Protein AF-0000000084588805 (afdb_homodimer)

Sequence (652 aa):
MQAPLHAPCLKGRSTVGFGVTNASDEANTLDESRTPFVTKLYWPRRDRPKEEETIERARGVAKYLPDHLAFVVGSCDIDPLGTLCIKRELGTDTNSPSPPRARRMIIFERLIPITDLGGDTFLVALVQIMRCHFVLWNHGLGHQDISLANLMARFKDGCYYGVLNDWDLARTDADYPRKDLTGTMPFVALRLLTVHVGSINPGVKRLYYHELESFFWIMIWVFLAYQDKKLQLTRNADRWQTGDPMRSLEVRNVFLAFQGLYRPNEEWKSYWEMSIAATRWVFSRCWDLNQEETVEGNLKSLQSFLEIVGQALMDQMPTTPLINVVMQAPLHAPCLKGRSTVGFGVTNASDEANTLDESRTPFVTKLYWPRRDRPKEEETIERARGVAKYLPDHLAFVVGSCDIDPLGTLCIKRELGTDTNSPSPPRARRMIIFERLIPITDLGGDTFLVALVQIMRCHFVLWNHGLGHQDISLANLMARFKDGCYYGVLNDWDLARTDADYPRKDLTGTMPFVALRLLTVHVGSINPGVKRLYYHELESFFWIMIWVFLAYQDKKLQLTRNADRWQTGDPMRSLEVRNVFLAFQGLYRPNEEWKSYWEMSIAATRWVFSRCWDLNQEETVEGNLKSLQSFLEIVGQALMDQMPTTPLINVV

pLDDT: mean 74.29, std 23.24, range [18.44, 97.81]

Nearest PDB structures (foldseek):
  4yzc-assembly1_A  TM=6.570E-01  e=1.491E-05  Homo sapiens
  7oai-assembly1_A  TM=4.358E-01  e=1.832E-06  Homo sapiens
  4ww5-assembly1_A  TM=4.261E-01  e=2.575E-04  Saccharomyces cerevisiae S288C
  4ww9-assembly1_A  TM=4.215E-01  e=3.959E-04  Saccharomyces cerevisiae S288C
  4ww7-assembly1_A  TM=3.632E-01  e=3.959E-04  Saccharomyces cerevisiae S288C

Structure (mmCIF, N/CA/C/O backbone):
data_AF-0000000084588805-model_v1
#
loop_
_entity.id
_entity.type
_entity.pdbx_description
1 polymer 'Fungal-type protein kinase domain-containing protein'
#
loop_
_atom_site.group_PDB
_atom_site.id
_atom_site.type_symbol
_atom_site.label_atom_id
_atom_site.label_alt_id
_atom_site.label_comp_id
_atom_site.label_asym_id
_atom_site.label_entity_id
_atom_site.label_seq_id
_atom_site.pdbx_PDB_ins_code
_atom_site.Cartn_x
_atom_site.Cartn_y
_atom_site.Cartn_z
_atom_site.occupancy
_atom_site.B_iso_or_equiv
_atom_site.auth_seq_id
_atom_site.auth_comp_id
_atom_site.auth_asym_id
_atom_site.auth_atom_id
_atom_site.pdbx_PDB_model_num
ATOM 1 N N . MET A 1 1 ? 0.288 43.875 -14.695 1 18.44 1 MET A N 1
ATOM 2 C CA . MET A 1 1 ? -0.766 42.938 -14.289 1 18.44 1 MET A CA 1
ATOM 3 C C . MET A 1 1 ? -0.194 41.562 -14 1 18.44 1 MET A C 1
ATOM 5 O O . MET A 1 1 ? 0.119 40.812 -14.922 1 18.44 1 MET A O 1
ATOM 9 N N . GLN A 1 2 ? 0.575 41.469 -12.945 1 22.38 2 GLN A N 1
ATOM 10 C CA . GLN A 1 2 ? 1.364 40.25 -12.789 1 22.38 2 GLN A CA 1
ATOM 11 C C . GLN A 1 2 ? 0.466 39.031 -12.602 1 22.38 2 GLN A C 1
ATOM 13 O O . GLN A 1 2 ? -0.633 39.156 -12.055 1 22.38 2 GLN A O 1
ATOM 18 N N . ALA A 1 3 ? 0.741 37.969 -13.367 1 26 3 ALA A N 1
ATOM 19 C CA . ALA A 1 3 ? -0.022 36.719 -13.367 1 26 3 ALA A CA 1
ATOM 20 C C . ALA A 1 3 ? -0.181 36.156 -11.953 1 26 3 ALA A C 1
ATOM 22 O O . ALA A 1 3 ? 0.726 36.281 -11.125 1 26 3 ALA A O 1
ATOM 23 N N . PRO A 1 4 ? -1.409 36.062 -11.438 1 26.45 4 PRO A N 1
ATOM 24 C CA . PRO A 1 4 ? -1.741 35.406 -10.164 1 26.45 4 PRO A CA 1
ATOM 25 C C . PRO A 1 4 ? -0.878 34.188 -9.891 1 26.45 4 PRO A C 1
ATOM 27 O O . PRO A 1 4 ? -0.519 33.438 -10.82 1 26.45 4 PRO A O 1
ATOM 30 N N . LEU A 1 5 ? 0.072 34.375 -9.086 1 26.94 5 LEU A N 1
ATOM 31 C CA . LEU A 1 5 ? 0.886 33.219 -8.727 1 26.94 5 LEU A CA 1
ATOM 32 C C . LEU A 1 5 ? 0.006 32.031 -8.344 1 26.94 5 LEU A C 1
ATOM 34 O O . LEU A 1 5 ? -0.751 32.094 -7.375 1 26.94 5 LEU A O 1
ATOM 38 N N . HIS A 1 6 ? -0.547 31.375 -9.273 1 26.73 6 HIS A N 1
ATOM 39 C CA . HIS A 1 6 ? -1.262 30.125 -9.078 1 26.73 6 HIS A CA 1
ATOM 40 C C . HIS A 1 6 ? -0.334 29.047 -8.539 1 26.73 6 HIS A C 1
ATOM 42 O O . HIS A 1 6 ? 0.64 28.672 -9.195 1 26.73 6 HIS A O 1
ATOM 48 N N . ALA A 1 7 ? 0.009 29.156 -7.309 1 28.05 7 ALA A N 1
ATOM 49 C CA . ALA A 1 7 ? 0.713 27.953 -6.902 1 28.05 7 ALA A CA 1
ATOM 50 C C . ALA A 1 7 ? -0.065 26.703 -7.309 1 28.05 7 ALA A C 1
ATOM 52 O O . ALA A 1 7 ? -1.28 26.625 -7.113 1 28.05 7 ALA A O 1
ATOM 53 N N . PRO A 1 8 ? 0.392 25.969 -8.25 1 27.22 8 PRO A N 1
ATOM 54 C CA . PRO A 1 8 ? -0.279 24.75 -8.695 1 27.22 8 PRO A CA 1
ATOM 55 C C . PRO A 1 8 ? -0.721 23.859 -7.539 1 27.22 8 PRO A C 1
ATOM 57 O O . PRO A 1 8 ? 0.118 23.359 -6.781 1 27.22 8 PRO A O 1
ATOM 60 N N . CYS A 1 9 ? -1.541 24.328 -6.715 1 27.42 9 CYS A N 1
ATOM 61 C CA . CYS A 1 9 ? -2.092 23.484 -5.652 1 27.42 9 CYS A CA 1
ATOM 62 C C . CYS A 1 9 ? -2.678 22.203 -6.219 1 27.42 9 CYS A C 1
ATOM 64 O O . CYS A 1 9 ? -3.119 22.172 -7.367 1 27.42 9 CYS A O 1
ATOM 66 N N . LEU A 1 10 ? -2.475 21.094 -5.555 1 29.06 10 LEU A N 1
ATOM 67 C CA . LEU A 1 10 ? -3.219 19.859 -5.828 1 29.06 10 LEU A CA 1
ATOM 68 C C . LEU A 1 10 ? -4.684 20.172 -6.121 1 29.06 10 LEU A C 1
ATOM 70 O O . LEU A 1 10 ? -5.219 21.172 -5.652 1 29.06 10 LEU A O 1
ATOM 74 N N . LYS A 1 11 ? -5.461 19.672 -7.098 1 31.14 11 LYS A N 1
ATOM 75 C CA . LYS A 1 11 ? -6.734 19.969 -7.742 1 31.14 11 LYS A CA 1
ATOM 76 C C . LYS A 1 11 ? -7.77 20.438 -6.723 1 31.14 11 LYS A C 1
ATOM 78 O O . LYS A 1 11 ? -8.969 20.469 -7.016 1 31.14 11 LYS A O 1
ATOM 83 N N . GLY A 1 12 ? -7.551 20.734 -5.504 1 27.62 12 GLY A N 1
ATOM 84 C CA . GLY A 1 12 ? -8.719 21.062 -4.707 1 27.62 12 GLY A CA 1
ATOM 85 C C . GLY A 1 12 ? -9.242 22.469 -4.973 1 27.62 12 GLY A C 1
ATOM 86 O O . GLY A 1 12 ? -8.781 23.141 -5.898 1 27.62 12 GLY A O 1
ATOM 87 N N . ARG A 1 13 ? -10.195 23.109 -4.121 1 31.2 13 ARG A N 1
ATOM 88 C CA . ARG A 1 13 ? -10.938 24.359 -4.156 1 31.2 13 ARG A CA 1
ATOM 89 C C . ARG A 1 13 ? -9.984 25.547 -4.266 1 31.2 13 ARG A C 1
ATOM 91 O O . ARG A 1 13 ? -8.953 25.594 -3.596 1 31.2 13 ARG A O 1
ATOM 98 N N . SER A 1 14 ? -9.992 26.188 -5.445 1 30.62 14 SER A N 1
ATOM 99 C CA . SER A 1 14 ? -9.18 27.344 -5.824 1 30.62 14 SER A CA 1
ATOM 100 C C . SER A 1 14 ? -9.375 28.5 -4.844 1 30.62 14 SER A C 1
ATOM 102 O O . SER A 1 14 ? -10.484 29 -4.68 1 30.62 14 SER A O 1
ATOM 104 N N . THR A 1 15 ? -9.094 28.453 -3.623 1 33.72 15 THR A N 1
ATOM 105 C CA . THR A 1 15 ? -9.023 29.703 -2.869 1 33.72 15 THR A CA 1
ATOM 106 C C . THR A 1 15 ? -7.938 30.625 -3.428 1 33.72 15 THR A C 1
ATOM 108 O O . THR A 1 15 ? -6.812 30.188 -3.664 1 33.72 15 THR A O 1
ATOM 111 N N . VAL A 1 16 ? -8.336 31.562 -4.293 1 32.25 16 VAL A N 1
ATOM 112 C CA . VAL A 1 16 ? -7.383 32.531 -4.816 1 32.25 16 VAL A CA 1
ATOM 113 C C . VAL A 1 16 ? -6.965 33.5 -3.707 1 32.25 16 VAL A C 1
ATOM 115 O O . VAL A 1 16 ? -7.816 34.125 -3.061 1 32.25 16 VAL A O 1
ATOM 118 N N . GLY A 1 17 ? -6.008 33.25 -3.012 1 35.31 17 GLY A N 1
ATOM 119 C CA . GLY A 1 17 ? -5.453 34.25 -2.123 1 35.31 17 GLY A CA 1
ATOM 120 C C . GLY A 1 17 ? -4.723 35.375 -2.857 1 35.31 17 GLY A C 1
ATOM 121 O O . GLY A 1 17 ? -3.914 35.094 -3.748 1 35.31 17 GLY A O 1
ATOM 122 N N . PHE A 1 18 ? -5.316 36.469 -3.08 1 32.09 18 PHE A N 1
ATOM 123 C CA . PHE A 1 18 ? -4.672 37.625 -3.701 1 32.09 18 PHE A CA 1
ATOM 124 C C . PHE A 1 18 ? -3.758 38.344 -2.711 1 32.09 18 PHE A C 1
ATOM 126 O O . PHE A 1 18 ? -4.156 38.594 -1.576 1 32.09 18 PHE A O 1
ATOM 133 N N . GLY A 1 19 ? -2.51 38.031 -2.883 1 33.19 19 GLY A N 1
ATOM 134 C CA . GLY A 1 19 ? -1.652 39.031 -2.264 1 33.19 19 GLY A CA 1
ATOM 135 C C . GLY A 1 19 ? -1.899 40.438 -2.781 1 33.19 19 GLY A C 1
ATOM 136 O O . GLY A 1 19 ? -2.061 40.625 -3.988 1 33.19 19 GLY A O 1
ATOM 137 N N . VAL A 1 20 ? -2.562 41.188 -2.117 1 30.03 20 VAL A N 1
ATOM 138 C CA . VAL A 1 20 ? -2.645 42.594 -2.533 1 30.03 20 VAL A CA 1
ATOM 139 C C . VAL A 1 20 ? -1.24 43.156 -2.734 1 30.03 20 VAL A C 1
ATOM 141 O O . VAL A 1 20 ? -0.496 43.344 -1.771 1 30.03 20 VAL A O 1
ATOM 144 N N . THR A 1 21 ? -0.389 42.5 -3.57 1 29.3 21 THR A N 1
ATOM 145 C CA . THR A 1 21 ? 0.82 43.25 -3.904 1 29.3 21 THR A CA 1
ATOM 146 C C . THR A 1 21 ? 0.471 44.562 -4.609 1 29.3 21 THR A C 1
ATOM 148 O O . THR A 1 21 ? -0.344 44.562 -5.531 1 29.3 21 THR A O 1
ATOM 151 N N . ASN A 1 22 ? 0.682 45.719 -3.984 1 26.58 22 ASN A N 1
ATOM 152 C CA . ASN A 1 22 ? 0.996 46.844 -4.871 1 26.58 22 ASN A CA 1
ATOM 153 C C . ASN A 1 22 ? 2.012 46.438 -5.938 1 26.58 22 ASN A C 1
ATOM 155 O O . ASN A 1 22 ? 2.977 45.719 -5.645 1 26.58 22 ASN A O 1
ATOM 159 N N . ALA A 1 23 ? 1.639 46.312 -7.242 1 28.03 23 ALA A N 1
ATOM 160 C CA . ALA A 1 23 ? 2.342 46 -8.484 1 28.03 23 ALA A CA 1
ATOM 161 C C . ALA A 1 23 ? 3.789 46.469 -8.43 1 28.03 23 ALA A C 1
ATOM 163 O O . ALA A 1 23 ? 4.59 46.156 -9.312 1 28.03 23 ALA A O 1
ATOM 164 N N . SER A 1 24 ? 4.164 47.625 -7.879 1 25.44 24 SER A N 1
ATOM 165 C CA . SER A 1 24 ? 5.441 48.156 -8.328 1 25.44 24 SER A CA 1
ATOM 166 C C . SER A 1 24 ? 6.602 47.281 -7.852 1 25.44 24 SER A C 1
ATOM 168 O O . SER A 1 24 ? 7.641 47.219 -8.516 1 25.44 24 SER A O 1
ATOM 170 N N . ASP A 1 25 ? 6.871 47.062 -6.492 1 26.72 25 ASP A N 1
ATOM 171 C CA . ASP A 1 25 ? 8.234 46.781 -6.059 1 26.72 25 ASP A CA 1
ATOM 172 C C . ASP A 1 25 ? 8.57 45.312 -6.25 1 26.72 25 ASP A C 1
ATOM 174 O O . ASP A 1 25 ? 7.902 44.438 -5.688 1 26.72 25 ASP A O 1
ATOM 178 N N . GLU A 1 26 ? 9.25 44.781 -7.285 1 28.41 26 GLU A N 1
ATOM 179 C CA . GLU A 1 26 ? 9.836 43.562 -7.859 1 28.41 26 GLU A CA 1
ATOM 180 C C . GLU A 1 26 ? 10.383 42.656 -6.77 1 28.41 26 GLU A C 1
ATOM 182 O O . GLU A 1 26 ? 10.125 41.438 -6.777 1 28.41 26 GLU A O 1
ATOM 187 N N . ALA A 1 27 ? 11.789 42.688 -6.441 1 28.12 27 ALA A N 1
ATOM 188 C CA . ALA A 1 27 ? 12.945 41.812 -6.246 1 28.12 27 ALA A CA 1
ATOM 189 C C . ALA A 1 27 ? 12.906 41.156 -4.875 1 28.12 27 ALA A C 1
ATOM 191 O O . ALA A 1 27 ? 13.344 40 -4.719 1 28.12 27 ALA A O 1
ATOM 192 N N . ASN A 1 28 ? 13.32 41.875 -3.76 1 30.8 28 ASN A N 1
ATOM 193 C CA . ASN A 1 28 ? 13.984 41.438 -2.535 1 30.8 28 ASN A CA 1
ATOM 194 C C . ASN A 1 28 ? 13.047 40.625 -1.653 1 30.8 28 ASN A C 1
ATOM 196 O O . ASN A 1 28 ? 11.984 41.094 -1.253 1 30.8 28 ASN A O 1
ATOM 200 N N . THR A 1 29 ? 13.047 39.312 -1.588 1 32.62 29 THR A N 1
ATOM 201 C CA . THR A 1 29 ? 12.32 38.219 -0.925 1 32.62 29 THR A CA 1
ATOM 202 C C . THR A 1 29 ? 11.93 38.625 0.493 1 32.62 29 THR A C 1
ATOM 204 O O . THR A 1 29 ? 10.875 38.219 0.987 1 32.62 29 THR A O 1
ATOM 207 N N . LEU A 1 30 ? 12.844 38.625 1.521 1 34.12 30 LEU A N 1
ATOM 208 C CA . LEU A 1 30 ? 12.625 39 2.906 1 34.12 30 LEU A CA 1
ATOM 209 C C . LEU A 1 30 ? 11.977 40.406 2.973 1 34.12 30 LEU A C 1
ATOM 211 O O . LEU A 1 30 ? 12.094 41.094 3.984 1 34.12 30 LEU A O 1
ATOM 215 N N . ASP A 1 31 ? 11.664 41.188 1.906 1 36.34 31 ASP A N 1
ATOM 216 C CA . ASP A 1 31 ? 11.5 42.625 1.813 1 36.34 31 ASP A CA 1
ATOM 217 C C . ASP A 1 31 ? 10.305 43.094 2.643 1 36.34 31 ASP A C 1
ATOM 219 O O . ASP A 1 31 ? 9.289 42.406 2.717 1 36.34 31 ASP A O 1
ATOM 223 N N . GLU A 1 32 ? 10.422 44.062 3.523 1 40.28 32 GLU A N 1
ATOM 224 C CA . GLU A 1 32 ? 9.68 44.969 4.398 1 40.28 32 GLU A CA 1
ATOM 225 C C . GLU A 1 32 ? 8.297 45.281 3.82 1 40.28 32 GLU A C 1
ATOM 227 O O . GLU A 1 32 ? 7.422 45.781 4.531 1 40.28 32 GLU A O 1
ATOM 232 N N . SER A 1 33 ? 8.117 45.25 2.422 1 42.5 33 SER A N 1
ATOM 233 C CA . SER A 1 33 ? 6.996 45.969 1.844 1 42.5 33 SER A CA 1
ATOM 234 C C . SER A 1 33 ? 5.75 45.094 1.756 1 42.5 33 SER A C 1
ATOM 236 O O . SER A 1 33 ? 4.754 45.469 1.138 1 42.5 33 SER A O 1
ATOM 238 N N . ARG A 1 34 ? 5.914 43.844 2.107 1 53.84 34 ARG A N 1
ATOM 239 C CA . ARG A 1 34 ? 4.695 43.062 1.937 1 53.84 34 ARG A CA 1
ATOM 240 C C . ARG A 1 34 ? 3.609 43.531 2.908 1 53.84 34 ARG A C 1
ATOM 242 O O . ARG A 1 34 ? 3.9 43.875 4.055 1 53.84 34 ARG A O 1
ATOM 249 N N . THR A 1 35 ? 2.535 43.781 2.328 1 62.31 35 THR A N 1
ATOM 250 C CA . THR A 1 35 ? 1.375 44.125 3.133 1 62.31 35 THR A CA 1
ATOM 251 C C . THR A 1 35 ? 1.15 43.125 4.25 1 62.31 35 THR A C 1
ATOM 253 O O . THR A 1 35 ? 1.277 41.906 4.035 1 62.31 35 THR A O 1
ATOM 256 N N . PRO A 1 36 ? 1.166 43.531 5.41 1 81.56 36 PRO A N 1
ATOM 257 C CA . PRO A 1 36 ? 1.035 42.688 6.602 1 81.56 36 PRO A CA 1
ATOM 258 C C . PRO A 1 36 ? -0.252 41.844 6.605 1 81.56 36 PRO A C 1
ATOM 260 O O . PRO A 1 36 ? -0.443 41 7.48 1 81.56 36 PRO A O 1
ATOM 263 N N . PHE A 1 37 ? -1.07 42.062 5.426 1 86.19 37 PHE A N 1
ATOM 264 C CA . PHE A 1 37 ? -2.361 41.375 5.461 1 86.19 37 PHE A CA 1
ATOM 265 C C . PHE A 1 37 ? -2.605 40.625 4.168 1 86.19 37 PHE A C 1
ATOM 267 O O . PHE A 1 37 ? -2.004 40.938 3.137 1 86.19 37 PHE A O 1
ATOM 274 N N . VAL A 1 38 ? -3.363 39.5 4.207 1 87.56 38 VAL A N 1
ATOM 275 C CA . VAL A 1 38 ? -3.795 38.688 3.078 1 87.56 38 VAL A CA 1
ATOM 276 C C . VAL A 1 38 ? -5.32 38.656 3.01 1 87.56 38 VAL A C 1
ATOM 278 O O . VAL A 1 38 ? -5.992 38.562 4.039 1 87.56 38 VAL A O 1
ATOM 281 N N . THR A 1 39 ? -5.879 38.75 1.836 1 85.5 39 THR A N 1
ATOM 282 C CA . THR A 1 39 ? -7.32 38.719 1.637 1 85.5 39 THR A CA 1
ATOM 283 C C . THR A 1 39 ? -7.758 37.344 1.089 1 85.5 39 THR A C 1
ATOM 285 O O . THR A 1 39 ? -7.137 36.812 0.164 1 85.5 39 THR A O 1
ATOM 288 N N . LYS A 1 40 ? -8.75 36.781 1.742 1 85 40 LYS A N 1
ATOM 289 C CA . LYS A 1 40 ? -9.375 35.562 1.283 1 85 40 LYS A CA 1
ATOM 290 C C . LYS A 1 40 ? -10.789 35.812 0.765 1 85 40 LYS A C 1
ATOM 292 O O . LYS A 1 40 ? -11.625 36.375 1.476 1 85 40 LYS A O 1
ATOM 297 N N . LEU A 1 41 ? -10.945 35.5 -0.516 1 78.81 41 LEU A N 1
ATOM 298 C CA . LEU A 1 41 ? -12.273 35.562 -1.123 1 78.81 41 LEU A CA 1
ATOM 299 C C . LEU A 1 41 ? -12.852 34.156 -1.316 1 78.81 41 LEU A C 1
ATOM 301 O O . LEU A 1 41 ? -12.18 33.281 -1.85 1 78.81 41 LEU A O 1
ATOM 305 N N . TYR A 1 42 ? -14.039 33.969 -0.743 1 75.25 42 TYR A N 1
ATOM 306 C CA . TYR A 1 42 ? -14.586 32.625 -0.908 1 75.25 42 TYR A CA 1
ATOM 307 C C . TYR A 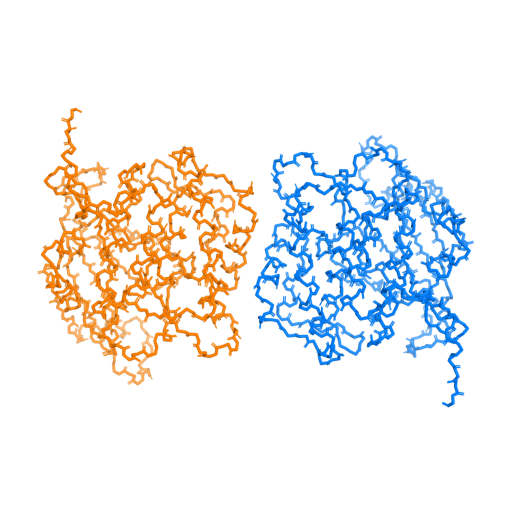1 42 ? -16.109 32.656 -0.8 1 75.25 42 TYR A C 1
ATOM 309 O O . TYR A 1 42 ? -16.703 33.656 -0.428 1 75.25 42 TYR A O 1
ATOM 317 N N . TRP A 1 43 ? -16.641 31.547 -1.259 1 72.5 43 TRP A N 1
ATOM 318 C CA . TRP A 1 43 ? -18.078 31.328 -1.112 1 72.5 43 TRP A CA 1
ATOM 319 C C . TRP A 1 43 ? -18.359 30.406 0.063 1 72.5 43 TRP A C 1
ATOM 321 O O . TRP A 1 43 ? -18.125 29.188 -0.017 1 72.5 43 TRP A O 1
ATOM 331 N N . PRO A 1 44 ? -18.766 31.016 1.119 1 70.94 44 PRO A N 1
ATOM 332 C CA . PRO A 1 44 ? -19.016 30.156 2.277 1 70.94 44 PRO A CA 1
ATOM 333 C C . PRO A 1 44 ? -20.203 29.234 2.066 1 70.94 44 PRO A C 1
ATOM 335 O O . PRO A 1 44 ? -21.172 29.578 1.373 1 70.94 44 PRO A O 1
ATOM 338 N N . ARG A 1 45 ? -20.062 28.062 2.664 1 70.12 45 ARG A N 1
ATOM 339 C CA . ARG A 1 45 ? -21.203 27.141 2.664 1 70.12 45 ARG A CA 1
ATOM 340 C C . ARG A 1 45 ? -22.25 27.562 3.693 1 70.12 45 ARG A C 1
ATOM 342 O O . ARG A 1 45 ? -21.906 28.016 4.789 1 70.12 45 ARG A O 1
ATOM 349 N N . ARG A 1 46 ? -23.438 27.281 3.385 1 67.75 46 ARG A N 1
ATOM 350 C CA . ARG A 1 46 ? -24.531 27.719 4.242 1 67.75 46 ARG A CA 1
ATOM 351 C C . ARG A 1 46 ? -24.609 26.859 5.508 1 67.75 46 ARG A C 1
ATOM 353 O O . ARG A 1 46 ? -25.078 27.328 6.547 1 67.75 46 ARG A O 1
ATOM 360 N N . ASP A 1 47 ? -24.188 25.672 5.375 1 70.31 47 ASP A N 1
ATOM 361 C CA . ASP A 1 47 ? -24.344 24.734 6.477 1 70.31 47 ASP A CA 1
ATOM 362 C C . ASP A 1 47 ? -23.188 24.812 7.457 1 70.31 47 ASP A C 1
ATOM 364 O O . ASP A 1 47 ? -23.109 24.047 8.422 1 70.31 47 ASP A O 1
ATOM 368 N N . ARG A 1 48 ? -22.359 25.906 7.254 1 75 48 ARG A N 1
ATOM 369 C CA . ARG A 1 48 ? -21.203 26.031 8.125 1 75 48 ARG A CA 1
ATOM 370 C C . ARG A 1 48 ? -21.109 27.438 8.711 1 75 48 ARG A C 1
ATOM 372 O O . ARG A 1 48 ? -21.578 28.406 8.094 1 75 48 ARG A O 1
ATOM 379 N N . PRO A 1 49 ? -20.609 27.469 9.922 1 81 49 PRO A N 1
ATOM 380 C CA . PRO A 1 49 ? -20.375 28.797 10.469 1 81 49 PRO A CA 1
ATOM 381 C C . PRO A 1 49 ? -19.344 29.594 9.664 1 81 49 PRO A C 1
ATOM 383 O O . PRO A 1 49 ? -18.516 29.016 8.969 1 81 49 PRO A O 1
ATOM 386 N N . LYS A 1 50 ? -19.5 30.906 9.734 1 86.44 50 LYS A N 1
ATOM 387 C CA . LYS A 1 50 ? -18.5 31.75 9.102 1 86.44 50 LYS A CA 1
ATOM 388 C C . LYS A 1 50 ? -17.125 31.531 9.719 1 86.44 50 LYS A C 1
ATOM 390 O O . LYS A 1 50 ? -17 31.359 10.93 1 86.44 50 LYS A O 1
ATOM 395 N N . GLU A 1 51 ? -16.109 31.609 8.922 1 90.31 51 GLU A N 1
ATOM 396 C CA . GLU A 1 51 ? -14.75 31.328 9.359 1 90.31 51 GLU A CA 1
ATOM 397 C C . GLU A 1 51 ? -14.32 32.281 10.477 1 90.31 51 GLU A C 1
ATOM 399 O O . GLU A 1 51 ? -13.711 31.844 11.461 1 90.31 51 GLU A O 1
ATOM 404 N N . GLU A 1 52 ? -14.672 33.594 10.352 1 90.75 52 GLU A N 1
ATOM 405 C CA . GLU A 1 52 ? -14.266 34.562 11.359 1 90.75 52 GLU A CA 1
ATOM 406 C C . GLU A 1 52 ? -14.906 34.25 12.711 1 90.75 52 GLU A C 1
ATOM 408 O O . GLU A 1 52 ? -14.297 34.469 13.758 1 90.75 52 GLU A O 1
ATOM 413 N N . GLU A 1 53 ? -16.109 33.781 12.664 1 91.06 53 GLU A N 1
ATOM 414 C CA . GLU A 1 53 ? -16.812 33.438 13.906 1 91.06 53 GLU A CA 1
ATOM 415 C C . GLU A 1 53 ? -16.188 32.188 14.57 1 91.06 53 GLU A C 1
ATOM 417 O O . GLU A 1 53 ? -16.047 32.156 15.789 1 91.06 53 GLU A O 1
ATOM 422 N N . THR A 1 54 ? -15.836 31.281 13.734 1 92.69 54 THR A N 1
ATOM 423 C CA . THR A 1 54 ? -15.203 30.078 14.242 1 92.69 54 THR A CA 1
ATOM 424 C C . THR A 1 54 ? -13.859 30.406 14.891 1 92.69 54 THR A C 1
ATOM 426 O O . THR A 1 54 ? -13.547 29.906 15.977 1 92.69 54 THR A O 1
ATOM 429 N N . ILE A 1 55 ? -13.07 31.25 14.25 1 95.25 55 ILE A N 1
ATOM 430 C CA . ILE A 1 55 ? -11.758 31.625 14.758 1 95.25 55 ILE A CA 1
ATOM 431 C C . ILE A 1 55 ? -11.914 32.406 16.062 1 95.25 55 ILE A C 1
ATOM 433 O O . ILE A 1 55 ? -11.156 32.188 17.016 1 95.25 55 ILE A O 1
ATOM 437 N N . GLU A 1 56 ? -12.883 33.25 16.062 1 94.12 56 GLU A N 1
ATOM 438 C CA . GLU A 1 56 ? -13.133 34.031 17.281 1 94.12 56 GLU A CA 1
ATOM 439 C C . GLU A 1 56 ? -13.492 33.094 18.453 1 94.12 56 GLU A C 1
ATOM 441 O O . GLU A 1 56 ? -12.984 33.281 19.562 1 94.12 56 GLU A O 1
ATOM 446 N N . ARG A 1 57 ? -14.367 32.188 18.172 1 93.25 57 ARG A N 1
ATOM 447 C CA . ARG A 1 57 ? -14.734 31.234 19.203 1 93.25 57 ARG A CA 1
ATOM 448 C C . ARG A 1 57 ? -13.516 30.422 19.656 1 93.25 57 ARG A C 1
ATOM 450 O O . ARG A 1 57 ? -13.328 30.203 20.844 1 93.25 57 ARG A O 1
ATOM 457 N N . ALA A 1 58 ? -12.727 30.016 18.75 1 95.12 58 ALA A N 1
ATOM 458 C CA . ALA A 1 58 ? -11.539 29.219 19.047 1 95.12 58 ALA A CA 1
ATOM 459 C C . ALA A 1 58 ? -10.547 30.016 19.906 1 95.12 58 ALA A C 1
ATOM 461 O O . ALA A 1 58 ? -9.984 29.469 20.859 1 95.12 58 ALA A O 1
ATOM 462 N N . ARG A 1 59 ? -10.352 31.25 19.547 1 94.69 59 ARG A N 1
ATOM 463 C CA . ARG A 1 59 ? -9.406 32.094 20.266 1 94.69 59 ARG A CA 1
ATOM 464 C C . ARG A 1 59 ? -9.844 32.312 21.703 1 94.69 59 ARG A C 1
ATOM 466 O O . ARG A 1 59 ? -9.023 32.625 22.578 1 94.69 59 ARG A O 1
ATOM 473 N N . GLY A 1 60 ? -11.117 32.125 21.969 1 92.88 60 GLY A N 1
ATOM 474 C CA . GLY A 1 60 ? -11.664 32.344 23.297 1 92.88 60 GLY A CA 1
ATOM 475 C C . GLY A 1 60 ? -11.594 31.109 24.172 1 92.88 60 GLY A C 1
ATOM 476 O O . GLY A 1 60 ? -11.875 31.188 25.375 1 92.88 60 GLY A O 1
ATOM 477 N N . VAL A 1 61 ? -11.195 29.984 23.688 1 91.69 61 VAL A N 1
ATOM 478 C CA . VAL A 1 61 ? -11.219 28.719 24.422 1 91.69 61 VAL A CA 1
ATOM 479 C C . VAL A 1 61 ? -10.133 28.719 25.5 1 91.69 61 VAL A C 1
ATOM 481 O O . VAL A 1 61 ? -10.344 28.234 26.609 1 91.69 61 VAL A O 1
ATOM 484 N N . ALA A 1 62 ? -8.93 29.234 25.141 1 90.12 62 ALA A N 1
ATOM 485 C CA . ALA A 1 62 ? -7.812 29.312 26.062 1 90.12 62 ALA A CA 1
ATOM 486 C C . ALA A 1 62 ? -6.965 30.562 25.797 1 90.12 62 ALA A C 1
ATOM 488 O O . ALA A 1 62 ? -6.93 31.062 24.672 1 90.12 62 ALA A O 1
ATOM 489 N N . LYS A 1 63 ? -6.219 30.953 26.766 1 89.5 63 LYS A N 1
ATOM 490 C CA . LYS A 1 63 ? -5.48 32.219 26.734 1 89.5 63 LYS A CA 1
ATOM 491 C C . LYS A 1 63 ? -4.34 32.156 25.719 1 89.5 63 LYS A C 1
ATOM 493 O O . LYS A 1 63 ? -3.98 33.156 25.109 1 89.5 63 LYS A O 1
ATOM 498 N N . TYR A 1 64 ? -3.771 31.031 25.516 1 87.38 64 TYR A N 1
ATOM 499 C CA . TYR A 1 64 ? -2.59 30.938 24.672 1 87.38 64 TYR A CA 1
ATOM 500 C C . TYR A 1 64 ? -2.98 30.656 23.219 1 87.38 64 TYR A C 1
ATOM 502 O O . TYR A 1 64 ? -2.146 30.734 22.312 1 87.38 64 TYR A O 1
ATOM 510 N N . LEU A 1 65 ? -4.234 30.359 22.875 1 92.75 65 LEU A N 1
ATOM 511 C CA . LEU A 1 65 ? -4.68 29.906 21.547 1 92.75 65 LEU A CA 1
ATOM 512 C C . LEU A 1 65 ? -4.551 31.016 20.516 1 92.75 65 LEU A C 1
ATOM 514 O O . LEU A 1 65 ? -4.262 30.75 19.359 1 92.75 65 LEU A O 1
ATOM 518 N N . PRO A 1 66 ? -4.711 32.312 20.922 1 93.62 66 PRO A N 1
ATOM 519 C CA . PRO A 1 66 ? -4.551 33.406 19.922 1 93.62 66 PRO A CA 1
ATOM 520 C C . PRO A 1 66 ? -3.17 33.375 19.266 1 93.62 66 PRO A C 1
ATOM 522 O O . PRO A 1 66 ? -3.023 33.812 18.125 1 93.62 66 PRO A O 1
ATOM 525 N N . ASP A 1 67 ? -2.17 32.844 19.922 1 93.12 67 ASP A N 1
ATOM 526 C CA . ASP A 1 67 ? -0.826 32.781 19.359 1 93.12 67 ASP A CA 1
ATOM 527 C C . ASP A 1 67 ? -0.737 31.688 18.297 1 93.12 67 ASP A C 1
ATOM 529 O O . ASP A 1 67 ? 0.21 31.656 17.5 1 93.12 67 ASP A O 1
ATOM 533 N N . HIS A 1 68 ? -1.711 30.797 18.266 1 95.94 68 HIS A N 1
ATOM 534 C CA . HIS A 1 68 ? -1.646 29.641 17.391 1 95.94 68 HIS A CA 1
ATOM 535 C C . HIS A 1 68 ? -2.807 29.641 16.391 1 95.94 68 HIS A C 1
ATOM 537 O O . HIS A 1 68 ? -3.08 28.625 15.758 1 95.94 68 HIS A O 1
ATOM 543 N N . LEU A 1 69 ? -3.516 30.734 16.281 1 97.12 69 LEU A N 1
ATOM 544 C CA . LEU A 1 69 ? -4.598 30.953 15.336 1 97.12 69 LEU A CA 1
ATOM 545 C C . LEU A 1 69 ? -4.406 32.25 14.586 1 97.12 69 LEU A C 1
ATOM 547 O O . LEU A 1 69 ? -3.836 33.219 15.125 1 97.12 69 LEU A O 1
ATOM 551 N N . ALA A 1 70 ? -4.883 32.25 13.406 1 95 70 ALA A N 1
ATOM 552 C CA . ALA A 1 70 ? -4.727 33.469 12.586 1 95 70 ALA A CA 1
ATOM 553 C C . ALA A 1 70 ? -5.5 34.625 13.172 1 95 70 ALA A C 1
ATOM 555 O O . ALA A 1 70 ? -6.582 34.469 13.734 1 95 70 ALA A O 1
ATOM 556 N N . PHE A 1 71 ? -4.949 35.781 13.016 1 92.62 71 PHE A N 1
ATOM 557 C CA . PHE A 1 71 ? -5.621 37.031 13.391 1 92.62 71 PHE A CA 1
ATOM 558 C C . PHE A 1 71 ? -6.484 37.531 12.25 1 92.62 71 PHE A C 1
ATOM 560 O O . PHE A 1 71 ? -6 37.719 11.125 1 92.62 71 PHE A O 1
ATOM 567 N N . VAL A 1 72 ? -7.773 37.719 12.523 1 92.69 72 VAL A N 1
ATOM 568 C CA . VAL A 1 72 ? -8.711 38.25 11.539 1 92.69 72 VAL A CA 1
ATOM 569 C C . VAL A 1 72 ? -8.828 39.781 11.703 1 92.69 72 VAL A C 1
ATOM 571 O O . VAL A 1 72 ? -9.211 40.25 12.773 1 92.69 72 VAL A O 1
ATOM 574 N N . VAL A 1 73 ? -8.531 40.438 10.609 1 89.06 73 VAL A N 1
ATOM 575 C CA . VAL A 1 73 ? -8.562 41.906 10.648 1 89.06 73 VAL A CA 1
ATOM 576 C C . VAL A 1 73 ? -9.977 42.406 10.383 1 89.06 73 VAL A C 1
ATOM 578 O O . VAL A 1 73 ? -10.43 43.375 11 1 89.06 73 VAL A O 1
ATOM 581 N N . GLY A 1 74 ? -10.625 41.812 9.43 1 89.75 74 GLY A N 1
ATOM 582 C CA . GLY A 1 74 ? -11.984 42.188 9.062 1 89.75 74 GLY A CA 1
ATOM 583 C C . GLY A 1 74 ? -12.602 41.25 8.031 1 89.75 74 GLY A C 1
ATOM 584 O O . GLY A 1 74 ? -11.898 40.406 7.449 1 89.75 74 GLY A O 1
ATOM 585 N N . SER A 1 75 ? -13.945 41.25 8.016 1 87.75 75 SER A N 1
ATOM 586 C CA . SER A 1 75 ? -14.672 40.469 7.023 1 87.75 75 SER A CA 1
ATOM 587 C C . SER A 1 75 ? -15.914 41.188 6.535 1 87.75 75 SER A C 1
ATOM 589 O O . SER A 1 75 ? -16.453 42.062 7.23 1 87.75 75 SER A O 1
ATOM 591 N N . CYS A 1 76 ? -16.219 40.969 5.293 1 84 76 CYS A N 1
ATOM 592 C CA . CYS A 1 76 ? -17.438 41.594 4.766 1 84 76 CYS A CA 1
ATOM 593 C C . CYS A 1 76 ? -18.031 40.719 3.65 1 84 76 CYS A C 1
ATOM 595 O O . CYS A 1 76 ? -17.328 39.938 3.029 1 84 76 CYS A O 1
ATOM 597 N N . ASP A 1 77 ? -19.359 40.781 3.521 1 79.88 77 ASP A N 1
ATOM 598 C CA . ASP A 1 77 ? -20.047 40.188 2.385 1 79.88 77 ASP A CA 1
ATOM 599 C C . ASP A 1 77 ? -19.938 41.062 1.145 1 79.88 77 ASP A C 1
ATOM 601 O O . ASP A 1 77 ? -20.031 42.281 1.241 1 79.88 77 ASP A O 1
ATOM 605 N N . ILE A 1 78 ? -19.484 40.469 0.156 1 70.75 78 ILE A N 1
ATOM 606 C CA . ILE A 1 78 ? -19.391 41.219 -1.083 1 70.75 78 ILE A CA 1
ATOM 607 C C . ILE A 1 78 ? -20.75 41.219 -1.789 1 70.75 78 ILE A C 1
ATOM 609 O O . ILE A 1 78 ? -21.312 40.156 -2.041 1 70.75 78 ILE A O 1
ATOM 613 N N . ASP A 1 79 ? -21.656 42.125 -1.616 1 60.25 79 ASP A N 1
ATOM 614 C CA . ASP A 1 79 ? -23 42.312 -2.174 1 60.25 79 ASP A CA 1
ATOM 615 C C . ASP A 1 79 ? -23.094 41.75 -3.584 1 60.25 79 ASP A C 1
ATOM 617 O O . ASP A 1 79 ? -22.188 41.938 -4.398 1 60.25 79 ASP A O 1
ATOM 621 N N . PRO A 1 80 ? -23.984 40.781 -3.678 1 53.75 80 PRO A N 1
ATOM 622 C CA . PRO A 1 80 ? -24.312 40.094 -4.93 1 53.75 80 PRO A CA 1
ATOM 623 C C . PRO A 1 80 ? -24.438 41.062 -6.109 1 53.75 80 PRO A C 1
ATOM 625 O O . PRO A 1 80 ? -24.281 40.656 -7.262 1 53.75 80 PRO A O 1
ATOM 628 N N . LEU A 1 81 ? -25.078 42.156 -5.922 1 47.66 81 LEU A N 1
ATOM 629 C CA . LEU A 1 81 ? -25.328 42.969 -7.102 1 47.66 81 LEU A CA 1
ATOM 630 C C . LEU A 1 81 ? -24.062 43.125 -7.938 1 47.66 81 LEU A C 1
ATOM 632 O O . LEU A 1 81 ? -24.125 43.156 -9.172 1 47.66 81 LEU A O 1
ATOM 636 N N . GLY A 1 82 ? -22.938 43.156 -7.348 1 42.59 82 GLY A N 1
ATOM 637 C CA . GLY A 1 82 ? -21.672 43.156 -8.07 1 42.59 82 GLY A CA 1
ATOM 638 C C . GLY A 1 82 ? -21.234 41.781 -8.508 1 42.59 82 GLY A C 1
ATOM 639 O O . GLY A 1 82 ? -20.609 41.625 -9.562 1 42.59 82 GLY A O 1
ATOM 640 N N . THR A 1 83 ? -21.469 40.719 -7.746 1 44.34 83 THR A N 1
ATOM 641 C CA . THR A 1 83 ? -21.156 39.312 -8.078 1 44.34 83 THR A CA 1
ATOM 642 C C . THR A 1 83 ? -22.125 38.781 -9.125 1 44.34 83 THR A C 1
ATOM 644 O O . THR A 1 83 ? -21.766 37.938 -9.938 1 44.34 83 THR A O 1
ATOM 647 N N . LEU A 1 84 ? -23.391 39.125 -9.102 1 42 84 LEU A N 1
ATOM 648 C CA . LEU A 1 84 ? -24.297 38.812 -10.195 1 42 84 LEU A CA 1
ATOM 649 C C . LEU A 1 84 ? -23.75 39.344 -11.523 1 42 84 LEU A C 1
ATOM 651 O O . LEU A 1 84 ? -23.859 38.688 -12.555 1 42 84 LEU A O 1
ATOM 655 N N . CYS A 1 85 ? -23.203 40.5 -11.5 1 38.91 85 CYS A N 1
ATOM 656 C CA . CYS A 1 85 ? -22.609 41.031 -12.727 1 38.91 85 CYS A CA 1
ATOM 657 C C . CYS A 1 85 ? -21.391 40.188 -13.133 1 38.91 85 CYS A C 1
ATOM 659 O O . CYS A 1 85 ? -21.188 39.938 -14.32 1 38.91 85 CYS A O 1
ATOM 661 N N . ILE A 1 86 ? -20.688 39.719 -12.117 1 37.81 86 ILE A N 1
ATOM 662 C CA . ILE A 1 86 ? -19.516 38.938 -12.5 1 37.81 86 ILE A CA 1
ATOM 663 C C . ILE A 1 86 ? -19.953 37.531 -12.898 1 37.81 86 ILE A C 1
ATOM 665 O O . ILE A 1 86 ? -19.469 36.969 -13.891 1 37.81 86 ILE A O 1
ATOM 669 N N . LYS A 1 87 ? -20.812 36.906 -12.133 1 42.78 87 LYS A N 1
ATOM 670 C CA . LYS A 1 87 ? -21.297 35.625 -12.57 1 42.78 87 LYS A CA 1
ATOM 671 C C . LYS A 1 87 ? -22.031 35.719 -13.906 1 42.78 87 LYS A C 1
ATOM 673 O O . LYS A 1 87 ? -21.922 34.812 -14.742 1 42.78 87 LYS A O 1
ATOM 678 N N . ARG A 1 88 ? -22.844 36.75 -14.047 1 41.94 88 ARG A N 1
ATOM 679 C CA . ARG A 1 88 ? -23.391 36.938 -15.391 1 41.94 88 ARG A CA 1
ATOM 680 C C . ARG A 1 88 ? -22.281 37.031 -16.422 1 41.94 88 ARG A C 1
ATOM 682 O O . ARG A 1 88 ? -22.422 36.5 -17.531 1 41.94 88 ARG A O 1
ATOM 689 N N . GLU A 1 89 ? -21.234 37.719 -16.047 1 38.75 89 GLU A N 1
ATOM 690 C CA . GLU A 1 89 ? -20.141 37.844 -17.016 1 38.75 89 GLU A CA 1
ATOM 691 C C . GLU A 1 89 ? -19.375 36.531 -17.141 1 38.75 89 GLU A C 1
ATOM 693 O O . GLU A 1 89 ? -18.844 36.219 -18.219 1 38.75 89 GLU A O 1
ATOM 698 N N . LEU A 1 90 ? -19.156 35.844 -15.977 1 39.28 90 LEU A N 1
ATOM 699 C CA . LEU A 1 90 ? -18.375 34.625 -16.156 1 39.28 90 LEU A CA 1
ATOM 700 C C . LEU A 1 90 ? -19.266 33.438 -16.547 1 39.28 90 LEU A C 1
ATOM 702 O O . LEU A 1 90 ? -18.797 32.344 -16.766 1 39.28 90 LEU A O 1
ATOM 706 N N . GLY A 1 91 ? -20.531 33.562 -17.141 1 39.69 91 GLY A N 1
ATOM 707 C CA . GLY A 1 91 ? -21.422 32.625 -17.797 1 39.69 91 GLY A CA 1
ATOM 708 C C . GLY A 1 91 ? -21.859 31.5 -16.891 1 39.69 91 GLY A C 1
ATOM 709 O O . GLY A 1 91 ? -22.219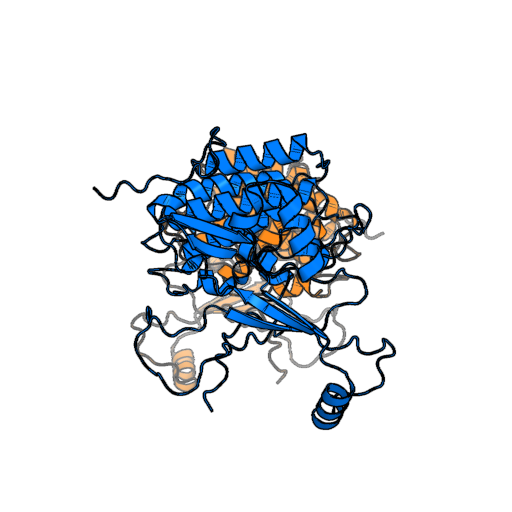 30.422 -17.359 1 39.69 91 GLY A O 1
ATOM 710 N N . THR A 1 92 ? -21.359 31.422 -15.727 1 40.16 92 THR A N 1
ATOM 711 C CA . THR A 1 92 ? -21.703 30.219 -14.977 1 40.16 92 THR A CA 1
ATOM 712 C C . THR A 1 92 ? -23.203 30.203 -14.641 1 40.16 92 THR A C 1
ATOM 714 O O . THR A 1 92 ? -23.797 31.25 -14.398 1 40.16 92 THR A O 1
ATOM 717 N N . ASP A 1 93 ? -23.984 29.125 -15.008 1 40.44 93 ASP A N 1
ATOM 718 C CA . ASP A 1 93 ? -25.391 28.75 -15.07 1 40.44 93 ASP A CA 1
ATOM 719 C C . ASP A 1 93 ? -26.094 28.969 -13.727 1 40.44 93 ASP A C 1
ATOM 721 O O . ASP A 1 93 ? -25.516 28.688 -12.672 1 40.44 93 ASP A O 1
ATOM 725 N N . THR A 1 94 ? -27.109 29.812 -13.562 1 40.03 94 THR A N 1
ATOM 726 C CA . THR A 1 94 ? -28.156 30.25 -12.648 1 40.03 94 THR A CA 1
ATOM 727 C C . THR A 1 94 ? -28.859 29.062 -12.016 1 40.03 94 THR A C 1
ATOM 729 O O . THR A 1 94 ? -29.703 29.234 -11.125 1 40.03 94 THR A O 1
ATOM 732 N N . ASN A 1 95 ? -28.891 27.938 -12.586 1 38.94 95 ASN A N 1
ATOM 733 C CA . ASN A 1 95 ? -29.953 27 -12.203 1 38.94 95 ASN A CA 1
ATOM 734 C C . ASN A 1 95 ? -29.656 26.312 -10.875 1 38.94 95 ASN A C 1
ATOM 736 O O . ASN A 1 95 ? -30.297 25.328 -10.516 1 38.94 95 ASN A O 1
ATOM 740 N N . SER A 1 96 ? -28.469 26.375 -10.305 1 41.34 96 SER A N 1
ATOM 741 C CA . SER A 1 96 ? -28.469 25.547 -9.102 1 41.34 96 SER A CA 1
ATOM 742 C C . SER A 1 96 ? -29.297 26.188 -7.996 1 41.34 96 SER A C 1
ATOM 744 O O . SER A 1 96 ? -29.281 27.406 -7.809 1 41.34 96 SER A O 1
ATOM 746 N N . PRO A 1 97 ? -30.422 25.641 -7.586 1 40.62 97 PRO A N 1
ATOM 747 C CA . PRO A 1 97 ? -31.375 26.094 -6.578 1 40.62 97 PRO A CA 1
ATOM 748 C C . PRO A 1 97 ? -30.703 26.656 -5.332 1 40.62 97 PRO A C 1
ATOM 750 O O . PRO A 1 97 ? -31.375 27.094 -4.398 1 40.62 97 PRO A O 1
ATOM 753 N N . SER A 1 98 ? -29.625 26.188 -4.957 1 40.81 98 SER A N 1
ATOM 754 C CA . SER A 1 98 ? -29.219 26.766 -3.684 1 40.81 98 SER A CA 1
ATOM 755 C C . SER A 1 98 ? -28.844 28.234 -3.844 1 40.81 98 SER A C 1
ATOM 757 O O . SER A 1 98 ? -28.094 28.594 -4.754 1 40.81 98 SER A O 1
ATOM 759 N N . PRO A 1 99 ? -29.688 29.156 -3.467 1 45.19 99 PRO A N 1
ATOM 760 C CA . PRO A 1 99 ? -29.344 30.578 -3.557 1 45.19 99 PRO A CA 1
ATOM 761 C C . PRO A 1 99 ? -27.859 30.844 -3.336 1 45.19 99 PRO A C 1
ATOM 763 O O . PRO A 1 99 ? -27.203 30.141 -2.564 1 45.19 99 PRO A O 1
ATOM 766 N N . PRO A 1 100 ? -27.172 31.359 -4.309 1 48.53 100 PRO A N 1
ATOM 767 C CA . PRO A 1 100 ? -25.734 31.672 -4.254 1 48.53 100 PRO A CA 1
ATOM 768 C C . PRO A 1 100 ? -25.328 32.406 -2.965 1 48.53 100 PRO A C 1
ATOM 770 O O . PRO A 1 100 ? -25.984 33.344 -2.559 1 48.53 100 PRO A O 1
ATOM 773 N N . ARG A 1 101 ? -25.078 31.719 -1.916 1 57 101 ARG A N 1
ATOM 774 C CA . ARG A 1 101 ? -24.516 32.5 -0.819 1 57 101 ARG A CA 1
ATOM 775 C C . ARG A 1 101 ? -23.578 33.594 -1.344 1 57 101 ARG A C 1
ATOM 777 O O . ARG A 1 101 ? -23 33.438 -2.428 1 57 101 ARG A O 1
ATOM 784 N N . ALA A 1 102 ? -23.672 34.781 -0.828 1 61.84 102 ALA A N 1
ATOM 785 C CA . ALA A 1 102 ? -22.844 35.969 -1.123 1 61.84 102 ALA A CA 1
ATOM 786 C C . ALA A 1 102 ? -21.359 35.625 -0.983 1 61.84 102 ALA A C 1
ATOM 788 O O . ALA A 1 102 ? -20.969 34.844 -0.12 1 61.84 102 ALA A O 1
ATOM 789 N N . ARG A 1 103 ? -20.672 36.062 -1.91 1 78.38 103 ARG A N 1
ATOM 790 C CA . ARG A 1 103 ? -19.219 36 -1.831 1 78.38 103 ARG A CA 1
ATOM 791 C C . ARG A 1 103 ? -18.703 36.781 -0.618 1 78.38 103 ARG A C 1
ATOM 793 O O . ARG A 1 103 ? -19.203 37.844 -0.309 1 78.38 103 ARG A O 1
ATOM 800 N N . ARG A 1 104 ? -17.828 36.219 0.128 1 82.62 104 ARG A N 1
ATOM 801 C CA . ARG A 1 104 ? -17.312 36.812 1.346 1 82.62 104 ARG A CA 1
ATOM 802 C C . ARG A 1 104 ? -15.828 37.125 1.217 1 82.62 104 ARG A C 1
ATOM 804 O O . ARG A 1 104 ? -15.094 36.406 0.532 1 82.62 104 ARG A O 1
ATOM 811 N N . MET A 1 105 ? -15.516 38.219 1.743 1 84.94 105 MET A N 1
ATOM 812 C CA . MET A 1 105 ? -14.109 38.625 1.83 1 84.94 105 MET A CA 1
ATOM 813 C C . MET A 1 105 ? -13.648 38.656 3.281 1 84.94 105 MET A C 1
ATOM 815 O O . MET A 1 105 ? -14.336 39.188 4.148 1 84.94 105 MET A O 1
ATOM 819 N N . ILE A 1 106 ? -12.539 38 3.564 1 88.19 106 ILE A N 1
ATOM 820 C CA . ILE A 1 106 ? -11.938 38.031 4.895 1 88.19 106 ILE A CA 1
ATOM 821 C C . ILE A 1 106 ? -10.484 38.5 4.789 1 88.19 106 ILE A C 1
ATOM 823 O O . ILE A 1 106 ? -9.758 38.094 3.887 1 88.19 106 ILE A O 1
ATOM 827 N N . ILE A 1 107 ? -10.062 39.375 5.598 1 88.81 107 ILE A N 1
ATOM 828 C CA . ILE A 1 107 ? -8.695 39.875 5.641 1 88.81 107 ILE A CA 1
ATOM 829 C C . ILE A 1 107 ? -7.969 39.281 6.852 1 88.81 107 ILE A C 1
ATOM 831 O O . ILE A 1 107 ? -8.422 39.438 7.988 1 88.81 107 ILE A O 1
ATOM 835 N N . PHE A 1 108 ? -6.852 38.594 6.586 1 91.25 108 PHE A N 1
ATOM 836 C CA . PHE A 1 108 ? -6.055 37.938 7.625 1 91.25 108 PHE A CA 1
ATOM 837 C C . PHE A 1 108 ? -4.684 38.594 7.738 1 91.25 108 PHE A C 1
ATOM 839 O O . PHE A 1 108 ? -4.242 39.281 6.816 1 91.25 108 PHE A O 1
ATOM 846 N N . GLU A 1 109 ? -4.082 38.438 8.922 1 90.94 109 GLU A N 1
ATOM 847 C CA . GLU A 1 109 ? -2.645 38.688 8.984 1 90.94 109 GLU A CA 1
ATOM 848 C C . GLU A 1 109 ? -1.882 37.781 8.008 1 90.94 109 GLU A C 1
ATOM 850 O O . GLU A 1 109 ? -2.334 36.688 7.664 1 90.94 109 GLU A O 1
ATOM 855 N N . ARG A 1 110 ? -0.823 38.312 7.523 1 91.5 110 ARG A N 1
ATOM 856 C CA . ARG A 1 110 ? 0.042 37.469 6.684 1 91.5 110 ARG A CA 1
ATOM 857 C C . ARG A 1 110 ? 0.905 36.562 7.527 1 91.5 110 ARG A C 1
ATOM 859 O O . ARG A 1 110 ? 1.625 37 8.422 1 91.5 110 ARG A O 1
ATOM 866 N N . LEU A 1 111 ? 0.823 35.25 7.312 1 94.81 111 LEU A N 1
ATOM 867 C CA . LEU A 1 111 ? 1.59 34.25 8.016 1 94.81 111 LEU A CA 1
ATOM 868 C C . LEU A 1 111 ? 2.654 33.625 7.109 1 94.81 111 LEU A C 1
ATOM 870 O O . LEU A 1 111 ? 2.658 33.875 5.902 1 94.81 111 LEU A O 1
ATOM 874 N N . ILE A 1 112 ? 3.553 32.938 7.719 1 93.44 112 ILE A N 1
ATOM 875 C CA . ILE A 1 112 ? 4.625 32.25 7.012 1 93.44 112 ILE A CA 1
ATOM 876 C C . ILE A 1 112 ? 4.301 30.766 6.898 1 93.44 112 ILE A C 1
ATOM 878 O O . ILE A 1 112 ? 3.877 30.141 7.875 1 93.44 112 ILE A O 1
ATOM 882 N N . PRO A 1 113 ? 4.441 30.25 5.641 1 95.81 113 PRO A N 1
ATOM 883 C CA . PRO A 1 113 ? 4.25 28.797 5.578 1 95.81 113 PRO A CA 1
ATOM 884 C C . PRO A 1 113 ? 5.18 28.031 6.516 1 95.81 113 PRO A C 1
ATOM 886 O O . PRO A 1 113 ? 6.34 28.422 6.688 1 95.81 113 PRO A O 1
ATOM 889 N N . ILE A 1 114 ? 4.684 26.984 7.086 1 96.5 114 ILE A N 1
ATOM 890 C CA . ILE A 1 114 ? 5.469 26.25 8.07 1 96.5 114 ILE A CA 1
ATOM 891 C C . ILE A 1 114 ? 6.711 25.656 7.406 1 96.5 114 ILE A C 1
ATOM 893 O O . ILE A 1 114 ? 7.715 25.406 8.07 1 96.5 114 ILE A O 1
ATOM 897 N N . THR A 1 115 ? 6.711 25.422 6.09 1 95.44 115 THR A N 1
ATOM 898 C CA . THR A 1 115 ? 7.812 24.828 5.34 1 95.44 115 THR A CA 1
ATOM 899 C C . THR A 1 115 ? 8.992 25.797 5.254 1 95.44 115 THR A C 1
ATOM 901 O O . THR A 1 115 ? 10.094 25.406 4.871 1 95.44 115 THR A O 1
ATOM 904 N N . ASP A 1 116 ? 8.734 27.047 5.602 1 94.56 116 ASP A N 1
ATOM 905 C CA . ASP A 1 116 ? 9.82 28.031 5.637 1 94.56 116 ASP A CA 1
ATOM 906 C C . ASP A 1 116 ? 10.664 27.859 6.898 1 94.56 116 ASP A C 1
ATOM 908 O O . ASP A 1 116 ? 11.703 28.516 7.047 1 94.56 116 ASP A O 1
ATOM 912 N N . LEU A 1 117 ? 10.117 27.016 7.766 1 91.94 117 LEU A N 1
ATOM 913 C CA . LEU A 1 117 ? 10.883 26.688 8.969 1 91.94 117 LEU A CA 1
ATOM 914 C C . LEU A 1 117 ? 11.727 25.438 8.75 1 91.94 117 LEU A C 1
ATOM 916 O O . LEU A 1 117 ? 11.375 24.578 7.941 1 91.94 117 LEU A O 1
ATOM 920 N N . GLY A 1 118 ? 12.891 25.391 9.352 1 86.81 118 GLY A N 1
ATOM 921 C CA . GLY A 1 118 ? 13.758 24.234 9.195 1 86.81 118 GLY A CA 1
ATOM 922 C C . GLY A 1 118 ? 14.086 23.547 10.516 1 86.81 118 GLY A C 1
ATOM 923 O O . GLY A 1 118 ? 13.867 24.125 11.586 1 86.81 118 GLY A O 1
ATOM 924 N N . GLY A 1 119 ? 14.398 22.281 10.406 1 85.19 119 GLY A N 1
ATOM 925 C CA . GLY A 1 119 ? 14.938 21.547 11.531 1 85.19 119 GLY A CA 1
ATOM 926 C C . GLY A 1 119 ? 14.008 21.531 12.734 1 85.19 119 GLY A C 1
ATOM 927 O O . GLY A 1 119 ? 12.828 21.219 12.602 1 85.19 119 GLY A O 1
ATOM 928 N N . ASP A 1 120 ? 14.57 21.953 13.812 1 84.31 120 ASP A N 1
ATOM 929 C CA . ASP A 1 120 ? 13.859 21.891 15.078 1 84.31 120 ASP A CA 1
ATOM 930 C C . ASP A 1 120 ? 12.703 22.906 15.102 1 84.31 120 ASP A C 1
ATOM 932 O O . ASP A 1 120 ? 11.664 22.641 15.703 1 84.31 120 ASP A O 1
ATOM 936 N N . THR A 1 121 ? 12.961 24.031 14.508 1 87.88 121 THR A N 1
ATOM 937 C CA . THR A 1 121 ? 11.938 25.062 14.516 1 87.88 121 THR A CA 1
ATOM 938 C C . THR A 1 121 ? 10.656 24.578 13.844 1 87.88 121 THR A C 1
ATOM 940 O O . THR A 1 121 ? 9.555 24.875 14.297 1 87.88 121 THR A O 1
ATOM 943 N N . PHE A 1 122 ? 10.797 23.844 12.789 1 91.75 122 PHE A N 1
ATOM 944 C CA . PHE A 1 122 ? 9.656 23.219 12.117 1 91.75 122 PHE A CA 1
ATOM 945 C C . PHE A 1 122 ? 8.914 22.281 13.055 1 91.75 122 PHE A C 1
ATOM 947 O O . PHE A 1 122 ? 7.691 22.344 13.164 1 91.75 122 PHE A O 1
ATOM 954 N N . LEU A 1 123 ? 9.656 21.422 13.688 1 88.5 123 LEU A N 1
ATOM 955 C CA . LEU A 1 123 ? 9.047 20.406 14.539 1 88.5 123 LEU A CA 1
ATOM 956 C C . LEU A 1 123 ? 8.344 21.047 15.734 1 88.5 123 LEU A C 1
ATOM 958 O O . LEU A 1 123 ? 7.266 20.594 16.125 1 88.5 123 LEU A O 1
ATOM 962 N N . VAL A 1 124 ? 8.969 22.047 16.25 1 88.25 124 VAL A N 1
ATOM 963 C CA . VAL A 1 124 ? 8.375 22.734 17.391 1 88.25 124 VAL A CA 1
ATOM 964 C C . VAL A 1 124 ? 7.062 23.406 16.969 1 88.25 124 VAL A C 1
ATOM 966 O O . VAL A 1 124 ? 6.055 23.297 17.656 1 88.25 124 VAL A O 1
ATOM 969 N N . ALA A 1 125 ? 7.109 24.062 15.859 1 92.31 125 ALA A N 1
ATOM 970 C CA . ALA A 1 125 ? 5.898 24.703 15.336 1 92.31 125 ALA A CA 1
ATOM 971 C C . ALA A 1 125 ? 4.809 23.656 15.078 1 92.31 125 ALA A C 1
ATOM 973 O O . ALA A 1 125 ? 3.637 23.906 15.383 1 92.31 125 ALA A O 1
ATOM 974 N N . LEU A 1 126 ? 5.195 22.531 14.562 1 93.75 126 LEU A N 1
ATOM 975 C CA . LEU A 1 126 ? 4.25 21.453 14.289 1 93.75 126 LEU A CA 1
ATOM 976 C C . LEU A 1 126 ? 3.586 20.984 15.578 1 93.75 126 LEU A C 1
ATOM 978 O O . LEU A 1 126 ? 2.365 20.812 15.633 1 93.75 126 LEU A O 1
ATOM 982 N N . VAL A 1 127 ? 4.359 20.797 16.562 1 91.62 127 VAL A N 1
ATOM 983 C CA . VAL A 1 127 ? 3.861 20.328 17.859 1 91.62 127 VAL A CA 1
ATOM 984 C C . VAL A 1 127 ? 2.904 21.359 18.453 1 91.62 127 VAL A C 1
ATOM 986 O O . VAL A 1 127 ? 1.858 21 19 1 91.62 127 VAL A O 1
ATOM 989 N N . GLN A 1 128 ? 3.262 22.594 18.344 1 91.81 128 GLN A N 1
ATOM 990 C CA . GLN A 1 128 ? 2.393 23.672 18.828 1 91.81 128 GLN A CA 1
ATOM 991 C C . GLN A 1 128 ? 1.036 23.625 18.125 1 91.81 128 GLN A C 1
ATOM 993 O O . GLN A 1 128 ? -0.003 23.781 18.766 1 91.81 128 GLN A O 1
ATOM 998 N N . ILE A 1 129 ? 1.073 23.391 16.875 1 95.56 129 ILE A N 1
ATOM 999 C CA . ILE A 1 129 ? -0.158 23.328 16.109 1 95.56 129 ILE A CA 1
ATOM 1000 C C . ILE A 1 129 ? -0.978 22.109 16.547 1 95.56 129 ILE A C 1
ATOM 1002 O O . ILE A 1 129 ? -2.199 22.203 16.688 1 95.56 129 ILE A O 1
ATOM 1006 N N . MET A 1 130 ? -0.341 21.016 16.75 1 94.19 130 MET A N 1
ATOM 1007 C CA . MET A 1 130 ? -1.024 19.797 17.203 1 94.19 130 MET A CA 1
ATOM 1008 C C . MET A 1 130 ? -1.706 20.031 18.547 1 94.19 130 MET A C 1
ATOM 1010 O O . MET A 1 130 ? -2.84 19.594 18.75 1 94.19 130 MET A O 1
ATOM 1014 N N . ARG A 1 131 ? -1.032 20.672 19.375 1 91.06 131 ARG A N 1
ATOM 1015 C CA . ARG A 1 131 ? -1.587 20.953 20.688 1 91.06 131 ARG A CA 1
ATOM 1016 C C . ARG A 1 131 ? -2.793 21.891 20.594 1 91.06 131 ARG A C 1
ATOM 1018 O O . ARG A 1 131 ? -3.809 21.672 21.25 1 91.06 131 ARG A O 1
ATOM 1025 N N . CYS A 1 132 ? -2.604 22.891 19.812 1 94 132 CYS A N 1
ATOM 1026 C CA . CYS A 1 132 ? -3.719 23.797 19.547 1 94 132 CYS A CA 1
ATOM 1027 C C . CYS A 1 132 ? -4.93 23.031 19.016 1 94 132 CYS A C 1
ATOM 1029 O O . CYS A 1 132 ? -6.039 23.203 19.531 1 94 132 CYS A O 1
ATOM 1031 N N . HIS A 1 133 ? -4.707 22.188 18.078 1 95.12 133 HIS A N 1
ATOM 1032 C CA . HIS A 1 133 ? -5.77 21.391 17.469 1 95.12 133 HIS A CA 1
ATOM 1033 C C . HIS A 1 133 ? -6.434 20.484 18.516 1 95.12 133 HIS A C 1
ATOM 1035 O O . HIS A 1 133 ? -7.66 20.344 18.516 1 95.12 133 HIS A O 1
ATOM 1041 N N . PHE A 1 134 ? -5.594 19.906 19.328 1 91.69 134 PHE A N 1
ATOM 1042 C CA . PHE A 1 134 ? -6.094 19 20.359 1 91.69 134 PHE A CA 1
ATOM 1043 C C . PHE A 1 134 ? -7.09 19.719 21.266 1 91.69 134 PHE A C 1
ATOM 1045 O O . PHE A 1 134 ? -8.18 19.203 21.531 1 91.69 134 PHE A O 1
ATOM 1052 N N . VAL A 1 135 ? -6.738 20.859 21.734 1 91.75 135 VAL A N 1
ATOM 1053 C CA . VAL A 1 135 ? -7.586 21.625 22.641 1 91.75 135 VAL A CA 1
ATOM 1054 C C . VAL A 1 135 ? -8.898 21.984 21.953 1 91.75 135 VAL A C 1
ATOM 1056 O O . VAL A 1 135 ? -9.977 21.781 22.516 1 91.75 135 VAL A O 1
ATOM 1059 N N . LEU A 1 136 ? -8.781 22.406 20.766 1 93.06 136 LEU A N 1
ATOM 1060 C CA . LEU A 1 136 ? -9.977 22.844 20.047 1 93.06 136 LEU A CA 1
ATOM 1061 C C . LEU A 1 136 ? -10.859 21.656 19.688 1 93.06 136 LEU A C 1
ATOM 1063 O O . LEU A 1 136 ? -12.086 21.734 19.797 1 93.06 136 LEU A O 1
ATOM 1067 N N . TRP A 1 137 ? -10.281 20.578 19.312 1 91.56 137 TRP A N 1
ATOM 1068 C CA . TRP A 1 137 ? -11.023 19.359 19.016 1 91.56 137 TRP A CA 1
ATOM 1069 C C . TRP A 1 137 ? -11.859 18.922 20.219 1 91.56 137 TRP A C 1
ATOM 1071 O O . TRP A 1 137 ? -13.047 18.609 20.078 1 91.56 137 TRP A O 1
ATOM 1081 N N . ASN A 1 138 ? -11.258 18.984 21.312 1 88.25 138 ASN A N 1
ATOM 1082 C CA . ASN A 1 138 ? -11.938 18.516 22.516 1 88.25 138 ASN A CA 1
ATOM 1083 C C . ASN A 1 138 ? -12.953 19.531 23.031 1 88.25 138 ASN A C 1
ATOM 1085 O O . ASN A 1 138 ? -13.766 19.219 23.891 1 88.25 138 ASN A O 1
ATOM 1089 N N . HIS A 1 139 ? -12.93 20.688 22.5 1 89.62 139 HIS A N 1
ATOM 1090 C CA . HIS A 1 139 ? -13.953 21.688 22.797 1 89.62 139 HIS A CA 1
ATOM 1091 C C . HIS A 1 139 ? -15.039 21.703 21.734 1 89.62 139 HIS A C 1
ATOM 1093 O O . HIS A 1 139 ? -15.867 22.609 21.688 1 89.62 139 HIS A O 1
ATOM 1099 N N . GLY A 1 140 ? -14.922 20.734 20.781 1 87.31 140 GLY A N 1
ATOM 1100 C CA . GLY A 1 140 ? -15.992 20.562 19.797 1 87.31 140 GLY A CA 1
ATOM 1101 C C . GLY A 1 140 ? -15.734 21.297 18.5 1 87.31 140 GLY A C 1
ATOM 1102 O O . GLY A 1 140 ? -16.625 21.422 17.656 1 87.31 140 GLY A O 1
ATOM 1103 N N . LEU A 1 141 ? -14.602 21.875 18.359 1 90.88 141 LEU A N 1
ATOM 1104 C CA . LEU A 1 141 ? -14.25 22.562 17.125 1 90.88 141 LEU A CA 1
ATOM 1105 C C . LEU A 1 141 ? -13.352 21.688 16.25 1 90.88 141 LEU A C 1
ATOM 1107 O O . LEU A 1 141 ? -12.148 21.594 16.484 1 90.88 141 LEU A O 1
ATOM 1111 N N . GLY A 1 142 ? -13.922 21.062 15.227 1 90.06 142 GLY A N 1
ATOM 1112 C CA . GLY A 1 142 ? -13.164 20.234 14.297 1 90.06 142 GLY A CA 1
ATOM 1113 C C . GLY A 1 142 ? -12.719 20.969 13.055 1 90.06 142 GLY A C 1
ATOM 1114 O O . GLY A 1 142 ? -13.539 21.531 12.328 1 90.06 142 GLY A O 1
ATOM 1115 N N . HIS A 1 143 ? -11.469 21.062 12.812 1 91.94 143 HIS A N 1
ATOM 1116 C CA . HIS A 1 143 ? -10.898 21.781 11.68 1 91.94 143 HIS A CA 1
ATOM 1117 C C . HIS A 1 143 ? -11.32 21.156 10.359 1 91.94 143 HIS A C 1
ATOM 1119 O O . HIS A 1 143 ? -11.711 21.859 9.422 1 91.94 143 HIS A O 1
ATOM 1125 N N . GLN A 1 144 ? -11.141 19.797 10.141 1 87.25 144 GLN A N 1
ATOM 1126 C CA . GLN A 1 144 ? -11.617 18.938 9.062 1 87.25 144 GLN A CA 1
ATOM 1127 C C . GLN A 1 144 ? -10.648 18.953 7.879 1 87.25 144 GLN A C 1
ATOM 1129 O O . GLN A 1 144 ? -10.789 18.156 6.949 1 87.25 144 GLN A O 1
ATOM 1134 N N . ASP A 1 145 ? -9.641 19.812 7.93 1 90.44 145 ASP A N 1
ATOM 1135 C CA . ASP A 1 145 ? -8.719 19.859 6.805 1 90.44 145 ASP A CA 1
ATOM 1136 C C . ASP A 1 145 ? -7.285 20.109 7.277 1 90.44 145 ASP A C 1
ATOM 1138 O O . ASP A 1 145 ? -6.648 21.078 6.855 1 90.44 145 ASP A O 1
ATOM 1142 N N . ILE A 1 146 ? -6.82 19.25 8.031 1 95.31 146 ILE A N 1
ATOM 1143 C CA . ILE A 1 146 ? -5.414 19.281 8.422 1 95.31 146 ILE A CA 1
ATOM 1144 C C . ILE A 1 146 ? -4.535 18.969 7.215 1 95.31 146 ILE A C 1
ATOM 1146 O O . ILE A 1 146 ? -4.438 17.797 6.805 1 95.31 146 ILE A O 1
ATOM 1150 N N . SER A 1 147 ? -3.947 20.016 6.652 1 95.06 147 SER A N 1
ATOM 1151 C CA . SER A 1 147 ? -3.105 19.875 5.469 1 95.06 147 SER A CA 1
ATOM 1152 C C . SER A 1 147 ? -1.907 20.828 5.531 1 95.06 147 SER A C 1
ATOM 1154 O O . SER A 1 147 ? -1.897 21.766 6.32 1 95.06 147 SER A O 1
ATOM 1156 N N . LEU A 1 148 ? -0.925 20.547 4.734 1 95.44 148 LEU A N 1
ATOM 1157 C CA . LEU A 1 148 ? 0.327 21.281 4.777 1 95.44 148 LEU A CA 1
ATOM 1158 C C . LEU A 1 148 ? 0.083 22.781 4.535 1 95.44 148 LEU A C 1
ATOM 1160 O O . LEU A 1 148 ? 0.661 23.625 5.219 1 95.44 148 LEU A O 1
ATOM 1164 N N . ALA A 1 149 ? -0.764 23.078 3.625 1 92.69 149 ALA A N 1
ATOM 1165 C CA . ALA A 1 149 ? -1.023 24.453 3.244 1 92.69 149 ALA A CA 1
ATOM 1166 C C . ALA A 1 149 ? -1.651 25.234 4.398 1 92.69 149 ALA A C 1
ATOM 1168 O O . ALA A 1 149 ? -1.573 26.469 4.441 1 92.69 149 ALA A O 1
ATOM 1169 N N . ASN A 1 150 ? -2.201 24.531 5.355 1 95.62 150 ASN A N 1
ATOM 1170 C CA . ASN A 1 150 ? -2.908 25.172 6.461 1 95.62 150 ASN A CA 1
ATOM 1171 C C . ASN A 1 150 ? -2.041 25.25 7.715 1 95.62 150 ASN A C 1
ATOM 1173 O O . ASN A 1 150 ? -2.48 25.75 8.75 1 95.62 150 ASN A O 1
ATOM 1177 N N . LEU A 1 151 ? -0.889 24.703 7.617 1 97.81 151 LEU A N 1
ATOM 1178 C CA . LEU A 1 151 ? 0.089 24.844 8.695 1 97.81 151 LEU A CA 1
ATOM 1179 C C . LEU A 1 151 ? 1.019 26.016 8.43 1 97.81 151 LEU A C 1
ATOM 1181 O O . LEU A 1 151 ? 1.768 26.016 7.449 1 97.81 151 LEU A O 1
ATOM 1185 N N . MET A 1 152 ? 0.951 27 9.336 1 97.62 152 MET A N 1
ATOM 1186 C CA . MET A 1 152 ? 1.675 28.25 9.164 1 97.62 152 MET A CA 1
ATOM 1187 C C . MET A 1 152 ? 2.465 28.594 10.422 1 97.62 152 MET A C 1
ATOM 1189 O O . MET A 1 152 ? 2.461 27.844 11.391 1 97.62 152 MET A O 1
ATOM 1193 N N . ALA A 1 153 ? 3.197 29.703 10.305 1 95.69 153 ALA A N 1
ATOM 1194 C CA . ALA A 1 153 ? 3.959 30.203 11.445 1 95.69 153 ALA A CA 1
ATOM 1195 C C . ALA A 1 153 ? 3.9 31.719 11.523 1 95.69 153 ALA A C 1
ATOM 1197 O O . ALA A 1 153 ? 3.609 32.406 10.531 1 95.69 153 ALA A O 1
ATOM 1198 N N . ARG A 1 154 ? 4.066 32.156 12.758 1 94 154 ARG A N 1
ATOM 1199 C CA . ARG A 1 154 ? 4.156 33.562 13.094 1 94 154 ARG A CA 1
ATOM 1200 C C . ARG A 1 154 ? 5.434 33.875 13.867 1 94 154 ARG A C 1
ATOM 1202 O O . ARG A 1 154 ? 5.82 33.094 14.758 1 94 154 ARG A O 1
ATOM 1209 N N . PHE A 1 155 ? 6.078 34.938 13.391 1 89.12 155 PHE A N 1
ATOM 1210 C CA . PHE A 1 155 ? 7.211 35.406 14.18 1 89.12 155 PHE A CA 1
ATOM 1211 C C . PHE A 1 155 ? 6.789 36.531 15.094 1 89.12 155 PHE A C 1
ATOM 1213 O O . PHE A 1 155 ? 6.316 37.594 14.633 1 89.12 155 PHE A O 1
ATOM 1220 N N . LYS A 1 156 ? 6.832 36.312 16.359 1 86.44 156 LYS A N 1
ATOM 1221 C CA . LYS A 1 156 ? 6.434 37.281 17.391 1 86.44 156 LYS A CA 1
ATOM 1222 C C . LYS A 1 156 ? 7.379 37.219 18.578 1 86.44 156 LYS A C 1
ATOM 1224 O O . LYS A 1 156 ? 7.688 36.156 19.094 1 86.44 156 LYS A O 1
ATOM 1229 N N . ASP A 1 157 ? 7.863 38.375 18.969 1 84.69 157 ASP A N 1
ATOM 1230 C CA . ASP A 1 157 ? 8.688 38.531 20.156 1 84.69 157 ASP A CA 1
ATOM 1231 C C . ASP A 1 157 ? 9.914 37.625 20.109 1 84.69 157 ASP A C 1
ATOM 1233 O O . ASP A 1 157 ? 10.227 36.938 21.078 1 84.69 157 ASP A O 1
ATOM 1237 N N . GLY A 1 158 ? 10.516 37.406 18.906 1 83.56 158 GLY A N 1
ATOM 1238 C CA . GLY A 1 158 ? 11.766 36.688 18.75 1 83.56 158 GLY A CA 1
ATOM 1239 C C . GLY A 1 158 ? 11.57 35.188 18.656 1 83.56 158 GLY A C 1
ATOM 1240 O O . GLY A 1 158 ? 12.547 34.438 18.641 1 83.56 158 GLY A O 1
ATOM 1241 N N . CYS A 1 159 ? 10.305 34.812 18.609 1 85.31 159 CYS A N 1
ATOM 1242 C CA . CYS A 1 159 ? 10.031 33.375 18.562 1 85.31 159 CYS A CA 1
ATOM 1243 C C . CYS A 1 159 ? 9.031 33.031 17.453 1 85.31 159 CYS A C 1
ATOM 1245 O O . CYS A 1 159 ? 8.227 33.906 17.078 1 85.31 159 CYS A O 1
ATOM 1247 N N . TYR A 1 160 ? 9.219 31.875 16.953 1 89.38 160 TYR A N 1
ATOM 1248 C CA . TYR A 1 160 ? 8.227 31.359 16 1 89.38 160 TYR A CA 1
ATOM 1249 C C . TYR A 1 160 ? 7.121 30.609 16.734 1 89.38 160 TYR A C 1
ATOM 1251 O O . TYR A 1 160 ? 7.387 29.844 17.656 1 89.38 160 TYR A O 1
ATOM 1259 N N . TYR A 1 161 ? 5.898 30.938 16.297 1 92.69 161 TYR A N 1
ATOM 1260 C CA . TYR A 1 161 ? 4.719 30.219 16.781 1 92.69 161 TYR A CA 1
ATOM 1261 C C . TYR A 1 161 ? 4.043 29.484 15.633 1 92.69 161 TYR A C 1
ATOM 1263 O O . TYR A 1 161 ? 3.842 30.031 14.547 1 92.69 161 TYR A O 1
ATOM 1271 N N . GLY A 1 162 ? 3.771 28.172 15.875 1 95.88 162 GLY A N 1
ATOM 1272 C CA . GLY A 1 162 ? 2.959 27.453 14.906 1 95.88 162 GLY A CA 1
ATOM 1273 C C . GLY A 1 162 ? 1.511 27.906 14.891 1 95.88 162 GLY A C 1
ATOM 1274 O O . GLY A 1 162 ? 0.917 28.156 15.945 1 95.88 162 GLY A O 1
ATOM 1275 N N . VAL A 1 163 ? 0.952 28.094 13.672 1 97.12 163 VAL A N 1
ATOM 1276 C CA . VAL A 1 163 ? -0.405 28.609 13.531 1 97.12 163 VAL A CA 1
ATOM 1277 C C . VAL A 1 163 ? -1.225 27.672 12.641 1 97.12 163 VAL A C 1
ATOM 1279 O O . VAL A 1 163 ? -0.802 27.328 11.539 1 97.12 163 VAL A O 1
ATOM 1282 N N . LEU A 1 164 ? -2.34 27.156 13.133 1 97.81 164 LEU A N 1
ATOM 1283 C CA . LEU A 1 164 ? -3.297 26.406 12.328 1 97.81 164 LEU A CA 1
ATOM 1284 C C . LEU A 1 164 ? -4.262 27.344 11.617 1 97.81 164 LEU A C 1
ATOM 1286 O O . LEU A 1 164 ? -5.066 28.016 12.266 1 97.81 164 LEU A O 1
ATOM 1290 N N . ASN A 1 165 ? -4.164 27.359 10.297 1 95.69 165 ASN A N 1
ATOM 1291 C CA . ASN A 1 165 ? -4.891 28.328 9.492 1 95.69 165 ASN A CA 1
ATOM 1292 C C . ASN A 1 165 ? -6.082 27.688 8.781 1 95.69 165 ASN A C 1
ATOM 1294 O O . ASN A 1 165 ? -6.281 26.484 8.859 1 95.69 165 ASN A O 1
ATOM 1298 N N . ASP A 1 166 ? -6.953 28.469 8.227 1 91.5 166 ASP A N 1
ATOM 1299 C CA . ASP A 1 166 ? -8.047 28.141 7.324 1 91.5 166 ASP A CA 1
ATOM 1300 C C . ASP A 1 166 ? -9.094 27.266 8.023 1 91.5 166 ASP A C 1
ATOM 1302 O O . ASP A 1 166 ? -9.195 26.078 7.75 1 91.5 166 ASP A O 1
ATOM 1306 N N . TRP A 1 167 ? -9.945 27.844 8.719 1 92.5 167 TRP A N 1
ATOM 1307 C CA . TRP A 1 167 ? -11 27.172 9.477 1 92.5 167 TRP A CA 1
ATOM 1308 C C . TRP A 1 167 ? -12.328 27.234 8.727 1 92.5 167 TRP A C 1
ATOM 1310 O O . TRP A 1 167 ? -13.391 27.188 9.344 1 92.5 167 TRP A O 1
ATOM 1320 N N . ASP A 1 168 ? -12.219 27.297 7.449 1 84.94 168 ASP A N 1
ATOM 1321 C CA . ASP A 1 168 ? -13.414 27.453 6.625 1 84.94 168 ASP A CA 1
ATOM 1322 C C . ASP A 1 168 ? -14.266 26.188 6.648 1 84.94 168 ASP A C 1
ATOM 1324 O O . ASP A 1 168 ? -15.484 26.25 6.496 1 84.94 168 ASP A O 1
ATOM 1328 N N . LEU A 1 169 ? -13.664 25.062 6.871 1 84.56 169 LEU A N 1
ATOM 1329 C CA . LEU A 1 169 ? -14.383 23.797 6.836 1 84.56 169 LEU A CA 1
ATOM 1330 C C . LEU A 1 169 ? -14.688 23.312 8.25 1 84.56 169 LEU A C 1
ATOM 1332 O O . LEU A 1 169 ? -15.203 22.203 8.43 1 84.56 169 LEU A O 1
ATOM 1336 N N . ALA A 1 170 ? -14.391 24.125 9.164 1 88.38 170 ALA A N 1
ATOM 1337 C CA . ALA A 1 170 ? -14.531 23.703 10.555 1 88.38 170 ALA A CA 1
ATOM 1338 C C . ALA A 1 170 ? -15.992 23.391 10.883 1 88.38 170 ALA A C 1
ATOM 1340 O O . ALA A 1 170 ? -16.906 23.969 10.297 1 88.38 170 ALA A O 1
ATOM 1341 N N . ARG A 1 171 ? -16.094 22.438 11.703 1 83.31 171 ARG A N 1
ATOM 1342 C CA . ARG A 1 171 ? -17.406 22.062 12.227 1 83.31 171 ARG A CA 1
ATOM 1343 C C . ARG A 1 171 ? -17.469 22.297 13.734 1 83.31 171 ARG A C 1
ATOM 1345 O O . ARG A 1 171 ? -16.5 22.047 14.445 1 83.31 171 ARG A O 1
ATOM 1352 N N . THR A 1 172 ? -18.656 22.812 14.156 1 76.44 172 THR A N 1
ATOM 1353 C CA . THR A 1 172 ? -18.844 23.109 15.57 1 76.44 172 THR A CA 1
ATOM 1354 C C . THR A 1 172 ? -19.922 22.203 16.172 1 76.44 172 THR A C 1
ATOM 1356 O O . THR A 1 172 ? -20.188 22.266 17.375 1 76.44 172 THR A O 1
ATOM 1359 N N . ASP A 1 173 ? -20.672 21.391 15.305 1 65.44 173 ASP A N 1
ATOM 1360 C CA . ASP A 1 173 ? -21.766 20.562 15.805 1 65.44 173 ASP A CA 1
ATOM 1361 C C . ASP A 1 173 ? -21.25 19.188 16.25 1 65.44 173 ASP A C 1
ATOM 1363 O O . ASP A 1 173 ? -20.469 18.547 15.547 1 65.44 173 ASP A O 1
ATOM 1367 N N . ALA A 1 174 ? -21.344 18.984 17.641 1 54.59 174 ALA A N 1
ATOM 1368 C CA . ALA A 1 174 ? -20.953 17.703 18.234 1 54.59 174 ALA A CA 1
ATOM 1369 C C . ALA A 1 174 ? -21.5 16.531 17.422 1 54.59 174 ALA A C 1
ATOM 1371 O O . ALA A 1 174 ? -20.906 15.453 17.406 1 54.59 174 ALA A O 1
ATOM 1372 N N . ASP A 1 175 ? -22.766 16.719 16.938 1 50.09 175 ASP A N 1
ATOM 1373 C CA . ASP A 1 175 ? -23.531 15.609 16.375 1 50.09 175 ASP A CA 1
ATOM 1374 C C . ASP A 1 175 ? -23.156 15.367 14.914 1 50.09 175 ASP A C 1
ATOM 1376 O O . ASP A 1 175 ? -23.641 14.422 14.297 1 50.09 175 ASP A O 1
ATOM 1380 N N . TYR A 1 176 ? -22.766 16.328 14.258 1 47.91 176 TYR A N 1
ATOM 1381 C CA . TYR A 1 176 ? -22.641 16.125 12.82 1 47.91 176 TYR A CA 1
ATOM 1382 C C . TYR A 1 176 ? -21.812 14.875 12.516 1 47.91 176 TYR A C 1
ATOM 1384 O O . TYR A 1 176 ? -20.703 14.711 13.039 1 47.91 176 TYR A O 1
ATOM 1392 N N . PRO A 1 177 ? -22.625 13.977 11.977 1 49.25 177 PRO A N 1
ATOM 1393 C CA . PRO A 1 177 ? -21.922 12.773 11.539 1 49.25 177 PRO A CA 1
ATOM 1394 C C . PRO A 1 177 ? -20.625 13.078 10.805 1 49.25 177 PRO A C 1
ATOM 1396 O O . PRO A 1 177 ? -20.609 13.922 9.898 1 49.25 177 PRO A O 1
ATOM 1399 N N . ARG A 1 178 ? -19.578 13.359 11.43 1 54.28 178 ARG A N 1
ATOM 1400 C CA . ARG A 1 178 ? -18.172 13.367 10.992 1 54.28 178 ARG A CA 1
ATOM 1401 C C . ARG A 1 178 ? -18 12.547 9.719 1 54.28 178 ARG A C 1
ATOM 1403 O O . ARG A 1 178 ? -17.047 11.773 9.602 1 54.28 178 ARG A O 1
ATOM 1410 N N . LYS A 1 179 ? -19.172 12.656 8.953 1 54.5 179 LYS A N 1
ATOM 1411 C CA . LYS A 1 179 ? -19.203 11.875 7.723 1 54.5 179 LYS A CA 1
ATOM 1412 C C . LYS A 1 179 ? -18.547 12.625 6.57 1 54.5 179 LYS A C 1
ATOM 1414 O O . LYS A 1 179 ? -18.359 12.078 5.484 1 54.5 179 LYS A O 1
ATOM 1419 N N . ASP A 1 180 ? -18.297 13.93 6.918 1 56.12 180 ASP A N 1
ATOM 1420 C CA . ASP A 1 180 ? -17.625 14.703 5.887 1 56.12 180 ASP A CA 1
ATOM 1421 C C . ASP A 1 180 ? -16.141 14.352 5.824 1 56.12 180 ASP A C 1
ATOM 1423 O O . ASP A 1 180 ? -15.375 14.703 6.73 1 56.12 180 ASP A O 1
ATOM 1427 N N . LEU A 1 181 ? -15.867 13.562 4.945 1 59.19 181 LEU A N 1
ATOM 1428 C CA . LEU A 1 181 ? -14.508 13.039 4.844 1 59.19 181 LEU A CA 1
ATOM 1429 C C . LEU A 1 181 ? -13.672 13.883 3.893 1 59.19 181 LEU A C 1
ATOM 1431 O O . LEU A 1 181 ? -12.82 13.359 3.172 1 59.19 181 LEU A O 1
ATOM 1435 N N . THR A 1 182 ? -13.969 15.297 4.016 1 62.38 182 THR A N 1
ATOM 1436 C CA . THR A 1 182 ? -13.18 16.219 3.215 1 62.38 182 THR A CA 1
ATOM 1437 C C . THR A 1 182 ? -11.734 16.266 3.693 1 62.38 182 THR A C 1
ATOM 1439 O O . THR A 1 182 ? -11.43 15.828 4.805 1 62.38 182 THR A O 1
ATOM 1442 N N . GLY A 1 183 ? -10.875 16.578 2.92 1 73.25 183 GLY A N 1
ATOM 1443 C CA . GLY A 1 183 ? -9.469 16.719 3.229 1 73.25 183 GLY A CA 1
ATOM 1444 C C . GLY A 1 183 ? -8.578 16.703 1.997 1 73.25 183 GLY A C 1
ATOM 1445 O O . GLY A 1 183 ? -9.055 16.469 0.885 1 73.25 183 GLY A O 1
ATOM 1446 N N . THR A 1 184 ? -7.41 17.172 2.279 1 80.94 184 THR A N 1
ATOM 1447 C CA . THR A 1 184 ? -6.379 17.062 1.252 1 80.94 184 THR A CA 1
ATOM 1448 C C . THR A 1 184 ? -5.836 15.641 1.177 1 80.94 184 THR A C 1
ATOM 1450 O O . THR A 1 184 ? -5.168 15.172 2.104 1 80.94 184 THR A O 1
ATOM 1453 N N . MET A 1 185 ? -6.051 15.008 0.124 1 87.38 185 MET A N 1
ATOM 1454 C CA . MET A 1 185 ? -5.988 13.555 -0.038 1 87.38 185 MET A CA 1
ATOM 1455 C C . MET A 1 185 ? -4.668 13.008 0.485 1 87.38 185 MET A C 1
ATOM 1457 O O . MET A 1 185 ? -4.652 12.023 1.232 1 87.38 185 MET A O 1
ATOM 1461 N N . PRO A 1 186 ? -3.576 13.617 0.222 1 91.62 186 PRO A N 1
ATOM 1462 C CA . PRO A 1 186 ? -2.312 13.023 0.668 1 91.62 186 PRO A CA 1
ATOM 1463 C C . PRO A 1 186 ? -2.162 13.031 2.188 1 91.62 186 PRO A C 1
ATOM 1465 O O . PRO A 1 186 ? -1.267 12.375 2.727 1 91.62 186 PRO A O 1
ATOM 1468 N N . PHE A 1 187 ? -3.129 13.742 2.854 1 95 187 PHE A N 1
ATOM 1469 C CA . PHE A 1 187 ? -2.908 13.891 4.289 1 95 187 PHE A CA 1
ATOM 1470 C C . PHE A 1 187 ? -4.074 13.312 5.078 1 95 187 PHE A C 1
ATOM 1472 O O . PHE A 1 187 ? -4.039 13.281 6.312 1 95 187 PHE A O 1
ATOM 1479 N N . VAL A 1 188 ? -5.059 12.852 4.352 1 92.56 188 VAL A N 1
ATOM 1480 C CA . VAL A 1 188 ? -6.203 12.227 5.004 1 92.56 188 VAL A CA 1
ATOM 1481 C C . VAL A 1 188 ? -5.801 10.875 5.586 1 92.56 188 VAL A C 1
ATOM 1483 O O . VAL A 1 188 ? -5.027 10.133 4.973 1 92.56 188 VAL A O 1
ATOM 1486 N N . ALA A 1 189 ? -6.289 10.633 6.746 1 92.19 189 ALA A N 1
ATOM 1487 C CA . ALA A 1 189 ? -6 9.344 7.371 1 92.19 189 ALA A CA 1
ATOM 1488 C C . ALA A 1 189 ? -6.402 8.188 6.453 1 92.19 189 ALA A C 1
ATOM 1490 O O . ALA A 1 189 ? -7.441 8.242 5.793 1 92.19 189 ALA A O 1
ATOM 1491 N N . LEU A 1 190 ? -5.625 7.133 6.426 1 91.19 190 LEU A N 1
ATOM 1492 C CA . LEU A 1 190 ? -5.809 6.016 5.508 1 91.19 190 LEU A CA 1
ATOM 1493 C C . LEU A 1 190 ? -7.184 5.383 5.688 1 91.19 190 LEU A C 1
ATOM 1495 O O . LEU A 1 190 ? -7.871 5.09 4.707 1 91.19 190 LEU A O 1
ATOM 1499 N N . ARG A 1 191 ? -7.566 5.164 6.891 1 87.31 191 ARG A N 1
ATOM 1500 C CA . ARG A 1 191 ? -8.859 4.539 7.156 1 87.31 191 ARG A CA 1
ATOM 1501 C C . ARG A 1 191 ? -10 5.375 6.586 1 87.31 191 ARG A C 1
ATOM 1503 O O . ARG A 1 191 ? -10.977 4.828 6.074 1 87.31 191 ARG A O 1
ATOM 1510 N N . LEU A 1 192 ? -9.875 6.691 6.758 1 87.25 192 LEU A N 1
ATOM 1511 C CA . LEU A 1 192 ? -10.898 7.57 6.203 1 87.25 192 LEU A CA 1
ATOM 1512 C C . LEU A 1 192 ? -10.898 7.512 4.68 1 87.25 192 LEU A C 1
ATOM 1514 O O . LEU A 1 192 ? -11.945 7.633 4.051 1 87.25 192 LEU A O 1
ATOM 1518 N N . LEU A 1 193 ? -9.742 7.332 4.113 1 87.88 193 LEU A N 1
ATOM 1519 C CA . LEU A 1 193 ? -9.641 7.219 2.664 1 87.88 193 LEU A CA 1
ATOM 1520 C C . LEU A 1 193 ? -10.406 6.004 2.16 1 87.88 193 LEU A C 1
ATOM 1522 O O . LEU A 1 193 ? -10.984 6.035 1.069 1 87.88 193 LEU A O 1
ATOM 1526 N N . THR A 1 194 ? -10.336 4.91 2.918 1 85.25 194 THR A N 1
ATOM 1527 C CA . THR A 1 194 ? -11.023 3.691 2.502 1 85.25 194 THR A CA 1
ATOM 1528 C C . THR A 1 194 ? -12.516 3.949 2.297 1 85.25 194 THR A C 1
ATOM 1530 O O . THR A 1 194 ? -13.148 3.305 1.465 1 85.25 194 THR A O 1
ATOM 1533 N N . VAL A 1 195 ? -13.016 4.879 3.066 1 80.38 195 VAL A N 1
ATOM 1534 C CA . VAL A 1 195 ? -14.43 5.23 2.938 1 80.38 195 VAL A CA 1
ATOM 1535 C C . VAL A 1 195 ? -14.664 5.941 1.606 1 80.38 195 VAL A C 1
ATOM 1537 O O . VAL A 1 195 ? -15.672 5.695 0.935 1 80.38 195 VAL A O 1
ATOM 1540 N N . HIS A 1 196 ? -13.734 6.719 1.271 1 78.31 196 HIS A N 1
ATOM 1541 C CA . HIS A 1 196 ? -13.836 7.465 0.02 1 78.31 196 HIS A CA 1
ATOM 1542 C C . HIS A 1 196 ? -13.75 6.531 -1.185 1 78.31 196 HIS A C 1
ATOM 1544 O O . HIS A 1 196 ? -14.281 6.84 -2.254 1 78.31 196 HIS A O 1
ATOM 1550 N N . VAL A 1 197 ? -13.047 5.469 -1.045 1 79.62 197 VAL A N 1
ATOM 1551 C CA . VAL A 1 197 ? -12.836 4.535 -2.145 1 79.62 197 VAL A CA 1
ATOM 1552 C C . VAL A 1 197 ? -14.047 3.613 -2.275 1 79.62 197 VAL A C 1
ATOM 1554 O O . VAL A 1 197 ? -14.32 3.084 -3.355 1 79.62 197 VAL A O 1
ATOM 1557 N N . GLY A 1 198 ? -15 3.619 -1.49 1 68.62 198 GLY A N 1
ATOM 1558 C CA . GLY A 1 198 ? -16.219 2.838 -1.617 1 68.62 198 GLY A CA 1
ATOM 1559 C C . GLY A 1 198 ? -16.312 1.712 -0.604 1 68.62 198 GLY A C 1
ATOM 1560 O O . GLY A 1 198 ? -17.109 0.783 -0.774 1 68.62 198 GLY A O 1
ATOM 1561 N N . SER A 1 199 ? -15.336 1.695 0.34 1 58.44 199 SER A N 1
ATOM 1562 C CA . SER A 1 199 ? -15.523 0.622 1.312 1 58.44 199 SER A CA 1
ATOM 1563 C C . SER A 1 199 ? -16.797 0.824 2.127 1 58.44 199 SER A C 1
ATOM 1565 O O . SER A 1 199 ? -17.266 1.952 2.279 1 58.44 199 SER A O 1
ATOM 1567 N N . ILE A 1 200 ? -17.656 -0.221 2.195 1 53.56 200 ILE A N 1
ATOM 1568 C CA . ILE A 1 200 ? -19.016 -0.444 2.703 1 53.56 200 ILE A CA 1
ATOM 1569 C C . ILE A 1 200 ? -19.094 0.03 4.152 1 53.56 200 ILE A C 1
ATOM 1571 O O . ILE A 1 200 ? -20.078 -0.266 4.848 1 53.56 200 ILE A O 1
ATOM 1575 N N . ASN A 1 201 ? -18 0.55 4.684 1 55.38 201 ASN A N 1
ATOM 1576 C CA . ASN A 1 201 ? -18.422 0.7 6.078 1 55.38 201 ASN A CA 1
ATOM 1577 C C . ASN A 1 201 ? -19.031 2.07 6.336 1 55.38 201 ASN A C 1
ATOM 1579 O O . ASN A 1 201 ? -18.328 3.02 6.684 1 55.38 201 ASN A O 1
ATOM 1583 N N . PRO A 1 202 ? -20.312 2.176 5.941 1 58.34 202 PRO A N 1
ATOM 1584 C CA . PRO A 1 202 ? -21.047 3.432 6.113 1 58.34 202 PRO A CA 1
ATOM 1585 C C . PRO A 1 202 ? -20.891 4.02 7.512 1 58.34 202 PRO A C 1
ATOM 1587 O O . PRO A 1 202 ? -21.219 5.191 7.734 1 58.34 202 PRO A O 1
ATOM 1590 N N . GLY A 1 203 ? -20.172 3.322 8.328 1 63.69 203 GLY A N 1
ATOM 1591 C CA . GLY A 1 203 ? -20.234 3.814 9.695 1 63.69 203 GLY A CA 1
ATOM 1592 C C . GLY A 1 203 ? -18.922 4.402 10.188 1 63.69 203 GLY A C 1
ATOM 1593 O O . GLY A 1 203 ? -18.766 4.684 11.375 1 63.69 203 GLY A O 1
ATOM 1594 N N . VAL A 1 204 ? -18.094 4.707 9.219 1 70.38 204 VAL A N 1
ATOM 1595 C CA . VAL A 1 204 ? -16.828 5.223 9.719 1 70.38 204 VAL A CA 1
ATOM 1596 C C . VAL A 1 204 ? -16.969 6.699 10.078 1 70.38 204 VAL A C 1
ATOM 1598 O O . VAL A 1 204 ? -17.547 7.477 9.312 1 70.38 204 VAL A O 1
ATOM 1601 N N . LYS A 1 205 ? -16.594 7.016 11.328 1 77.38 205 LYS A N 1
ATOM 1602 C CA . LYS A 1 205 ? -16.594 8.391 11.82 1 77.38 205 LYS A CA 1
ATOM 1603 C C . LYS A 1 205 ? -15.18 8.93 11.961 1 77.38 205 LYS A C 1
ATOM 1605 O O . LYS A 1 205 ? -14.242 8.172 12.227 1 77.38 205 LYS A O 1
ATOM 1610 N N . ARG A 1 206 ? -15.07 10.195 11.695 1 85.19 206 ARG A N 1
ATOM 1611 C CA . ARG A 1 206 ? -13.789 10.859 11.922 1 85.19 206 ARG A CA 1
ATOM 1612 C C . ARG A 1 206 ? -13.477 10.953 13.406 1 85.19 206 ARG A C 1
ATOM 1614 O O . ARG A 1 206 ? -14.297 11.445 14.188 1 85.19 206 ARG A O 1
ATOM 1621 N N . LEU A 1 207 ? -12.391 10.453 13.773 1 86.69 207 LEU A N 1
ATOM 1622 C CA . LEU A 1 207 ? -11.922 10.477 15.156 1 86.69 207 LEU A CA 1
ATOM 1623 C C . LEU A 1 207 ? -10.641 11.297 15.281 1 86.69 207 LEU A C 1
ATOM 1625 O O . LEU A 1 207 ? -10.008 11.625 14.273 1 86.69 207 LEU A O 1
ATOM 1629 N N . TYR A 1 208 ? -10.312 11.625 16.469 1 89 208 TYR A N 1
ATOM 1630 C CA . TYR A 1 208 ? -9.156 12.477 16.719 1 89 208 TYR A CA 1
ATOM 1631 C C . TYR A 1 208 ? -7.883 11.844 16.172 1 89 208 TYR A C 1
ATOM 1633 O O . TYR A 1 208 ? -7.008 12.539 15.648 1 89 208 TYR A O 1
ATOM 1641 N N . TYR A 1 209 ? -7.746 10.547 16.328 1 88.5 209 TYR A N 1
ATOM 1642 C CA . TYR A 1 209 ? -6.523 9.898 15.867 1 88.5 209 TYR A CA 1
ATOM 1643 C C . TYR A 1 209 ? -6.344 10.078 14.359 1 88.5 209 TYR A C 1
ATOM 1645 O O . TYR A 1 209 ? -5.219 10.102 13.859 1 88.5 209 TYR A O 1
ATOM 1653 N N . HIS A 1 210 ? -7.438 10.211 13.625 1 90.19 210 HIS A N 1
ATOM 1654 C CA . HIS A 1 210 ? -7.336 10.469 12.195 1 90.19 210 HIS A CA 1
ATOM 1655 C C . HIS A 1 210 ? -6.668 11.812 11.922 1 90.19 210 HIS A C 1
ATOM 1657 O O . HIS A 1 210 ? -5.91 11.953 10.961 1 90.19 210 HIS A O 1
ATOM 1663 N N . GLU A 1 211 ? -6.973 12.719 12.773 1 91.19 211 GLU A N 1
ATOM 1664 C CA . GLU A 1 211 ? -6.355 14.039 12.648 1 91.19 211 GLU A CA 1
ATOM 1665 C C . GLU A 1 211 ? -4.859 13.977 12.945 1 91.19 211 GLU A C 1
ATOM 1667 O O . GLU A 1 211 ? -4.059 14.602 12.242 1 91.19 211 GLU A O 1
ATOM 1672 N N . LEU A 1 212 ? -4.57 13.25 13.969 1 92.19 212 LEU A N 1
ATOM 1673 C CA . LEU A 1 212 ? -3.16 13.078 14.312 1 92.19 212 LEU A CA 1
ATOM 1674 C C . LEU A 1 212 ? -2.402 12.414 13.172 1 92.19 212 LEU A C 1
ATOM 1676 O O . LEU A 1 212 ? -1.255 12.766 12.891 1 92.19 212 LEU A O 1
ATOM 1680 N N . GLU A 1 213 ? -3.023 11.453 12.586 1 93.81 213 GLU A N 1
ATOM 1681 C CA . GLU A 1 213 ? -2.406 10.789 11.445 1 93.81 213 GLU A CA 1
ATOM 1682 C C . GLU A 1 213 ? -2.123 11.781 10.32 1 93.81 213 GLU A C 1
ATOM 1684 O O . GLU A 1 213 ? -1.117 11.664 9.617 1 93.81 213 GLU A O 1
ATOM 1689 N N . SER A 1 214 ? -3.021 12.719 10.102 1 94.81 214 SER A N 1
ATOM 1690 C CA . SER A 1 214 ? -2.799 13.742 9.094 1 94.81 214 SER A CA 1
ATOM 1691 C C . SER A 1 214 ? -1.515 14.523 9.359 1 94.81 214 SER A C 1
ATOM 1693 O O . SER A 1 214 ? -0.733 14.781 8.445 1 94.81 214 SER A O 1
ATOM 1695 N N . PHE A 1 215 ? -1.311 14.875 10.609 1 95.38 215 PHE A N 1
ATOM 1696 C CA . PHE A 1 215 ? -0.083 15.562 10.984 1 95.38 215 PHE A CA 1
ATOM 1697 C C . PHE A 1 215 ? 1.138 14.703 10.68 1 95.38 215 PHE A C 1
ATOM 1699 O O . PHE A 1 215 ? 2.17 15.211 10.242 1 95.38 215 PHE A O 1
ATOM 1706 N N . PHE A 1 216 ? 1.005 13.5 10.938 1 94.75 216 PHE A N 1
ATOM 1707 C CA . PHE A 1 216 ? 2.074 12.562 10.633 1 94.75 216 PHE A CA 1
ATOM 1708 C C . PHE A 1 216 ? 2.408 12.594 9.141 1 94.75 216 PHE A C 1
ATOM 1710 O O . PHE A 1 216 ? 3.58 12.68 8.766 1 94.75 216 PHE A O 1
ATOM 1717 N N . TRP A 1 217 ? 1.422 12.461 8.352 1 95.25 217 TRP A N 1
ATOM 1718 C CA . TRP A 1 217 ? 1.658 12.438 6.91 1 95.25 217 TRP A CA 1
ATOM 1719 C C . TRP A 1 217 ? 2.295 13.734 6.438 1 95.25 217 TRP A C 1
ATOM 1721 O O . TRP A 1 217 ? 3.137 13.727 5.535 1 95.25 217 TRP A O 1
ATOM 1731 N N . ILE A 1 218 ? 1.854 14.852 6.957 1 95.56 218 ILE A N 1
ATOM 1732 C CA . ILE A 1 218 ? 2.447 16.141 6.617 1 95.56 218 ILE A CA 1
ATOM 1733 C C . ILE A 1 218 ? 3.936 16.125 6.957 1 95.56 218 ILE A C 1
ATOM 1735 O O . ILE A 1 218 ? 4.766 16.547 6.152 1 95.56 218 ILE A O 1
ATOM 1739 N N . MET A 1 219 ? 4.23 15.688 8.133 1 94.12 219 MET A N 1
ATOM 1740 C CA . MET A 1 219 ? 5.617 15.602 8.586 1 94.12 219 MET A CA 1
ATOM 1741 C C . MET A 1 219 ? 6.457 14.766 7.629 1 94.12 219 MET A C 1
ATOM 1743 O O . MET A 1 219 ? 7.523 15.203 7.191 1 94.12 219 MET A O 1
ATOM 1747 N N . ILE A 1 220 ? 5.965 13.617 7.266 1 94.19 220 ILE A N 1
ATOM 1748 C CA . ILE A 1 220 ? 6.688 12.727 6.363 1 94.19 220 ILE A CA 1
ATOM 1749 C C . ILE A 1 220 ? 6.855 13.398 5.004 1 94.19 220 ILE A C 1
ATOM 1751 O O . ILE A 1 220 ? 7.926 13.32 4.395 1 94.19 220 ILE A O 1
ATOM 1755 N N . TRP A 1 221 ? 5.816 14.047 4.594 1 94.25 221 TRP A N 1
ATOM 1756 C CA . TRP A 1 221 ? 5.879 14.742 3.312 1 94.25 221 TRP A CA 1
ATOM 1757 C C . TRP A 1 221 ? 6.977 15.805 3.322 1 94.25 221 TRP A C 1
ATOM 1759 O O . TRP A 1 221 ? 7.77 15.891 2.383 1 94.25 221 TRP A O 1
ATOM 1769 N N . VAL A 1 222 ? 7.02 16.547 4.328 1 94.06 222 VAL A N 1
ATOM 1770 C CA . VAL A 1 222 ? 8.031 17.594 4.426 1 94.06 222 VAL A CA 1
ATOM 1771 C C . VAL A 1 222 ? 9.422 16.984 4.387 1 94.06 222 VAL A C 1
ATOM 1773 O O . VAL A 1 222 ? 10.312 17.469 3.684 1 94.06 222 VAL A O 1
ATOM 1776 N N . PHE A 1 223 ? 9.648 15.867 5.094 1 93.44 223 PHE A N 1
ATOM 1777 C CA . PHE A 1 223 ? 10.945 15.203 5.137 1 93.44 223 PHE A CA 1
ATOM 1778 C C . PHE A 1 223 ? 11.344 14.711 3.754 1 93.44 223 PHE A C 1
ATOM 1780 O O . PHE A 1 223 ? 12.531 14.719 3.404 1 93.44 223 PHE A O 1
ATOM 1787 N N . LEU A 1 224 ? 10.352 14.305 3.025 1 93.31 224 LEU A N 1
ATOM 1788 C CA . LEU A 1 224 ? 10.641 13.664 1.75 1 93.31 224 LEU A CA 1
ATOM 1789 C C . LEU A 1 224 ? 10.727 14.688 0.626 1 93.31 224 LEU A C 1
ATOM 1791 O O . LEU A 1 224 ? 11.438 14.484 -0.358 1 93.31 224 LEU A O 1
ATOM 1795 N N . ALA A 1 225 ? 10.047 15.844 0.764 1 93.88 225 ALA A N 1
ATOM 1796 C CA . ALA A 1 225 ? 9.82 16.672 -0.417 1 93.88 225 ALA A CA 1
ATOM 1797 C C . ALA A 1 225 ? 10.469 18.047 -0.254 1 93.88 225 ALA A C 1
ATOM 1799 O O . ALA A 1 225 ? 10.57 18.812 -1.218 1 93.88 225 ALA A O 1
ATOM 1800 N N . TYR A 1 226 ? 10.875 18.375 0.916 1 93.12 226 TYR A N 1
ATOM 1801 C CA . TYR A 1 226 ? 11.391 19.719 1.104 1 93.12 226 TYR A CA 1
ATOM 1802 C C . TYR A 1 226 ? 12.852 19.688 1.531 1 93.12 226 TYR A C 1
ATOM 1804 O O . TYR A 1 226 ? 13.266 18.828 2.312 1 93.12 226 TYR A O 1
ATOM 1812 N N . GLN A 1 227 ? 13.625 20.594 1.001 1 92 227 GLN A N 1
ATOM 1813 C CA . GLN A 1 227 ? 15.016 20.859 1.362 1 92 227 GLN A CA 1
ATOM 1814 C C . GLN A 1 227 ? 15.328 22.344 1.254 1 92 227 GLN A C 1
ATOM 1816 O O . GLN A 1 227 ? 15.055 22.969 0.226 1 92 227 GLN A O 1
ATOM 1821 N N . ASP A 1 228 ? 15.867 22.859 2.27 1 91.5 228 ASP A N 1
ATOM 1822 C CA . ASP A 1 228 ? 16.234 24.281 2.275 1 91.5 228 ASP A CA 1
ATOM 1823 C C . ASP A 1 228 ? 15.047 25.156 1.866 1 91.5 228 ASP A C 1
ATOM 1825 O O . ASP A 1 228 ? 15.164 26 0.981 1 91.5 228 ASP A O 1
ATOM 1829 N N . LYS A 1 229 ? 13.883 24.859 2.379 1 89.75 229 LYS A N 1
ATOM 1830 C CA . LYS A 1 229 ? 12.672 25.656 2.246 1 89.75 229 LYS A CA 1
ATOM 1831 C C . LYS A 1 229 ? 12.109 25.578 0.829 1 89.75 229 LYS A C 1
ATOM 1833 O O . LYS A 1 229 ? 11.195 26.328 0.469 1 89.75 229 LYS A O 1
ATOM 1838 N N . LYS A 1 230 ? 12.664 24.688 0.088 1 91.88 230 LYS A N 1
ATOM 1839 C CA . LYS A 1 230 ? 12.219 24.516 -1.291 1 91.88 230 LYS A CA 1
ATOM 1840 C C . LYS A 1 230 ? 11.68 23.109 -1.535 1 91.88 230 LYS A C 1
ATOM 1842 O O . LYS A 1 230 ? 12.188 22.141 -0.968 1 91.88 230 LYS A O 1
ATOM 1847 N N . LEU A 1 231 ? 10.758 23.125 -2.357 1 91.06 231 LEU A N 1
ATOM 1848 C CA . LEU A 1 231 ? 10.188 21.844 -2.754 1 91.06 231 LEU A CA 1
ATOM 1849 C C . LEU A 1 231 ? 11.141 21.078 -3.666 1 91.06 231 LEU A C 1
ATOM 1851 O O . LEU A 1 231 ? 11.562 21.594 -4.703 1 91.06 231 LEU A O 1
ATOM 1855 N N . GLN A 1 232 ? 11.609 20.031 -3.219 1 88.5 232 GLN A N 1
ATOM 1856 C CA . GLN A 1 232 ? 12.453 19.109 -3.986 1 88.5 232 GLN A CA 1
ATOM 1857 C C . GLN A 1 232 ? 11.828 17.719 -4.059 1 88.5 232 GLN A C 1
ATOM 1859 O O . GLN A 1 232 ? 11.984 16.922 -3.139 1 88.5 232 GLN A O 1
ATOM 1864 N N . LEU A 1 233 ? 11.258 17.438 -5.188 1 83.81 233 LEU A N 1
ATOM 1865 C CA . LEU A 1 233 ? 10.484 16.203 -5.301 1 83.81 233 LEU A CA 1
ATOM 1866 C C . LEU A 1 233 ? 11.359 15.062 -5.832 1 83.81 233 LEU A C 1
ATOM 1868 O O . LEU A 1 233 ? 12.07 15.227 -6.824 1 83.81 233 LEU A O 1
ATOM 1872 N N . THR A 1 234 ? 11.461 14.039 -5.066 1 80.25 234 THR A N 1
ATOM 1873 C CA . THR A 1 234 ? 11.953 12.781 -5.609 1 80.25 234 THR A CA 1
ATOM 1874 C C . THR A 1 234 ? 10.836 12.023 -6.328 1 80.25 234 THR A C 1
ATOM 1876 O O . THR A 1 234 ? 9.664 12.398 -6.234 1 80.25 234 THR A O 1
ATOM 1879 N N . ARG A 1 235 ? 11.148 11.031 -7.047 1 78.56 235 ARG A N 1
ATOM 1880 C CA . ARG A 1 235 ? 10.156 10.227 -7.75 1 78.56 235 ARG A CA 1
ATOM 1881 C C . ARG A 1 235 ? 9.133 9.648 -6.781 1 78.56 235 ARG A C 1
ATOM 1883 O O . ARG A 1 235 ? 7.93 9.68 -7.043 1 78.56 235 ARG A O 1
ATOM 1890 N N . ASN A 1 236 ? 9.672 9.164 -5.723 1 77.88 236 ASN A N 1
ATOM 1891 C CA . ASN A 1 236 ? 8.789 8.523 -4.758 1 77.88 236 ASN A CA 1
ATOM 1892 C C . ASN A 1 236 ? 7.867 9.539 -4.082 1 77.88 236 ASN A C 1
ATOM 1894 O O . ASN A 1 236 ? 6.703 9.242 -3.809 1 77.88 236 ASN A O 1
ATOM 1898 N N . ALA A 1 237 ? 8.422 10.766 -3.859 1 81.38 237 ALA A N 1
ATOM 1899 C CA . ALA A 1 237 ? 7.598 11.797 -3.232 1 81.38 237 ALA A CA 1
ATOM 1900 C C . ALA A 1 237 ? 6.547 12.32 -4.207 1 81.38 237 ALA A C 1
ATOM 1902 O O . ALA A 1 237 ? 5.426 12.641 -3.805 1 81.38 237 ALA A O 1
ATOM 1903 N N . ASP A 1 238 ? 6.906 12.328 -5.422 1 86.75 238 ASP A N 1
ATOM 1904 C CA . ASP A 1 238 ? 5.996 12.828 -6.445 1 86.75 238 ASP A CA 1
ATOM 1905 C C . ASP A 1 238 ? 4.73 11.969 -6.52 1 86.75 238 ASP A C 1
ATOM 1907 O O . ASP A 1 238 ? 3.654 12.477 -6.84 1 86.75 238 ASP A O 1
ATOM 1911 N N . ARG A 1 239 ? 4.812 10.766 -6.227 1 87.5 239 ARG A N 1
ATOM 1912 C CA . ARG A 1 239 ? 3.691 9.828 -6.289 1 87.5 239 ARG A CA 1
ATOM 1913 C C . ARG A 1 239 ? 2.643 10.164 -5.23 1 87.5 239 ARG A C 1
ATOM 1915 O O . ARG A 1 239 ? 1.486 9.75 -5.348 1 87.5 239 ARG A O 1
ATOM 1922 N N . TRP A 1 240 ? 3.033 10.906 -4.27 1 90.12 240 TRP A N 1
ATOM 1923 C CA . TRP A 1 240 ? 2.127 11.234 -3.174 1 90.12 240 TRP A CA 1
ATOM 1924 C C . TRP A 1 240 ? 1.154 12.336 -3.582 1 90.12 240 TRP A C 1
ATOM 1926 O O . TRP A 1 240 ? 0.122 12.531 -2.938 1 90.12 240 TRP A O 1
ATOM 1936 N N . GLN A 1 241 ? 1.58 12.992 -4.609 1 88.06 241 GLN A N 1
ATOM 1937 C CA . GLN A 1 241 ? 0.749 14.102 -5.066 1 88.06 241 GLN A CA 1
ATOM 1938 C C . GLN A 1 241 ? -0.413 13.594 -5.922 1 88.06 241 GLN A C 1
ATOM 1940 O O . GLN A 1 241 ? -0.284 13.469 -7.141 1 88.06 241 GLN A O 1
ATOM 1945 N N . THR A 1 242 ? -1.454 13.25 -5.355 1 88.62 242 THR A N 1
ATOM 1946 C CA . THR A 1 242 ? -2.609 12.734 -6.082 1 88.62 242 THR A CA 1
ATOM 1947 C C . THR A 1 242 ? -3.908 13.18 -5.418 1 88.62 242 THR A C 1
ATOM 1949 O O . THR A 1 242 ? -3.979 13.297 -4.195 1 88.62 242 THR A O 1
ATOM 1952 N N . GLY A 1 243 ? -4.855 13.453 -6.207 1 87.56 243 GLY A N 1
ATOM 1953 C CA . GLY A 1 243 ? -6.191 13.742 -5.711 1 87.56 243 GLY A CA 1
ATOM 1954 C C . GLY A 1 243 ? -7.09 12.523 -5.656 1 87.56 243 GLY A C 1
ATOM 1955 O O . GLY A 1 243 ? -8.219 12.602 -5.164 1 87.56 243 GLY A O 1
ATOM 1956 N N . ASP A 1 244 ? -6.594 11.383 -6.129 1 87.88 244 ASP A N 1
ATOM 1957 C CA . ASP A 1 244 ? -7.344 10.125 -6.129 1 87.88 244 ASP A CA 1
ATOM 1958 C C . ASP A 1 244 ? -7.188 9.391 -4.801 1 87.88 244 ASP A C 1
ATOM 1960 O O . ASP A 1 244 ? -6.082 9.008 -4.426 1 87.88 244 ASP A O 1
ATOM 1964 N N . PRO A 1 245 ? -8.359 9.188 -4.121 1 89.94 245 PRO A N 1
ATOM 1965 C CA . PRO A 1 245 ? -8.273 8.547 -2.807 1 89.94 245 PRO A CA 1
ATOM 1966 C C . PRO A 1 245 ? -7.625 7.164 -2.865 1 89.94 245 PRO A C 1
ATOM 1968 O O . PRO A 1 245 ? -6.875 6.789 -1.96 1 89.94 245 PRO A O 1
ATOM 1971 N N . MET A 1 246 ? -7.895 6.414 -3.895 1 89.69 246 MET A N 1
ATOM 1972 C CA . MET A 1 246 ? -7.324 5.074 -4.008 1 89.69 246 MET A CA 1
ATOM 1973 C C . MET A 1 246 ? -5.812 5.141 -4.223 1 89.69 246 MET A C 1
ATOM 1975 O O . MET A 1 246 ? -5.062 4.391 -3.596 1 89.69 246 MET A O 1
ATOM 1979 N N . ARG A 1 247 ? -5.426 5.996 -5.074 1 90.81 247 ARG A N 1
ATOM 1980 C CA . ARG A 1 247 ? -3.994 6.152 -5.316 1 90.81 247 ARG A CA 1
ATOM 1981 C C . ARG A 1 247 ? -3.275 6.621 -4.055 1 90.81 247 ARG A C 1
ATOM 1983 O O . ARG A 1 247 ? -2.18 6.145 -3.744 1 90.81 247 ARG A O 1
ATOM 1990 N N . SER A 1 248 ? -3.889 7.57 -3.385 1 93.5 248 SER A N 1
ATOM 1991 C CA . SER A 1 248 ? -3.311 8.055 -2.135 1 93.5 248 SER A CA 1
ATOM 1992 C C . SER A 1 248 ? -3.172 6.922 -1.12 1 93.5 248 SER A C 1
ATOM 1994 O O . SER A 1 248 ? -2.16 6.828 -0.423 1 93.5 248 SER A O 1
ATOM 1996 N N . LEU A 1 249 ? -4.16 6.113 -1.064 1 92.62 249 LEU A N 1
ATOM 1997 C CA . LEU A 1 249 ? -4.137 4.953 -0.18 1 92.62 249 LEU A CA 1
ATOM 1998 C C . LEU A 1 249 ? -3.006 4.004 -0.558 1 92.62 249 LEU A C 1
ATOM 2000 O O . LEU A 1 249 ? -2.26 3.545 0.31 1 92.62 249 LEU A O 1
ATOM 2004 N N . GLU A 1 250 ? -2.814 3.787 -1.807 1 93.5 250 GLU A N 1
ATOM 2005 C CA . GLU A 1 250 ? -1.821 2.85 -2.324 1 93.5 250 GLU A CA 1
ATOM 2006 C C . GLU A 1 250 ? -0.404 3.32 -2.008 1 93.5 250 GLU A C 1
ATOM 2008 O O . GLU A 1 250 ? 0.398 2.562 -1.456 1 93.5 250 GLU A O 1
ATOM 2013 N N . VAL A 1 251 ? -0.14 4.52 -2.289 1 93.81 251 VAL A N 1
ATOM 2014 C CA . VAL A 1 251 ? 1.224 5.023 -2.168 1 93.81 251 VAL A CA 1
ATOM 2015 C C . VAL A 1 251 ? 1.605 5.133 -0.694 1 93.81 251 VAL A C 1
ATOM 2017 O O . VAL A 1 251 ? 2.701 4.727 -0.298 1 93.81 251 VAL A O 1
ATOM 2020 N N . ARG A 1 252 ? 0.748 5.543 0.094 1 93.25 252 ARG A N 1
ATOM 2021 C CA . ARG A 1 252 ? 1.077 5.777 1.497 1 93.25 252 ARG A CA 1
ATOM 2022 C C . ARG A 1 252 ? 1.102 4.469 2.277 1 93.25 252 ARG A C 1
ATOM 2024 O O . ARG A 1 252 ? 1.868 4.324 3.232 1 93.25 252 ARG A O 1
ATOM 2031 N N . ASN A 1 253 ? 0.296 3.568 1.852 1 92.5 253 ASN A N 1
ATOM 2032 C CA . ASN A 1 253 ? 0.347 2.258 2.492 1 92.5 253 ASN A CA 1
ATOM 2033 C C . ASN A 1 253 ? 1.689 1.571 2.258 1 92.5 253 ASN A C 1
ATOM 2035 O O . ASN A 1 253 ? 2.174 0.835 3.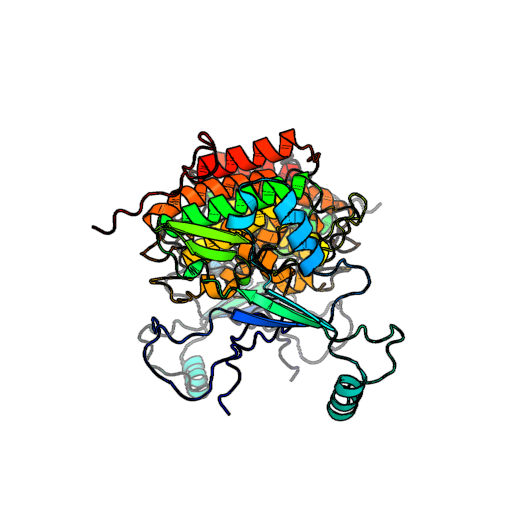119 1 92.5 253 ASN A O 1
ATOM 2039 N N . VAL A 1 254 ? 2.232 1.768 1.107 1 91.38 254 VAL A N 1
ATOM 2040 C CA . VAL A 1 254 ? 3.551 1.206 0.826 1 91.38 254 VAL A CA 1
ATOM 2041 C C . VAL A 1 254 ? 4.586 1.833 1.755 1 91.38 254 VAL A C 1
ATOM 2043 O O . VAL A 1 254 ? 5.5 1.15 2.229 1 91.38 254 VAL A O 1
ATOM 2046 N N . PHE A 1 255 ? 4.477 3.08 2.021 1 91.75 255 PHE A N 1
ATOM 2047 C CA . PHE A 1 255 ? 5.398 3.732 2.945 1 91.75 255 PHE A CA 1
ATOM 2048 C C . PHE A 1 255 ? 5.336 3.082 4.32 1 91.75 255 PHE A C 1
ATOM 2050 O O . PHE A 1 255 ? 6.367 2.879 4.965 1 91.75 255 PHE A O 1
ATOM 2057 N N . LEU A 1 256 ? 4.156 2.834 4.777 1 90.44 256 LEU A N 1
ATOM 2058 C CA . LEU A 1 256 ? 4.004 2.236 6.102 1 90.44 256 LEU A CA 1
ATOM 2059 C C . LEU A 1 256 ? 4.648 0.857 6.152 1 90.44 256 LEU A C 1
ATOM 2061 O O . LEU A 1 256 ? 5.266 0.493 7.156 1 90.44 256 LEU A O 1
ATOM 2065 N N . ALA A 1 257 ? 4.574 0.161 5.074 1 87.19 257 ALA A N 1
ATOM 2066 C CA . ALA A 1 257 ? 5.035 -1.226 5.059 1 87.19 257 ALA A CA 1
ATOM 2067 C C . ALA A 1 257 ? 6.516 -1.31 4.699 1 87.19 257 ALA A C 1
ATOM 2069 O O . ALA A 1 257 ? 7.234 -2.176 5.203 1 87.19 257 ALA A O 1
ATOM 2070 N N . PHE A 1 258 ? 6.957 -0.408 3.803 1 87.69 258 PHE A N 1
ATOM 2071 C CA . PHE A 1 258 ? 8.312 -0.493 3.266 1 87.69 258 PHE A CA 1
ATOM 2072 C C . PHE A 1 258 ? 9.008 0.857 3.352 1 87.69 258 PHE A C 1
ATOM 2074 O O . PHE A 1 258 ? 9.445 1.403 2.336 1 87.69 258 PHE A O 1
ATOM 2081 N N . GLN A 1 259 ? 9.25 1.29 4.508 1 87 259 GLN A N 1
ATOM 2082 C CA . GLN A 1 259 ? 9.859 2.596 4.742 1 87 259 GLN A CA 1
ATOM 2083 C C . GLN A 1 259 ? 11.266 2.654 4.168 1 87 259 GLN A C 1
ATOM 2085 O O . GLN A 1 259 ? 11.75 3.729 3.799 1 87 259 GLN A O 1
ATOM 2090 N N . GLY A 1 260 ? 11.867 1.445 4.059 1 83.31 260 GLY A N 1
ATOM 2091 C CA . GLY A 1 260 ? 13.234 1.369 3.562 1 83.31 260 GLY A CA 1
ATOM 2092 C C . GLY A 1 260 ? 13.375 1.815 2.119 1 83.31 260 GLY A C 1
ATOM 2093 O O . GLY A 1 260 ? 14.477 2.086 1.65 1 83.31 260 GLY A O 1
ATOM 2094 N N . LEU A 1 261 ? 12.312 1.956 1.499 1 86 261 LEU A N 1
ATOM 2095 C CA . LEU A 1 261 ? 12.328 2.369 0.101 1 86 261 LEU A CA 1
ATOM 2096 C C . LEU A 1 261 ? 12.445 3.885 -0.016 1 86 261 LEU A C 1
ATOM 2098 O O . LEU A 1 261 ? 12.672 4.414 -1.108 1 86 261 LEU A O 1
ATOM 2102 N N . TYR A 1 262 ? 12.383 4.574 1.094 1 88.75 262 TYR A N 1
ATOM 2103 C CA . TYR A 1 262 ? 12.352 6.035 1.068 1 88.75 262 TYR A CA 1
ATOM 2104 C C . TYR A 1 262 ? 13.555 6.621 1.785 1 88.75 262 TYR A C 1
ATOM 2106 O O . TYR A 1 262 ? 14.07 6.031 2.738 1 88.75 262 TYR A O 1
ATOM 2114 N N . ARG A 1 263 ? 13.969 7.723 1.24 1 88.31 263 ARG A N 1
ATOM 2115 C CA . ARG A 1 263 ? 15.055 8.484 1.844 1 88.31 263 ARG A CA 1
ATOM 2116 C C . ARG A 1 263 ? 14.672 9.945 2.02 1 88.31 263 ARG A C 1
ATOM 2118 O O . ARG A 1 263 ? 14.211 10.594 1.075 1 88.31 263 ARG A O 1
ATOM 2125 N N . PRO A 1 264 ? 14.844 10.375 3.246 1 91.19 264 PRO A N 1
ATOM 2126 C CA . PRO A 1 264 ? 14.555 11.797 3.449 1 91.19 264 PRO A CA 1
ATOM 2127 C C . PRO A 1 264 ? 15.594 12.711 2.807 1 91.19 264 PRO A C 1
ATOM 2129 O O . PRO A 1 264 ? 16.688 12.25 2.459 1 91.19 264 PRO A O 1
ATOM 2132 N N . ASN A 1 265 ? 15.164 13.938 2.602 1 91.88 265 ASN A N 1
ATOM 2133 C CA . ASN A 1 265 ? 16.141 14.938 2.217 1 91.88 265 ASN A CA 1
ATOM 2134 C C . ASN A 1 265 ? 17.203 15.141 3.305 1 91.88 265 ASN A C 1
ATOM 2136 O O . ASN A 1 265 ? 16.953 14.836 4.473 1 91.88 265 ASN A O 1
ATOM 2140 N N . GLU A 1 266 ? 18.344 15.656 2.924 1 91.5 266 GLU A N 1
ATOM 2141 C CA . GLU A 1 266 ? 19.5 15.75 3.805 1 91.5 266 GLU A CA 1
ATOM 2142 C C . GLU A 1 266 ? 19.172 16.531 5.074 1 91.5 266 GLU A C 1
ATOM 2144 O O . GLU A 1 266 ? 19.594 16.141 6.168 1 91.5 266 GLU A O 1
ATOM 2149 N N . GLU A 1 267 ? 18.438 17.516 4.973 1 90 267 GLU A N 1
ATOM 2150 C CA . GLU A 1 267 ? 18.078 18.391 6.09 1 90 267 GLU A CA 1
ATOM 2151 C C . GLU A 1 267 ? 17.312 17.641 7.164 1 90 267 GLU A C 1
ATOM 2153 O O . GLU A 1 267 ? 17.359 18 8.344 1 90 267 GLU A O 1
ATOM 2158 N N . TRP A 1 268 ? 16.703 16.562 6.746 1 91.19 268 TRP A N 1
ATOM 2159 C CA . TRP A 1 268 ? 15.758 15.898 7.641 1 91.19 268 TRP A CA 1
ATOM 2160 C C . TRP A 1 268 ? 16.281 14.523 8.062 1 91.19 268 TRP A C 1
ATOM 2162 O O . TRP A 1 268 ? 15.586 13.773 8.75 1 91.19 268 TRP A O 1
ATOM 2172 N N . LYS A 1 269 ? 17.469 14.156 7.691 1 90.62 269 LYS A N 1
ATOM 2173 C CA . LYS A 1 269 ? 18.031 12.836 7.926 1 90.62 269 LYS A CA 1
ATOM 2174 C C . LYS A 1 269 ? 18.078 12.516 9.414 1 90.62 269 LYS A C 1
ATOM 2176 O O . LYS A 1 269 ? 17.828 11.383 9.82 1 90.62 269 LYS A O 1
ATOM 2181 N N . SER A 1 270 ? 18.344 13.539 10.195 1 87.62 270 SER A N 1
ATOM 2182 C CA . SER A 1 270 ? 18.5 13.312 11.633 1 87.62 270 SER A CA 1
ATOM 2183 C C . SER A 1 270 ? 17.156 13.008 12.289 1 87.62 270 SER A C 1
ATOM 2185 O O . SER A 1 270 ? 17.094 12.43 13.375 1 87.62 270 SER A O 1
ATOM 2187 N N . TYR A 1 271 ? 16.078 13.359 11.625 1 88.12 271 TYR A N 1
ATOM 2188 C CA . TYR A 1 271 ? 14.742 13.18 12.188 1 88.12 271 TYR A CA 1
ATOM 2189 C C . TYR A 1 271 ? 14.086 11.922 11.641 1 88.12 271 TYR A C 1
ATOM 2191 O O . TYR A 1 271 ? 12.984 11.555 12.055 1 88.12 271 TYR A O 1
ATOM 2199 N N . TRP A 1 272 ? 14.727 11.219 10.758 1 88.75 272 TRP A N 1
ATOM 2200 C CA . TRP A 1 272 ? 14.094 10.148 9.992 1 88.75 272 TRP A CA 1
ATOM 2201 C C . TRP A 1 272 ? 13.805 8.945 10.883 1 88.75 272 TRP A C 1
ATOM 2203 O O . TRP A 1 272 ? 12.781 8.281 10.719 1 88.75 272 TRP A O 1
ATOM 2213 N N . GLU A 1 273 ? 14.633 8.656 11.805 1 84.12 273 GLU A N 1
ATOM 2214 C CA . GLU A 1 273 ? 14.406 7.52 12.695 1 84.12 273 GLU A CA 1
ATOM 2215 C C . GLU A 1 273 ? 13.141 7.707 13.523 1 84.12 273 GLU A C 1
ATOM 2217 O O . GLU A 1 273 ? 12.406 6.75 13.766 1 84.12 273 GLU A O 1
ATOM 2222 N N . MET A 1 274 ? 13 8.891 13.953 1 84.88 274 MET A N 1
ATOM 2223 C CA . MET A 1 274 ? 11.773 9.188 14.688 1 84.88 274 MET A CA 1
ATOM 2224 C C . MET A 1 274 ? 10.547 8.953 13.812 1 84.88 274 MET A C 1
ATOM 2226 O O . MET A 1 274 ? 9.516 8.477 14.305 1 84.88 274 MET A O 1
ATOM 2230 N N . SER A 1 275 ? 10.672 9.234 12.57 1 82.81 275 SER A N 1
ATOM 2231 C CA . SER A 1 275 ? 9.562 9.039 11.641 1 82.81 275 SER A CA 1
ATOM 2232 C C . SER A 1 275 ? 9.219 7.562 11.492 1 82.81 275 SER A C 1
ATOM 2234 O O . SER A 1 275 ? 8.047 7.203 11.367 1 82.81 275 SER A O 1
ATOM 2236 N N . ILE A 1 276 ? 10.203 6.723 11.562 1 81.31 276 ILE A N 1
ATOM 2237 C CA . ILE A 1 276 ? 9.992 5.281 11.469 1 81.31 276 ILE A CA 1
ATOM 2238 C C . ILE A 1 276 ? 9.195 4.797 12.672 1 81.31 276 ILE A C 1
ATOM 2240 O O . ILE A 1 276 ? 8.258 4.008 12.531 1 81.31 276 ILE A O 1
ATOM 2244 N N . ALA A 1 277 ? 9.523 5.344 13.781 1 83 277 ALA A N 1
ATOM 2245 C CA . ALA A 1 277 ? 8.773 5.012 14.992 1 83 277 ALA A CA 1
ATOM 2246 C C . ALA A 1 277 ? 7.328 5.492 14.898 1 83 277 ALA A C 1
ATOM 2248 O O . ALA A 1 277 ? 6.406 4.805 15.344 1 83 277 ALA A O 1
ATOM 2249 N N . ALA A 1 278 ? 7.18 6.598 14.336 1 86.5 278 ALA A N 1
ATOM 2250 C CA . ALA A 1 278 ? 5.844 7.168 14.188 1 86.5 278 ALA A CA 1
ATOM 2251 C C . ALA A 1 278 ? 4.996 6.344 13.227 1 86.5 278 ALA A C 1
ATOM 2253 O O . ALA A 1 278 ? 3.773 6.266 13.367 1 86.5 278 ALA A O 1
ATOM 2254 N N . THR A 1 279 ? 5.656 5.695 12.289 1 86.5 279 THR A N 1
ATOM 2255 C CA . THR A 1 279 ? 4.938 4.828 11.359 1 86.5 279 THR A CA 1
ATOM 2256 C C . THR A 1 279 ? 4.289 3.664 12.094 1 86.5 279 THR A C 1
ATOM 2258 O O . THR A 1 279 ? 3.146 3.299 11.812 1 86.5 279 THR A O 1
ATOM 2261 N N . ARG A 1 280 ? 4.965 3.17 12.992 1 83.5 280 ARG A N 1
ATOM 2262 C CA . ARG A 1 280 ? 4.426 2.074 13.789 1 83.5 280 ARG A CA 1
ATOM 2263 C C . ARG A 1 280 ? 3.215 2.529 14.594 1 83.5 280 ARG A C 1
ATOM 2265 O O . ARG A 1 280 ? 2.252 1.777 14.758 1 83.5 280 ARG A O 1
ATOM 2272 N N . TRP A 1 281 ? 3.363 3.705 15.023 1 86.88 281 TRP A N 1
ATOM 2273 C CA . TRP A 1 281 ? 2.248 4.297 15.75 1 86.88 281 TRP A CA 1
ATOM 2274 C C . TRP A 1 281 ? 1.009 4.395 14.875 1 86.88 281 TRP A C 1
ATOM 2276 O O . TRP A 1 281 ? -0.079 3.971 15.273 1 86.88 281 TRP A O 1
ATOM 2286 N N . VAL A 1 282 ? 1.149 4.836 13.656 1 87.5 282 VAL A N 1
ATOM 2287 C CA . VAL A 1 282 ? 0.051 4.992 12.711 1 87.5 282 VAL A CA 1
ATOM 2288 C C . VAL A 1 282 ? -0.517 3.621 12.352 1 87.5 282 VAL A C 1
ATOM 2290 O O . VAL A 1 282 ? -1.735 3.436 12.312 1 87.5 282 VAL A O 1
ATOM 2293 N N . PHE A 1 283 ? 0.382 2.711 12.148 1 81.31 283 PHE A N 1
ATOM 2294 C CA . PHE A 1 283 ? -0.021 1.362 11.773 1 81.31 283 PHE A CA 1
ATOM 2295 C C . PHE A 1 283 ? -0.887 0.731 12.852 1 81.31 283 PHE A C 1
ATOM 2297 O O . PHE A 1 283 ? -1.924 0.134 12.562 1 81.31 283 PHE A O 1
ATOM 2304 N N . SER A 1 284 ? -0.516 0.901 14.039 1 79.44 284 SER A N 1
ATOM 2305 C CA . SER A 1 284 ? -1.238 0.307 15.164 1 79.44 284 SER A CA 1
ATOM 2306 C C . SER A 1 284 ? -2.625 0.924 15.312 1 79.44 284 SER A C 1
ATOM 2308 O O . SER A 1 284 ? -3.582 0.232 15.672 1 79.44 284 SER A O 1
ATOM 2310 N N . ARG A 1 285 ? -2.754 2.143 15.023 1 79.31 285 ARG A N 1
ATOM 2311 C CA . ARG A 1 285 ? -4.027 2.836 15.195 1 79.31 285 ARG A CA 1
ATOM 2312 C C . ARG A 1 285 ? -4.949 2.59 14.008 1 79.31 285 ARG A C 1
ATOM 2314 O O . ARG A 1 285 ? -6.168 2.527 14.156 1 79.31 285 ARG A O 1
ATOM 2321 N N . CYS A 1 286 ? -4.391 2.508 12.875 1 74.5 286 CYS A N 1
ATOM 2322 C CA . CYS A 1 286 ? -5.156 2.314 11.648 1 74.5 286 CYS A CA 1
ATOM 2323 C C . CYS A 1 286 ? -5.953 1.018 11.695 1 74.5 286 CYS A C 1
ATOM 2325 O O . CYS A 1 286 ? -7.055 0.938 11.148 1 74.5 286 CYS A O 1
ATOM 2327 N N . TRP A 1 287 ? -5.543 0.113 12.422 1 71.31 287 TRP A N 1
ATOM 2328 C CA . TRP A 1 287 ? -6.176 -1.201 12.375 1 71.31 287 TRP A CA 1
ATOM 2329 C C . TRP A 1 287 ? -7.016 -1.44 13.625 1 71.31 287 TRP A C 1
ATOM 2331 O O . TRP A 1 287 ? -7.664 -2.48 13.758 1 71.31 287 TRP A O 1
ATOM 2341 N N . ASP A 1 288 ? -7 -0.377 14.422 1 71.75 288 ASP A N 1
ATOM 2342 C CA . ASP A 1 288 ? -7.867 -0.489 15.594 1 71.75 288 ASP A CA 1
ATOM 2343 C C . ASP A 1 288 ? -9.258 0.072 15.305 1 71.75 288 ASP A C 1
ATOM 2345 O O . ASP A 1 288 ? -9.461 1.285 15.352 1 71.75 288 ASP A O 1
ATOM 2349 N N . LEU A 1 289 ? -10.227 -0.799 15.07 1 65.12 289 LEU A N 1
ATOM 2350 C CA . LEU A 1 289 ? -11.562 -0.409 14.641 1 65.12 289 LEU A CA 1
ATOM 2351 C C . LEU A 1 289 ? -12.422 -0.012 15.828 1 65.12 289 LEU A C 1
ATOM 2353 O O . LEU A 1 289 ? -13.461 0.635 15.664 1 65.12 289 LEU A O 1
ATOM 2357 N N . ASN A 1 290 ? -12.023 -0.316 16.938 1 64.62 290 ASN A N 1
ATOM 2358 C CA . ASN A 1 290 ? -12.859 -0.115 18.125 1 64.62 290 ASN A CA 1
ATOM 2359 C C . ASN A 1 290 ? -12.375 1.068 18.953 1 64.62 290 ASN A C 1
ATOM 2361 O O . ASN A 1 290 ? -12.602 1.112 20.172 1 64.62 290 ASN A O 1
ATOM 2365 N N . GLN A 1 291 ? -11.992 1.994 18.25 1 69.88 291 GLN A N 1
ATOM 2366 C CA . GLN A 1 291 ? -11.461 3.096 19.047 1 69.88 291 GLN A CA 1
ATOM 2367 C C . GLN A 1 291 ? -12.578 4.043 19.484 1 69.88 291 GLN A C 1
ATOM 2369 O O . GLN A 1 291 ? -13.383 4.477 18.656 1 69.88 291 GLN A O 1
ATOM 2374 N N . GLU A 1 292 ? -12.867 3.984 20.75 1 71.69 292 GLU A N 1
ATOM 2375 C CA . GLU A 1 292 ? -13.781 4.984 21.297 1 71.69 292 GLU A CA 1
ATOM 2376 C C . GLU A 1 292 ? -13.07 6.309 21.547 1 71.69 292 GLU A C 1
ATOM 2378 O O . GLU A 1 292 ? -11.906 6.324 21.969 1 71.69 292 GLU A O 1
ATOM 2383 N N . GLU A 1 293 ? -13.812 7.336 21.188 1 80.88 293 GLU A N 1
ATOM 2384 C CA . GLU A 1 293 ? -13.203 8.648 21.344 1 80.88 293 GLU A CA 1
ATOM 2385 C C . GLU A 1 293 ? -13.547 9.258 22.703 1 80.88 293 GLU A C 1
ATOM 2387 O O . GLU A 1 293 ? -14.719 9.523 22.984 1 80.88 293 GLU A O 1
ATOM 2392 N N . THR A 1 294 ? -12.617 9.258 23.609 1 84.44 294 THR A N 1
ATOM 2393 C CA . THR A 1 294 ? -12.688 9.992 24.859 1 84.44 294 THR A CA 1
ATOM 2394 C C . THR A 1 294 ? -11.586 11.039 24.938 1 84.44 294 THR A C 1
ATOM 2396 O O . THR A 1 294 ? -10.594 10.961 24.219 1 84.44 294 THR A O 1
ATOM 2399 N N . VAL A 1 295 ? -11.898 12.094 25.734 1 85.88 295 VAL A N 1
ATOM 2400 C CA . VAL A 1 295 ? -10.891 13.133 25.906 1 85.88 295 VAL A CA 1
ATOM 2401 C C . VAL A 1 295 ? -9.594 12.523 26.422 1 85.88 295 VAL A C 1
ATOM 2403 O O . VAL A 1 295 ? -8.508 12.867 25.953 1 85.88 295 VAL A O 1
ATOM 2406 N N . GLU A 1 296 ? -9.773 11.633 27.328 1 85.19 296 GLU A N 1
ATOM 2407 C CA . GLU A 1 296 ? -8.609 10.953 27.891 1 85.19 296 GLU A CA 1
ATOM 2408 C C . GLU A 1 296 ? -7.891 10.109 26.844 1 85.19 296 GLU A C 1
ATOM 2410 O O . GLU A 1 296 ? -6.66 10.055 26.812 1 85.19 296 GLU A O 1
ATOM 2415 N N . GLY A 1 297 ? -8.609 9.477 26.047 1 85.25 297 GLY A N 1
ATOM 2416 C CA . GLY A 1 297 ? -8.039 8.703 24.953 1 85.25 297 GLY A CA 1
ATOM 2417 C C . GLY A 1 297 ? -7.289 9.547 23.953 1 85.25 297 GLY A C 1
ATOM 2418 O O . GLY A 1 297 ? -6.211 9.164 23.484 1 85.25 297 GLY A O 1
ATOM 2419 N N . ASN A 1 298 ? -7.914 10.664 23.672 1 87.75 298 ASN A N 1
ATOM 2420 C CA . ASN A 1 298 ? -7.266 11.594 22.75 1 87.75 298 ASN A CA 1
ATOM 2421 C C . ASN A 1 298 ? -5.941 12.109 23.312 1 87.75 298 ASN A C 1
ATOM 2423 O O . ASN A 1 298 ? -4.953 12.203 22.578 1 87.75 298 ASN A O 1
ATOM 2427 N N . LEU A 1 299 ? -6.012 12.406 24.578 1 86.88 299 LEU A N 1
ATOM 2428 C CA . LEU A 1 299 ? -4.805 12.898 25.234 1 86.88 299 LEU A CA 1
ATOM 2429 C C . LEU A 1 299 ? -3.703 11.844 25.203 1 86.88 299 LEU A C 1
ATOM 2431 O O . LEU A 1 299 ? -2.543 12.164 24.938 1 86.88 299 LEU A O 1
ATOM 2435 N N . LYS A 1 300 ? -4.059 10.664 25.484 1 85 300 LYS A N 1
ATOM 2436 C CA . LYS A 1 300 ? -3.098 9.562 25.453 1 85 300 LYS A CA 1
ATOM 2437 C C . LYS A 1 300 ? -2.51 9.391 24.047 1 85 300 LYS A C 1
ATOM 2439 O O . LYS A 1 300 ? -1.31 9.148 23.906 1 85 300 LYS A O 1
ATOM 2444 N N . SER A 1 301 ? -3.365 9.484 23.078 1 86.5 301 SER A N 1
ATOM 2445 C CA . SER A 1 301 ? -2.912 9.359 21.688 1 86.5 301 SER A CA 1
ATOM 2446 C C . SER A 1 301 ? -1.93 10.469 21.328 1 86.5 301 SER A C 1
ATOM 2448 O O . SER A 1 301 ? -0.886 10.211 20.734 1 86.5 301 SER A O 1
ATOM 2450 N N . LEU A 1 302 ? -2.256 11.68 21.719 1 88.44 302 LEU A N 1
ATOM 2451 C CA . LEU A 1 302 ? -1.373 12.812 21.438 1 88.44 302 LEU A CA 1
ATOM 2452 C C . LEU A 1 302 ? -0.045 12.656 22.172 1 88.44 302 LEU A C 1
ATOM 2454 O O . LEU A 1 302 ? 1.021 12.812 21.562 1 88.44 302 LEU A O 1
ATOM 2458 N N . GLN A 1 303 ? -0.123 12.32 23.406 1 85.81 303 GLN A N 1
ATOM 2459 C CA . GLN A 1 303 ? 1.077 12.156 24.219 1 85.81 303 GLN A CA 1
ATOM 2460 C C . GLN A 1 303 ? 1.999 11.094 23.641 1 85.81 303 GLN A C 1
ATOM 2462 O O . GLN A 1 303 ? 3.213 11.289 23.562 1 85.81 303 GLN A O 1
ATOM 2467 N N . SER A 1 304 ? 1.449 9.977 23.328 1 85.69 304 SER A N 1
ATOM 2468 C CA . SER A 1 304 ? 2.248 8.891 22.766 1 85.69 304 SER A CA 1
ATOM 2469 C C . SER A 1 304 ? 2.906 9.32 21.453 1 85.69 304 SER A C 1
ATOM 2471 O O . SER A 1 304 ? 4.051 8.945 21.172 1 85.69 304 SER A O 1
ATOM 2473 N N . PHE A 1 305 ? 2.246 10.078 20.703 1 85.44 305 PHE A N 1
ATOM 2474 C CA . PHE A 1 305 ? 2.801 10.586 19.453 1 85.44 305 PHE A CA 1
ATOM 2475 C C . PHE A 1 305 ? 3.92 11.586 19.719 1 85.44 305 PHE A C 1
ATOM 2477 O O . PHE A 1 305 ? 4.977 11.523 19.078 1 85.44 305 PHE A O 1
ATOM 2484 N N . LEU A 1 306 ? 3.691 12.484 20.609 1 87.25 306 LEU A N 1
ATOM 2485 C CA . LEU A 1 306 ? 4.68 13.5 20.938 1 87.25 306 LEU A CA 1
ATOM 2486 C C . LEU A 1 306 ? 5.941 12.875 21.516 1 87.25 306 LEU A C 1
ATOM 2488 O O . LEU A 1 306 ? 7.051 13.352 21.266 1 87.25 306 LEU A O 1
ATOM 2492 N N . GLU A 1 307 ? 5.758 11.82 22.234 1 83.25 307 GLU A N 1
ATOM 2493 C CA . GLU A 1 307 ? 6.906 11.102 22.766 1 83.25 307 GLU A CA 1
ATOM 2494 C C . GLU A 1 307 ? 7.805 10.578 21.656 1 83.25 307 GLU A C 1
ATOM 2496 O O . GLU A 1 307 ? 9.031 10.602 21.766 1 83.25 307 GLU A O 1
ATOM 2501 N N . ILE A 1 308 ? 7.207 10.164 20.656 1 83.06 308 ILE A N 1
ATOM 2502 C CA . ILE A 1 308 ? 7.949 9.633 19.516 1 83.06 308 ILE A CA 1
ATOM 2503 C C . ILE A 1 308 ? 8.734 10.758 18.844 1 83.06 308 ILE A C 1
ATOM 2505 O O . ILE A 1 308 ? 9.875 10.562 18.406 1 83.06 308 ILE A O 1
ATOM 2509 N N . VAL A 1 309 ? 8.133 11.898 18.766 1 76.94 309 VAL A N 1
ATOM 2510 C CA . VAL A 1 309 ? 8.789 13 18.078 1 76.94 309 VAL A CA 1
ATOM 2511 C C . VAL A 1 309 ? 9.734 13.719 19.031 1 76.94 309 VAL A C 1
ATOM 2513 O O . VAL A 1 309 ? 10.352 14.727 18.672 1 76.94 309 VAL A O 1
ATOM 2516 N N . GLY A 1 310 ? 10.102 12.93 20.25 1 66.75 310 GLY A N 1
ATOM 2517 C CA . GLY A 1 310 ? 11.07 13.43 21.203 1 66.75 310 GLY A CA 1
ATOM 2518 C C . GLY A 1 310 ? 10.586 14.641 21.969 1 66.75 310 GLY A C 1
ATOM 2519 O O . GLY A 1 310 ? 11.391 15.477 22.391 1 66.75 310 GLY A O 1
ATOM 2520 N N . GLN A 1 311 ? 9.438 14.867 21.812 1 62.06 311 GLN A N 1
ATOM 2521 C CA . GLN A 1 311 ? 8.875 16 22.531 1 62.06 311 GLN A CA 1
ATOM 2522 C C . GLN A 1 311 ? 7.98 15.531 23.688 1 62.06 311 GLN A C 1
ATOM 2524 O O . GLN A 1 311 ? 7.547 14.375 23.703 1 62.06 311 GLN A O 1
ATOM 2529 N N . ALA A 1 312 ? 8.414 15.609 25 1 46.81 312 ALA A N 1
ATOM 2530 C CA . ALA A 1 312 ? 7.508 15.375 26.109 1 46.81 312 ALA A CA 1
ATOM 2531 C C . ALA A 1 312 ? 6.453 16.484 26.203 1 46.81 312 ALA A C 1
ATOM 2533 O O . ALA A 1 312 ? 6.672 17.594 25.734 1 46.81 312 ALA A O 1
ATOM 2534 N N . LEU A 1 313 ? 5.203 15.867 26.406 1 47.62 313 LEU A N 1
ATOM 2535 C CA . LEU A 1 313 ? 4.258 16.875 26.859 1 47.62 313 LEU A CA 1
ATOM 2536 C C . LEU A 1 313 ? 4.863 17.734 27.953 1 47.62 313 LEU A C 1
ATOM 2538 O O . LEU A 1 313 ? 4.941 17.312 29.109 1 47.62 313 LEU A O 1
ATOM 2542 N N . MET A 1 314 ? 6.188 17.828 28.047 1 37.81 314 MET A N 1
ATOM 2543 C CA . MET A 1 314 ? 6.582 18.578 29.219 1 37.81 314 MET A CA 1
ATOM 2544 C C . MET A 1 314 ? 5.52 19.609 29.594 1 37.81 314 MET A C 1
ATOM 2546 O O . MET A 1 314 ? 4.695 19.984 28.75 1 37.81 314 MET A O 1
ATOM 2550 N N . ASP A 1 315 ? 5.703 20.062 30.922 1 34.53 315 ASP A N 1
ATOM 2551 C CA . ASP A 1 315 ? 4.855 21.156 31.391 1 34.53 315 ASP A CA 1
ATOM 2552 C C . ASP A 1 315 ? 4.582 22.156 30.266 1 34.53 315 ASP A C 1
ATOM 2554 O O . ASP A 1 315 ? 3.449 22.609 30.094 1 34.53 315 ASP A O 1
ATOM 2558 N N . GLN A 1 316 ? 5.855 23.016 30.062 1 31.16 316 GLN A N 1
ATOM 2559 C CA . GLN A 1 316 ? 5.695 24.172 29.188 1 31.16 316 GLN A CA 1
ATOM 2560 C C . GLN A 1 316 ? 5.496 23.734 27.75 1 31.16 316 GLN A C 1
ATOM 2562 O O . GLN A 1 316 ? 6.332 23.031 27.172 1 31.16 316 GLN A O 1
ATOM 2567 N N . MET A 1 317 ? 4.605 23.266 26.906 1 33.97 317 MET A N 1
ATOM 2568 C CA . MET A 1 317 ? 4.129 23.953 25.703 1 33.97 317 MET A CA 1
ATOM 2569 C C . MET A 1 317 ? 5 25.156 25.391 1 33.97 317 MET A C 1
ATOM 2571 O O . MET A 1 317 ? 5.562 25.781 26.297 1 33.97 317 MET A O 1
ATOM 2575 N N . PRO A 1 318 ? 5.578 25.766 24.156 1 30.91 318 PRO A N 1
ATOM 2576 C CA . PRO A 1 318 ? 6.312 27.016 24.344 1 30.91 318 PRO A CA 1
ATOM 2577 C C . PRO A 1 318 ? 5.984 27.703 25.672 1 30.91 318 PRO A C 1
ATOM 2579 O O . PRO A 1 318 ? 4.816 27.984 25.953 1 30.91 318 PRO A O 1
ATOM 2582 N N . THR A 1 319 ? 6.438 27.578 26.75 1 30.92 319 THR A N 1
ATOM 2583 C CA . THR A 1 319 ? 6.746 28.875 27.359 1 30.92 319 THR A CA 1
ATOM 2584 C C . THR A 1 319 ? 7.461 29.766 26.359 1 30.92 319 THR A C 1
ATOM 2586 O O . THR A 1 319 ? 8.172 29.281 25.469 1 30.92 319 THR A O 1
ATOM 2589 N N . THR A 1 320 ? 7.324 31.094 26.109 1 29.66 320 THR A N 1
ATOM 2590 C CA . THR A 1 320 ? 8.117 31.906 25.203 1 29.66 320 THR A CA 1
ATOM 2591 C C . THR A 1 320 ? 9.594 31.531 25.281 1 29.66 320 THR A C 1
ATOM 2593 O O . THR A 1 320 ? 10.188 31.578 26.359 1 29.66 320 THR A O 1
ATOM 2596 N N . PRO A 1 321 ? 10.266 30.719 24.656 1 28.19 321 PRO A N 1
ATOM 2597 C CA . PRO A 1 321 ? 11.711 30.891 24.766 1 28.19 321 PRO A CA 1
ATOM 2598 C C . PRO A 1 321 ? 12.117 32.344 24.922 1 28.19 321 PRO A C 1
ATOM 2600 O O . PRO A 1 321 ? 11.508 33.25 24.312 1 28.19 321 PRO A O 1
ATOM 2603 N N . LEU A 1 322 ? 12.695 32.906 26.062 1 24.69 322 LEU A N 1
ATOM 2604 C CA . LEU A 1 322 ? 13.688 33.969 25.891 1 24.69 322 LEU A CA 1
ATOM 2605 C C . LEU A 1 322 ? 14.805 33.5 24.953 1 24.69 322 LEU A C 1
ATOM 2607 O O . LEU A 1 322 ? 15.453 32.5 25.219 1 24.69 322 LEU A O 1
ATOM 2611 N N . ILE A 1 323 ? 14.703 33.406 23.625 1 23.45 323 ILE A N 1
ATOM 2612 C CA . ILE A 1 323 ? 15.883 33.469 22.766 1 23.45 323 ILE A CA 1
ATOM 2613 C C . ILE A 1 323 ? 16.938 34.375 23.422 1 23.45 323 ILE A C 1
ATOM 2615 O O . ILE A 1 323 ? 16.734 35.562 23.562 1 23.45 323 ILE A O 1
ATOM 2619 N N . ASN A 1 324 ? 17.578 33.938 24.516 1 21.11 324 ASN A N 1
ATOM 2620 C CA . ASN A 1 324 ? 18.797 34.656 24.75 1 21.11 324 ASN A CA 1
ATOM 2621 C C . ASN A 1 324 ? 19.719 34.656 23.531 1 21.11 324 ASN A C 1
ATOM 2623 O O . ASN A 1 324 ? 20.109 33.594 23.062 1 21.11 324 ASN A O 1
ATOM 2627 N N . VAL A 1 325 ? 19.516 35.688 22.703 1 19.62 325 VAL A N 1
ATOM 2628 C CA . VAL A 1 325 ? 20.609 36.25 21.922 1 19.62 325 VAL A CA 1
ATOM 2629 C C . VAL A 1 325 ? 21.859 36.344 22.781 1 19.62 325 VAL A C 1
ATOM 2631 O O . VAL A 1 325 ? 21.906 37.094 23.75 1 19.62 325 VAL A O 1
ATOM 2634 N N . VAL A 1 326 ? 22.5 35.062 23.141 1 19.92 326 VAL A N 1
ATOM 2635 C CA . VAL A 1 326 ? 23.938 35.344 23.188 1 19.92 326 VAL A CA 1
ATOM 2636 C C . VAL A 1 326 ? 24.516 35.281 21.781 1 19.92 326 VAL A C 1
ATOM 2638 O O . VAL A 1 326 ? 24.172 34.406 21 1 19.92 326 VAL A O 1
ATOM 2641 N N . MET B 1 1 ? -5.141 -16.844 -43.406 1 18.78 1 MET B N 1
ATOM 2642 C CA . MET B 1 1 ? -3.992 -16.5 -42.594 1 18.78 1 MET B CA 1
ATOM 2643 C C . MET B 1 1 ? -4.441 -15.906 -41.25 1 18.78 1 MET B C 1
ATOM 2645 O O . MET B 1 1 ? -4.859 -14.75 -41.188 1 18.78 1 MET B O 1
ATOM 2649 N N . GLN B 1 2 ? -5.062 -16.75 -40.438 1 23 2 GLN B N 1
ATOM 2650 C CA . GLN B 1 2 ? -5.754 -16.172 -39.281 1 23 2 GLN B CA 1
ATOM 2651 C C . GLN B 1 2 ? -4.777 -15.453 -38.344 1 23 2 GLN B C 1
ATOM 2653 O O . GLN B 1 2 ? -3.605 -15.836 -38.281 1 23 2 GLN B O 1
ATOM 2658 N N . ALA B 1 3 ? -5.078 -14.234 -37.969 1 25.2 3 ALA B N 1
ATOM 2659 C CA . ALA B 1 3 ? -4.27 -13.344 -37.125 1 25.2 3 ALA B CA 1
ATOM 2660 C C . ALA B 1 3 ? -3.869 -14.023 -35.812 1 25.2 3 ALA B C 1
ATOM 2662 O O . ALA B 1 3 ? -4.621 -14.836 -35.281 1 25.2 3 ALA B O 1
ATOM 2663 N N . PRO B 1 4 ? -2.582 -14.195 -35.594 1 27.22 4 PRO B N 1
ATOM 2664 C CA . PRO B 1 4 ? -2.012 -14.688 -34.344 1 27.22 4 PRO B CA 1
ATOM 2665 C C . PRO B 1 4 ? -2.768 -14.18 -33.094 1 27.22 4 PRO B C 1
ATOM 2667 O O . PRO B 1 4 ? -3.219 -13.031 -33.094 1 27.22 4 PRO B O 1
ATOM 2670 N N . LEU B 1 5 ? -3.645 -14.977 -32.656 1 27.28 5 LEU B N 1
ATOM 2671 C CA . LEU B 1 5 ? -4.332 -14.586 -31.438 1 27.28 5 LEU B CA 1
ATOM 2672 C C . LEU B 1 5 ? -3.34 -14.094 -30.391 1 27.28 5 LEU B C 1
ATOM 2674 O O . LEU B 1 5 ? -2.463 -14.844 -29.953 1 27.28 5 LEU B O 1
ATOM 2678 N N . HIS B 1 6 ? -2.865 -12.922 -30.531 1 26.75 6 HIS B N 1
ATOM 2679 C CA . HIS B 1 6 ? -2.045 -12.242 -29.531 1 26.75 6 HIS B CA 1
ATOM 2680 C C . HIS B 1 6 ? -2.805 -12.07 -28.219 1 26.75 6 HIS B C 1
ATOM 2682 O O . HIS B 1 6 ? -3.842 -11.406 -28.172 1 26.75 6 HIS B O 1
ATOM 2688 N N . ALA B 1 7 ? -2.957 -13.133 -27.516 1 28.31 7 ALA B N 1
ATOM 2689 C CA . ALA B 1 7 ? -3.508 -12.742 -26.219 1 28.31 7 ALA B CA 1
ATOM 2690 C C . ALA B 1 7 ? -2.713 -11.594 -25.609 1 28.31 7 ALA B C 1
ATOM 2692 O O . ALA B 1 7 ? -1.48 -11.609 -25.625 1 28.31 7 ALA B O 1
ATOM 2693 N N . PRO B 1 8 ? -3.258 -10.453 -25.516 1 27.05 8 PRO B N 1
ATOM 2694 C CA . PRO B 1 8 ? -2.576 -9.289 -24.938 1 27.05 8 PRO B CA 1
ATOM 2695 C C . PRO B 1 8 ? -1.897 -9.609 -23.609 1 27.05 8 PRO B C 1
ATOM 2697 O O . PRO B 1 8 ? -2.57 -9.969 -22.641 1 27.05 8 PRO B O 1
ATOM 2700 N N . CYS B 1 9 ? -0.981 -10.469 -23.609 1 27.48 9 CYS B N 1
ATOM 2701 C CA . CYS B 1 9 ? -0.227 -10.742 -22.391 1 27.48 9 CYS B CA 1
ATOM 2702 C C . CYS B 1 9 ? 0.349 -9.461 -21.812 1 27.48 9 CYS B C 1
ATOM 2704 O O . CYS B 1 9 ? 0.653 -8.516 -22.547 1 27.48 9 CYS B O 1
ATOM 2706 N N . LEU B 1 10 ? 0.294 -9.266 -20.531 1 28.92 10 LEU B N 1
ATOM 2707 C CA . LEU B 1 10 ? 1.06 -8.227 -19.844 1 28.92 10 LEU B CA 1
ATOM 2708 C C . LEU B 1 10 ? 2.453 -8.094 -20.453 1 28.92 10 LEU B C 1
ATOM 2710 O O . LEU B 1 10 ? 2.99 -9.062 -21 1 28.92 10 LEU B O 1
ATOM 2714 N N . LYS B 1 11 ? 3.146 -6.957 -20.734 1 31.69 11 LYS B N 1
ATOM 2715 C CA . LYS B 1 11 ? 4.312 -6.551 -21.5 1 31.69 11 LYS B CA 1
ATOM 2716 C C . LYS B 1 11 ? 5.434 -7.582 -21.391 1 31.69 11 LYS B C 1
ATOM 2718 O O . LYS B 1 11 ? 6.578 -7.301 -21.75 1 31.69 11 LYS B O 1
ATOM 2723 N N . GLY B 1 12 ? 5.344 -8.758 -20.828 1 27.64 12 GLY B N 1
ATOM 2724 C CA . GLY B 1 12 ? 6.578 -9.523 -20.766 1 27.64 12 GLY B CA 1
ATOM 2725 C C . GLY B 1 12 ? 6.949 -10.172 -22.078 1 27.64 12 GLY B C 1
ATOM 2726 O O . GLY B 1 12 ? 6.328 -9.891 -23.109 1 27.64 12 GLY B O 1
ATOM 2727 N N . ARG B 1 13 ? 7.977 -11.172 -22.203 1 31.11 13 ARG B N 1
ATOM 2728 C CA . ARG B 1 13 ? 8.602 -11.898 -23.297 1 31.11 13 ARG B CA 1
ATOM 2729 C C . ARG B 1 13 ? 7.562 -12.625 -24.141 1 31.11 13 ARG B C 1
ATOM 2731 O O . ARG B 1 13 ? 6.641 -13.242 -23.594 1 31.11 13 ARG B O 1
ATOM 2738 N N . SER B 1 14 ? 7.344 -12.094 -25.359 1 30.8 14 SER B N 1
ATOM 2739 C CA . SER B 1 14 ? 6.395 -12.578 -26.344 1 30.8 14 SER B CA 1
ATOM 2740 C C . SER B 1 14 ? 6.637 -14.047 -26.672 1 30.8 14 SER B C 1
ATOM 2742 O O . SER B 1 14 ? 7.723 -14.422 -27.125 1 30.8 14 SER B O 1
ATOM 2744 N N . THR B 1 15 ? 6.531 -15 -25.844 1 33.78 15 THR B N 1
ATOM 2745 C CA . THR B 1 15 ? 6.477 -16.375 -26.344 1 33.78 15 THR B CA 1
ATOM 2746 C C . THR B 1 15 ? 5.254 -16.578 -27.234 1 33.78 15 THR B C 1
ATOM 2748 O O . THR B 1 15 ? 4.141 -16.188 -26.875 1 33.78 15 THR B O 1
ATOM 2751 N N . VAL B 1 16 ? 5.434 -16.484 -28.562 1 32.31 16 VAL B N 1
ATOM 2752 C CA . VAL B 1 16 ? 4.34 -16.766 -29.484 1 32.31 16 VAL B CA 1
ATOM 2753 C C . VAL B 1 16 ? 4.023 -18.25 -29.5 1 32.31 16 VAL B C 1
ATOM 2755 O O . VAL B 1 16 ? 4.91 -19.078 -29.703 1 32.31 16 VAL B O 1
ATOM 2758 N N . GLY B 1 17 ? 3.203 -18.703 -28.719 1 35.44 17 GLY B N 1
ATOM 2759 C CA . GLY B 1 17 ? 2.719 -20.062 -28.859 1 35.44 17 GLY B CA 1
ATOM 2760 C C . GLY B 1 17 ? 1.804 -20.25 -30.062 1 35.44 17 GLY B C 1
ATOM 2761 O O . GLY B 1 17 ? 0.896 -19.438 -30.281 1 35.44 17 GLY B O 1
ATOM 2762 N N . PHE B 1 18 ? 2.26 -20.766 -31.125 1 32.12 18 PHE B N 1
ATOM 2763 C CA . PHE B 1 18 ? 1.442 -21.062 -32.312 1 32.12 18 PHE B CA 1
ATOM 2764 C C . PHE B 1 18 ? 0.65 -22.344 -32.094 1 32.12 18 PHE B C 1
ATOM 2766 O O . PHE B 1 18 ? 1.202 -23.359 -31.672 1 32.12 18 PHE B O 1
ATOM 2773 N N . GLY B 1 19 ? -0.6 -22.109 -31.781 1 33.06 19 GLY B N 1
ATOM 2774 C CA . GLY B 1 19 ? -1.404 -23.297 -32.031 1 33.06 19 GLY B CA 1
ATOM 2775 C C . GLY B 1 19 ? -1.309 -23.781 -33.469 1 33.06 19 GLY B C 1
ATOM 2776 O O . GLY B 1 19 ? -1.322 -22.969 -34.406 1 33.06 19 GLY B O 1
ATOM 2777 N N . VAL B 1 20 ? -0.621 -24.734 -33.719 1 30.3 20 VAL B N 1
ATOM 2778 C CA . VAL B 1 20 ? -0.686 -25.312 -35.031 1 30.3 20 VAL B CA 1
ATOM 2779 C C . VAL B 1 20 ? -2.137 -25.625 -35.406 1 30.3 20 VAL B C 1
ATOM 2781 O O . VAL B 1 20 ? -2.738 -26.547 -34.844 1 30.3 20 VAL B O 1
ATOM 2784 N N . THR B 1 21 ? -3.08 -24.641 -35.281 1 29.38 21 THR B N 1
ATOM 2785 C CA . THR B 1 21 ? -4.363 -24.953 -35.875 1 29.38 21 THR B CA 1
ATOM 2786 C C . THR B 1 21 ? -4.199 -25.219 -37.375 1 29.38 21 THR B C 1
ATOM 2788 O O . THR B 1 21 ? -3.506 -24.469 -38.062 1 29.38 21 THR B O 1
ATOM 2791 N N . ASN B 1 22 ? -4.457 -26.438 -37.844 1 26.62 22 ASN B N 1
ATOM 2792 C CA . ASN B 1 22 ? -4.965 -26.469 -39.219 1 26.62 22 ASN B CA 1
ATOM 2793 C C . ASN B 1 22 ? -6.047 -25.406 -39.438 1 26.62 22 ASN B C 1
ATOM 2795 O O . ASN B 1 22 ? -6.906 -25.219 -38.594 1 26.62 22 ASN B O 1
ATOM 2799 N N . ALA B 1 23 ? -5.816 -24.297 -40.219 1 28.16 23 ALA B N 1
ATOM 2800 C CA . ALA B 1 23 ? -6.625 -23.156 -40.625 1 28.16 23 ALA B CA 1
ATOM 2801 C C . ALA B 1 23 ? -8.094 -23.547 -40.75 1 28.16 23 ALA B C 1
ATOM 2803 O O . ALA B 1 23 ? -8.961 -22.688 -40.938 1 28.16 23 ALA B O 1
ATOM 2804 N N . SER B 1 24 ? -8.492 -24.719 -41.25 1 25.45 24 SER B N 1
ATOM 2805 C CA . SER B 1 24 ? -9.852 -24.75 -41.781 1 25.45 24 SER B CA 1
ATOM 2806 C C . SER B 1 24 ? -10.875 -24.609 -40.656 1 25.45 24 SER B C 1
ATOM 2808 O O . SER B 1 24 ? -11.953 -24.047 -40.844 1 25.45 24 SER B O 1
ATOM 2810 N N . ASP B 1 25 ? -11.008 -25.562 -39.625 1 26.64 25 ASP B N 1
ATOM 2811 C CA . ASP B 1 25 ? -12.297 -25.781 -38.969 1 26.64 25 ASP B CA 1
ATOM 2812 C C . ASP B 1 25 ? -12.508 -24.7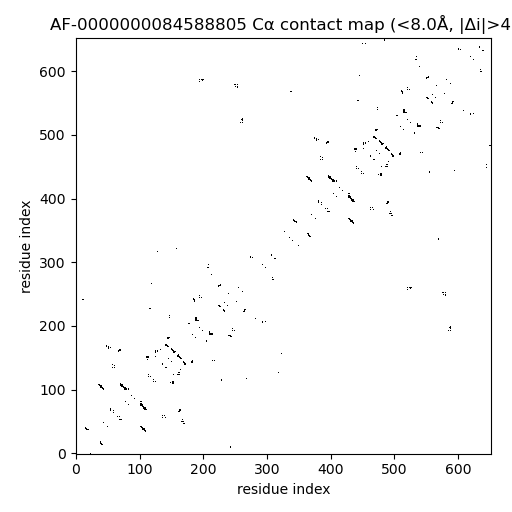66 -37.844 1 26.64 25 ASP B C 1
ATOM 2814 O O . ASP B 1 25 ? -11.727 -24.703 -36.906 1 26.64 25 ASP B O 1
ATOM 2818 N N . GLU B 1 26 ? -13.164 -23.578 -37.938 1 28.89 26 GLU B N 1
ATOM 2819 C CA . GLU B 1 26 ? -13.656 -22.406 -37.219 1 28.89 26 GLU B CA 1
ATOM 2820 C C . GLU B 1 26 ? -14.07 -22.766 -35.812 1 28.89 26 GLU B C 1
ATOM 2822 O O . GLU B 1 26 ? -13.766 -22.031 -34.875 1 28.89 26 GLU B O 1
ATOM 2827 N N . ALA B 1 27 ? -15.391 -23.234 -35.531 1 28.28 27 ALA B N 1
ATOM 2828 C CA . ALA B 1 27 ? -16.5 -22.969 -34.625 1 28.28 27 ALA B CA 1
ATOM 2829 C C . ALA B 1 27 ? -16.25 -23.562 -33.25 1 28.28 27 ALA B C 1
ATOM 2831 O O . ALA B 1 27 ? -16.562 -22.938 -32.219 1 28.28 27 ALA B O 1
ATOM 2832 N N . ASN B 1 28 ? -16.594 -24.891 -33 1 31.12 28 ASN B N 1
ATOM 2833 C CA . ASN B 1 28 ? -17.031 -25.578 -31.812 1 31.12 28 ASN B CA 1
ATOM 2834 C C . ASN B 1 28 ? -15.898 -25.734 -30.797 1 31.12 28 ASN B C 1
ATOM 2836 O O . ASN B 1 28 ? -14.898 -26.391 -31.094 1 31.12 28 ASN B O 1
ATOM 2840 N N . THR B 1 29 ? -15.633 -24.875 -29.859 1 33.5 29 THR B N 1
ATOM 2841 C CA . THR B 1 29 ? -14.594 -24.656 -28.859 1 33.5 29 THR B CA 1
ATOM 2842 C C . THR B 1 29 ? -14.164 -25.969 -28.219 1 33.5 29 THR B C 1
ATOM 2844 O O . THR B 1 29 ? -13.047 -26.078 -27.688 1 33.5 29 THR B O 1
ATOM 2847 N N . LEU B 1 30 ? -15.008 -26.703 -27.469 1 34.16 30 LEU B N 1
ATOM 2848 C CA . LEU B 1 30 ? -14.727 -28.031 -26.938 1 34.16 30 LEU B CA 1
ATOM 2849 C C . LEU B 1 30 ? -14.234 -28.969 -28.047 1 34.16 30 LEU B C 1
ATOM 2851 O O . LEU B 1 30 ? -14.305 -30.188 -27.891 1 34.16 30 LEU B O 1
ATOM 2855 N N . ASP B 1 31 ? -14.156 -28.625 -29.375 1 36.41 31 ASP B N 1
ATOM 2856 C CA . ASP B 1 31 ? -14.117 -29.516 -30.531 1 36.41 31 ASP B CA 1
ATOM 2857 C C . ASP B 1 31 ? -12.867 -30.391 -30.516 1 36.41 31 ASP B C 1
ATOM 2859 O O . ASP B 1 31 ? -11.797 -29.953 -30.094 1 36.41 31 ASP B O 1
ATOM 2863 N N . GLU B 1 32 ? -12.922 -31.672 -30.688 1 40.06 32 GLU B N 1
ATOM 2864 C CA . GLU B 1 32 ? -12.148 -32.875 -30.922 1 40.06 32 GLU B CA 1
ATOM 2865 C C . GLU B 1 32 ? -10.875 -32.594 -31.703 1 40.06 32 GLU B C 1
ATOM 2867 O O . GLU B 1 32 ? -9.977 -33.438 -31.781 1 40.06 32 GLU B O 1
ATOM 2872 N N . SER B 1 33 ? -10.859 -31.5 -32.594 1 43.41 33 SER B N 1
ATOM 2873 C CA . SER B 1 33 ? -9.875 -31.5 -33.688 1 43.41 33 SER B CA 1
ATOM 2874 C C . SER B 1 33 ? -8.586 -30.797 -33.25 1 43.41 33 SER B C 1
ATOM 2876 O O . SER B 1 33 ? -7.711 -30.547 -34.094 1 43.41 33 SER B O 1
ATOM 2878 N N . ARG B 1 34 ? -8.586 -30.25 -32.125 1 54.06 34 ARG B N 1
ATOM 2879 C CA . ARG B 1 34 ? -7.359 -29.531 -31.812 1 54.06 34 ARG B CA 1
ATOM 2880 C C . ARG B 1 34 ? -6.172 -30.484 -31.719 1 54.06 34 ARG B C 1
ATOM 2882 O O . ARG B 1 34 ? -6.309 -31.609 -31.219 1 54.06 34 ARG B O 1
ATOM 2889 N N . THR B 1 35 ? -5.223 -30.109 -32.375 1 62.91 35 THR B N 1
ATOM 2890 C CA . THR B 1 35 ? -3.979 -30.875 -32.344 1 62.91 35 THR B CA 1
ATOM 2891 C C . THR B 1 35 ? -3.518 -31.078 -30.906 1 62.91 35 THR B C 1
ATOM 2893 O O . THR B 1 35 ? -3.594 -30.156 -30.094 1 62.91 35 THR B O 1
ATOM 2896 N N . PRO B 1 36 ? -3.363 -32.219 -30.469 1 81.81 36 PRO B N 1
ATOM 2897 C CA . PRO B 1 36 ? -2.994 -32.594 -29.109 1 81.81 36 PRO B CA 1
ATOM 2898 C C . PRO B 1 36 ? -1.661 -32 -28.656 1 81.81 36 PRO B C 1
ATOM 2900 O O . PRO B 1 36 ? -1.274 -32.125 -27.5 1 81.81 36 PRO B O 1
ATOM 2903 N N . PHE B 1 37 ? -1.052 -31.156 -29.672 1 86.25 37 PHE B N 1
ATOM 2904 C CA . PHE B 1 37 ? 0.277 -30.672 -29.328 1 86.25 37 PHE B CA 1
ATOM 2905 C C . PHE B 1 37 ? 0.383 -29.172 -29.578 1 86.25 37 PHE B C 1
ATOM 2907 O O . PHE B 1 37 ? -0.382 -28.609 -30.359 1 86.25 37 PHE B O 1
ATOM 2914 N N . VAL B 1 38 ? 1.212 -28.422 -28.797 1 87.62 38 VAL B N 1
ATOM 2915 C CA . VAL B 1 38 ? 1.527 -27 -28.922 1 87.62 38 VAL B CA 1
ATOM 2916 C C . VAL B 1 38 ? 3.023 -26.828 -29.172 1 87.62 38 VAL B C 1
ATOM 2918 O O . VAL B 1 38 ? 3.846 -27.516 -28.578 1 87.62 38 VAL B O 1
ATOM 2921 N N . THR B 1 39 ? 3.395 -25.922 -30.047 1 85.38 39 THR B N 1
ATOM 2922 C CA . THR B 1 39 ? 4.793 -25.656 -30.359 1 85.38 39 THR B CA 1
ATOM 2923 C C . THR B 1 39 ? 5.238 -24.344 -29.703 1 85.38 39 THR B C 1
ATOM 2925 O O . THR B 1 39 ? 4.523 -23.344 -29.766 1 85.38 39 THR B O 1
ATOM 2928 N N . LYS B 1 40 ? 6.348 -24.422 -29.016 1 85 40 LYS B N 1
ATOM 2929 C CA . LYS B 1 40 ? 6.992 -23.25 -28.438 1 85 40 LYS B CA 1
ATOM 2930 C C . LYS B 1 40 ? 8.289 -22.922 -29.172 1 85 40 LYS B C 1
ATOM 2932 O O . LYS B 1 40 ? 9.172 -23.766 -29.312 1 85 40 LYS B O 1
ATOM 2937 N N . LEU B 1 41 ? 8.273 -21.719 -29.75 1 78.62 41 LEU B N 1
ATOM 2938 C CA . LEU B 1 41 ? 9.484 -21.188 -30.375 1 78.62 41 LEU B CA 1
ATOM 2939 C C . LEU B 1 41 ? 10.125 -20.125 -29.5 1 78.62 41 LEU B C 1
ATOM 2941 O O . LEU B 1 41 ? 9.453 -19.203 -29.031 1 78.62 41 LEU B O 1
ATOM 2945 N N . TYR B 1 42 ? 11.398 -20.375 -29.172 1 75.25 42 TYR B N 1
ATOM 2946 C CA . TYR B 1 42 ? 12.016 -19.359 -28.312 1 75.25 42 TYR B CA 1
ATOM 2947 C C . TYR B 1 42 ? 13.523 -19.344 -28.5 1 75.25 42 TYR B C 1
ATOM 2949 O O . TYR B 1 42 ? 14.094 -20.234 -29.141 1 75.25 42 TYR B O 1
ATOM 2957 N N . TRP B 1 43 ? 14.07 -18.25 -28.016 1 72.19 43 TRP B N 1
ATOM 2958 C CA . TRP B 1 43 ? 15.523 -18.109 -27.969 1 72.19 43 TRP B CA 1
ATOM 2959 C C . TRP B 1 43 ? 16.062 -18.422 -26.562 1 72.19 43 TRP B C 1
ATOM 2961 O O . TRP B 1 43 ? 15.891 -17.625 -25.641 1 72.19 43 TRP B O 1
ATOM 2971 N N . PRO B 1 44 ? 16.562 -19.609 -26.453 1 70.56 44 PRO B N 1
ATOM 2972 C CA . PRO B 1 44 ? 17.047 -19.953 -25.125 1 70.56 44 PRO B CA 1
ATOM 2973 C C . PRO B 1 44 ? 18.25 -19.125 -24.703 1 70.56 44 PRO B C 1
ATOM 2975 O O . PRO B 1 44 ? 19.062 -18.734 -25.547 1 70.56 44 PRO B O 1
ATOM 2978 N N . ARG B 1 45 ? 18.297 -18.859 -23.406 1 69.75 45 ARG B N 1
ATOM 2979 C CA . ARG B 1 45 ? 19.484 -18.203 -22.875 1 69.75 45 ARG B CA 1
ATOM 2980 C C . ARG B 1 45 ? 20.641 -19.188 -22.719 1 69.75 45 ARG B C 1
ATOM 2982 O O . ARG B 1 45 ? 20.422 -20.344 -22.359 1 69.75 45 ARG B O 1
ATOM 2989 N N . ARG B 1 46 ? 21.781 -18.688 -22.859 1 67.12 46 ARG B N 1
ATOM 2990 C CA . ARG B 1 46 ? 22.953 -19.547 -22.844 1 67.12 46 ARG B CA 1
ATOM 2991 C C . ARG B 1 46 ? 23.281 -20 -21.422 1 67.12 46 ARG B C 1
ATOM 2993 O O . ARG B 1 46 ? 23.875 -21.062 -21.219 1 67.12 46 ARG B O 1
ATOM 3000 N N . ASP B 1 47 ? 22.922 -19.188 -20.516 1 70.06 47 ASP B N 1
ATOM 3001 C CA . ASP B 1 47 ? 23.328 -19.438 -19.141 1 70.06 47 ASP B CA 1
ATOM 3002 C C . ASP B 1 47 ? 22.312 -20.328 -18.422 1 70.06 47 ASP B C 1
ATOM 3004 O O . ASP B 1 47 ? 22.453 -20.609 -17.234 1 70.06 47 ASP B O 1
ATOM 3008 N N . ARG B 1 48 ? 21.391 -20.922 -19.281 1 74.75 48 ARG B N 1
ATOM 3009 C CA . ARG B 1 48 ? 20.359 -21.766 -18.656 1 74.75 48 ARG B CA 1
ATOM 3010 C C . ARG B 1 48 ? 20.25 -23.109 -19.375 1 74.75 48 ARG B C 1
ATOM 3012 O O . ARG B 1 48 ? 20.547 -23.203 -20.578 1 74.75 48 ARG B O 1
ATOM 3019 N N . PRO B 1 49 ? 19.938 -24.094 -18.562 1 80.75 49 PRO B N 1
ATOM 3020 C CA . PRO B 1 49 ? 19.688 -25.375 -19.219 1 80.75 49 PRO B CA 1
ATOM 3021 C C . PRO B 1 49 ? 18.5 -25.312 -20.188 1 80.75 49 PRO B C 1
ATOM 3023 O O . PRO B 1 49 ? 17.625 -24.469 -20.031 1 80.75 49 PRO B O 1
ATOM 3026 N N . LYS B 1 50 ? 18.594 -26.188 -21.188 1 86.25 50 LYS B N 1
ATOM 3027 C CA . LYS B 1 50 ? 17.438 -26.297 -22.078 1 86.25 50 LYS B CA 1
ATOM 3028 C C . LYS B 1 50 ? 16.188 -26.734 -21.328 1 86.25 50 LYS B C 1
ATOM 3030 O O . LYS B 1 50 ? 16.266 -27.578 -20.422 1 86.25 50 LYS B O 1
ATOM 3035 N N . GLU B 1 51 ? 15.062 -26.234 -21.719 1 90.25 51 GLU B N 1
ATOM 3036 C CA . GLU B 1 51 ? 13.805 -26.484 -21.016 1 90.25 51 GLU B CA 1
ATOM 3037 C C . GLU B 1 51 ? 13.477 -27.984 -21 1 90.25 51 GLU B C 1
ATOM 3039 O O . GLU B 1 51 ? 13.055 -28.516 -19.969 1 90.25 51 GLU B O 1
ATOM 3044 N N . GLU B 1 52 ? 13.711 -28.656 -22.141 1 90.69 52 GLU B N 1
ATOM 3045 C CA . GLU B 1 52 ? 13.391 -30.078 -22.219 1 90.69 52 GLU B CA 1
ATOM 3046 C C . GLU B 1 52 ? 14.25 -30.906 -21.266 1 90.69 52 GLU B C 1
ATOM 3048 O O . GLU B 1 52 ? 13.781 -31.891 -20.703 1 90.69 52 GLU B O 1
ATOM 3053 N N . GLU B 1 53 ? 15.461 -30.484 -21.094 1 91 53 GLU B N 1
ATOM 3054 C CA . GLU B 1 53 ? 16.359 -31.172 -20.172 1 91 53 GLU B CA 1
ATOM 3055 C C . GLU B 1 53 ? 15.922 -30.969 -18.719 1 91 53 GLU B C 1
ATOM 3057 O O . GLU B 1 53 ? 15.969 -31.891 -17.906 1 91 53 GLU B O 1
ATOM 3062 N N . THR B 1 54 ? 15.539 -29.766 -18.469 1 92.62 54 THR B N 1
ATOM 3063 C CA . THR B 1 54 ? 15.07 -29.453 -17.125 1 92.62 54 THR B CA 1
ATOM 3064 C C . THR B 1 54 ? 13.82 -30.25 -16.781 1 92.62 54 THR B C 1
ATOM 3066 O O . THR B 1 54 ? 13.711 -30.797 -15.688 1 92.62 54 THR B O 1
ATOM 3069 N N . ILE B 1 55 ? 12.883 -30.344 -17.703 1 95.25 55 ILE B N 1
ATOM 3070 C CA . ILE B 1 55 ? 11.633 -31.062 -17.484 1 95.25 55 ILE B CA 1
ATOM 3071 C C . ILE B 1 55 ? 11.922 -32.562 -17.312 1 95.25 55 ILE B C 1
ATOM 3073 O O . ILE B 1 55 ? 11.336 -33.188 -16.438 1 95.25 55 ILE B O 1
ATOM 3077 N N . GLU B 1 56 ? 12.812 -33 -18.109 1 94.06 56 GLU B N 1
ATOM 3078 C CA . GLU B 1 56 ? 13.188 -34.406 -18 1 94.06 56 GLU B CA 1
ATOM 3079 C C . GLU B 1 56 ? 13.781 -34.719 -16.625 1 94.06 56 GLU B C 1
ATOM 3081 O O . GLU B 1 56 ? 13.438 -35.719 -16.016 1 94.06 56 GLU B O 1
ATOM 3086 N N . ARG B 1 57 ? 14.672 -33.875 -16.234 1 93.12 57 ARG B N 1
ATOM 3087 C CA . ARG B 1 57 ? 15.258 -34.031 -14.906 1 93.12 57 ARG B CA 1
ATOM 3088 C C . ARG B 1 57 ? 14.18 -33.969 -13.828 1 93.12 57 ARG B C 1
ATOM 3090 O O . ARG B 1 57 ? 14.188 -34.781 -12.891 1 93.12 57 ARG B O 1
ATOM 3097 N N . ALA B 1 58 ? 13.297 -33.062 -13.938 1 94.88 58 ALA B N 1
ATOM 3098 C CA . ALA B 1 58 ? 12.227 -32.875 -12.961 1 94.88 58 ALA B CA 1
ATOM 3099 C C . ALA B 1 58 ? 11.328 -34.125 -12.891 1 94.88 58 ALA B C 1
ATOM 3101 O O . ALA B 1 58 ? 10.945 -34.562 -11.805 1 94.88 58 ALA B O 1
ATOM 3102 N N . ARG B 1 59 ? 10.992 -34.656 -14.047 1 94.31 59 ARG B N 1
ATOM 3103 C CA . ARG B 1 59 ? 10.109 -35.781 -14.125 1 94.31 59 ARG B CA 1
ATOM 3104 C C . ARG B 1 59 ? 10.742 -37.031 -13.469 1 94.31 59 ARG B C 1
ATOM 3106 O O . ARG B 1 59 ? 10.039 -37.938 -13.062 1 94.31 59 ARG B O 1
ATOM 3113 N N . GLY B 1 60 ? 12.047 -37 -13.352 1 92.19 60 GLY B N 1
ATOM 3114 C CA . GLY B 1 60 ? 12.766 -38.125 -12.789 1 92.19 60 GLY B CA 1
ATOM 3115 C C . GLY B 1 60 ? 12.922 -38.031 -11.281 1 92.19 60 GLY B C 1
ATOM 3116 O O . GLY B 1 60 ? 13.367 -39 -10.648 1 92.19 60 GLY B O 1
ATOM 3117 N N . VAL B 1 61 ? 12.539 -37 -10.633 1 91.25 61 VAL B N 1
ATOM 3118 C CA . VAL B 1 61 ? 12.766 -36.75 -9.211 1 91.25 61 VAL B CA 1
ATOM 3119 C C . VAL B 1 61 ? 11.844 -37.656 -8.391 1 91.25 61 VAL B C 1
ATOM 3121 O O . VAL B 1 61 ? 12.258 -38.219 -7.363 1 91.25 61 VAL B O 1
ATOM 3124 N N . ALA B 1 62 ? 10.57 -37.812 -8.82 1 89.5 62 ALA B N 1
ATOM 3125 C CA . ALA B 1 62 ? 9.602 -38.656 -8.148 1 89.5 62 ALA B CA 1
ATOM 3126 C C . ALA B 1 62 ? 8.633 -39.281 -9.141 1 89.5 62 ALA B C 1
ATOM 3128 O O . ALA B 1 62 ? 8.391 -38.75 -10.219 1 89.5 62 ALA B O 1
ATOM 3129 N N . LYS B 1 63 ? 8.023 -40.344 -8.766 1 88.88 63 LYS B N 1
ATOM 3130 C CA . LYS B 1 63 ? 7.195 -41.156 -9.656 1 88.88 63 LYS B CA 1
ATOM 3131 C C . LYS B 1 63 ? 5.922 -40.406 -10.055 1 88.88 63 LYS B C 1
ATOM 3133 O O . LYS B 1 63 ? 5.402 -40.594 -11.148 1 88.88 63 LYS B O 1
ATOM 3138 N N . TYR B 1 64 ? 5.422 -39.594 -9.227 1 87.12 64 TYR B N 1
ATOM 3139 C CA . TYR B 1 64 ? 4.137 -38.938 -9.484 1 87.12 64 TYR B CA 1
ATOM 3140 C C . TYR B 1 64 ? 4.328 -37.625 -10.211 1 87.12 64 TYR B C 1
ATOM 3142 O O . TYR B 1 64 ? 3.367 -37.031 -10.711 1 87.12 64 TYR B O 1
ATOM 3150 N N . LEU B 1 65 ? 5.539 -37.062 -10.391 1 92.25 65 LEU B N 1
ATOM 3151 C CA . LEU B 1 65 ? 5.812 -35.75 -10.914 1 92.25 65 LEU B CA 1
ATOM 3152 C C . LEU B 1 65 ? 5.453 -35.656 -12.391 1 92.25 65 LEU B C 1
ATOM 3154 O O . LEU B 1 65 ? 5.023 -34.594 -12.867 1 92.25 65 LEU B O 1
ATOM 3158 N N . PRO B 1 66 ? 5.559 -36.75 -13.195 1 93.5 66 PRO B N 1
ATOM 3159 C CA . PRO B 1 66 ? 5.172 -36.688 -14.602 1 93.5 66 PRO B CA 1
ATOM 3160 C C . PRO B 1 66 ? 3.715 -36.25 -14.789 1 93.5 66 PRO B C 1
ATOM 3162 O O . PRO B 1 66 ? 3.369 -35.656 -15.812 1 93.5 66 PRO B O 1
ATOM 3165 N N . ASP B 1 67 ? 2.879 -36.5 -13.828 1 93.06 67 ASP B N 1
ATOM 3166 C CA . ASP B 1 67 ? 1.475 -36.094 -13.914 1 93.06 67 ASP B CA 1
ATOM 3167 C C . ASP B 1 67 ? 1.312 -34.594 -13.711 1 93.06 67 ASP B C 1
ATOM 3169 O O . ASP B 1 67 ? 0.262 -34.031 -14.031 1 93.06 67 ASP B O 1
ATOM 3173 N N . HIS B 1 68 ? 2.324 -33.969 -13.195 1 95.75 68 HIS B N 1
ATOM 3174 C CA . HIS B 1 68 ? 2.217 -32.531 -12.828 1 95.75 68 HIS B CA 1
ATOM 3175 C C . HIS B 1 68 ? 3.215 -31.703 -13.602 1 95.75 68 HIS B C 1
ATOM 3177 O O . HIS B 1 68 ? 3.471 -30.547 -13.242 1 95.75 68 HIS B O 1
ATOM 3183 N N . LEU B 1 69 ? 3.811 -32.25 -14.625 1 97 69 LEU B N 1
ATOM 3184 C CA . LEU B 1 69 ? 4.723 -31.578 -15.539 1 97 69 LEU B CA 1
ATOM 3185 C C . LEU B 1 69 ? 4.324 -31.828 -16.984 1 97 69 LEU B C 1
ATOM 3187 O O . LEU B 1 69 ? 3.768 -32.875 -17.312 1 97 69 LEU B O 1
ATOM 3191 N N . ALA B 1 70 ? 4.613 -30.891 -17.797 1 95 70 ALA B N 1
ATOM 3192 C CA . ALA B 1 70 ? 4.246 -31.016 -19.203 1 95 70 ALA B CA 1
ATOM 3193 C C . ALA B 1 70 ? 5.008 -32.156 -19.859 1 95 70 ALA B C 1
ATOM 3195 O O . ALA B 1 70 ? 6.172 -32.406 -19.531 1 95 70 ALA B O 1
ATOM 3196 N N . PHE B 1 71 ? 4.355 -32.781 -20.766 1 92.62 71 PHE B N 1
ATOM 3197 C CA . PHE B 1 71 ? 4.984 -33.812 -21.594 1 92.62 71 PHE B CA 1
ATOM 3198 C C . PHE B 1 71 ? 5.625 -33.188 -22.828 1 92.62 71 PHE B C 1
ATOM 3200 O O . PHE B 1 71 ? 4.965 -32.469 -23.578 1 92.62 71 PHE B O 1
ATOM 3207 N N . VAL B 1 72 ? 6.93 -33.406 -22.984 1 92.75 72 VAL B N 1
ATOM 3208 C CA . VAL B 1 72 ? 7.664 -32.938 -24.156 1 92.75 72 VAL B CA 1
ATOM 3209 C C . VAL B 1 72 ? 7.695 -34 -25.234 1 92.75 72 VAL B C 1
ATOM 3211 O O . VAL B 1 72 ? 8.203 -35.094 -25.016 1 92.75 72 VAL B O 1
ATOM 3214 N N . VAL B 1 73 ? 7.18 -33.625 -26.375 1 89.19 73 VAL B N 1
ATOM 3215 C CA . VAL B 1 73 ? 7.105 -34.562 -27.484 1 89.19 73 VAL B CA 1
ATOM 3216 C C . VAL B 1 73 ? 8.43 -34.562 -28.25 1 89.19 73 VAL B C 1
ATOM 3218 O O . VAL B 1 73 ? 8.898 -35.625 -28.672 1 89.19 73 VAL B O 1
ATOM 3221 N N . GLY B 1 74 ? 8.969 -33.406 -28.469 1 89.69 74 GLY B N 1
ATOM 3222 C CA . GLY B 1 74 ? 10.227 -33.281 -29.188 1 89.69 74 GLY B CA 1
ATOM 3223 C C . GLY B 1 74 ? 10.75 -31.844 -29.188 1 89.69 74 GLY B C 1
ATOM 3224 O O . GLY B 1 74 ? 10.031 -30.922 -28.812 1 89.69 74 GLY B O 1
ATOM 3225 N N . SER B 1 75 ? 12.062 -31.734 -29.406 1 87.69 75 SER B N 1
ATOM 3226 C CA . SER B 1 75 ? 12.688 -30.422 -29.5 1 87.69 75 SER B CA 1
ATOM 3227 C C . SER B 1 75 ? 13.789 -30.406 -30.562 1 87.69 75 SER B C 1
ATOM 3229 O O . SER B 1 75 ? 14.359 -31.453 -30.875 1 87.69 75 SER B O 1
ATOM 3231 N N . CYS B 1 76 ? 13.93 -29.281 -31.203 1 84 76 CYS B N 1
ATOM 3232 C CA . CYS B 1 76 ? 15.016 -29.172 -32.188 1 84 76 CYS B CA 1
ATOM 3233 C C . CYS B 1 76 ? 15.492 -27.734 -32.312 1 84 76 CYS B C 1
ATOM 3235 O O . CYS B 1 76 ? 14.766 -26.797 -31.953 1 84 76 CYS B O 1
ATOM 3237 N N . ASP B 1 77 ? 16.781 -27.562 -32.625 1 79.81 77 ASP B N 1
ATOM 3238 C CA . ASP B 1 77 ? 17.328 -26.25 -32.938 1 79.81 77 ASP B CA 1
ATOM 3239 C C . ASP B 1 77 ? 16.984 -25.859 -34.375 1 79.81 77 ASP B C 1
ATOM 3241 O O . ASP B 1 77 ? 16.984 -26.703 -35.281 1 79.81 77 ASP B O 1
ATOM 3245 N N . ILE B 1 78 ? 16.406 -24.75 -34.469 1 70.81 78 ILE B N 1
ATOM 3246 C CA . ILE B 1 78 ? 16.062 -24.281 -35.812 1 70.81 78 ILE B CA 1
ATOM 3247 C C . ILE B 1 78 ? 17.297 -23.625 -36.438 1 70.81 78 ILE B C 1
ATOM 3249 O O . ILE B 1 78 ? 17.906 -22.719 -35.844 1 70.81 78 ILE B O 1
ATOM 3253 N N . ASP B 1 79 ? 18.172 -24.266 -37.188 1 60.22 79 ASP B N 1
ATOM 3254 C CA . ASP B 1 79 ? 19.391 -23.844 -37.875 1 60.22 79 ASP B CA 1
ATOM 3255 C C . ASP B 1 79 ? 19.312 -22.375 -38.281 1 60.22 79 ASP B C 1
ATOM 3257 O O . ASP B 1 79 ? 18.266 -21.922 -38.781 1 60.22 79 ASP B O 1
ATOM 3261 N N . PRO B 1 80 ? 20.234 -21.641 -37.75 1 53.62 80 PRO B N 1
ATOM 3262 C CA . PRO B 1 80 ? 20.406 -20.203 -38.031 1 53.62 80 PRO B CA 1
ATOM 3263 C C . PRO B 1 80 ? 20.297 -19.875 -39.5 1 53.62 80 PRO B C 1
ATOM 3265 O O . PRO B 1 80 ? 19.969 -18.75 -39.875 1 53.62 80 PRO B O 1
ATOM 3268 N N . LEU B 1 81 ? 20.875 -20.656 -40.312 1 47.75 81 LEU B N 1
ATOM 3269 C CA . LEU B 1 81 ? 20.891 -20.234 -41.719 1 47.75 81 LEU B CA 1
ATOM 3270 C C . LEU B 1 81 ? 19.516 -19.766 -42.156 1 47.75 81 LEU B C 1
ATOM 3272 O O . LEU B 1 81 ? 19.406 -18.828 -42.969 1 47.75 81 LEU B O 1
ATOM 3276 N N . GLY B 1 82 ? 18.484 -20.297 -41.656 1 42.56 82 GLY B N 1
ATOM 3277 C CA . GLY B 1 82 ? 17.141 -19.812 -41.906 1 42.56 82 GLY B CA 1
ATOM 3278 C C . GLY B 1 82 ? 16.75 -18.625 -41.031 1 42.56 82 GLY B C 1
ATOM 3279 O O . GLY B 1 82 ? 16.031 -17.734 -41.5 1 42.56 82 GLY B O 1
ATOM 3280 N N . THR B 1 83 ? 17.156 -18.547 -39.781 1 44.16 83 THR B N 1
ATOM 3281 C CA . THR B 1 83 ? 16.906 -17.438 -38.875 1 44.16 83 THR B CA 1
ATOM 3282 C C . THR B 1 83 ? 17.766 -16.234 -39.219 1 44.16 83 THR B C 1
ATOM 3284 O O . THR B 1 83 ? 17.375 -15.094 -38.969 1 44.16 83 THR B O 1
ATOM 3287 N N . LEU B 1 84 ? 19 -16.359 -39.656 1 42.09 84 LEU B N 1
ATOM 3288 C CA . LEU B 1 84 ? 19.75 -15.25 -40.188 1 42.09 84 LEU B CA 1
ATOM 3289 C C . LEU B 1 84 ? 18.984 -14.555 -41.312 1 42.09 84 LEU B C 1
ATOM 3291 O O . LEU B 1 84 ? 19.016 -13.328 -41.406 1 42.09 84 LEU B O 1
ATOM 3295 N N . CYS B 1 85 ? 18.344 -15.336 -42.125 1 39.16 85 CYS B N 1
ATOM 3296 C CA . CYS B 1 85 ? 17.562 -14.703 -43.188 1 39.16 85 CYS B CA 1
ATOM 3297 C C . CYS B 1 85 ? 16.375 -13.953 -42.594 1 39.16 85 CYS B C 1
ATOM 3299 O O . CYS B 1 85 ? 16.031 -12.859 -43.062 1 39.16 85 CYS B O 1
ATOM 3301 N N . ILE B 1 86 ? 15.844 -14.516 -41.5 1 37.69 86 ILE B N 1
ATOM 3302 C CA . ILE B 1 86 ? 14.703 -13.797 -40.938 1 37.69 86 ILE B CA 1
ATOM 3303 C C . ILE B 1 86 ? 15.188 -12.602 -40.156 1 37.69 86 ILE B C 1
ATOM 3305 O O . ILE B 1 86 ? 14.609 -11.508 -40.219 1 37.69 86 ILE B O 1
ATOM 3309 N N . LYS B 1 87 ? 16.172 -12.781 -39.344 1 43.06 87 LYS B N 1
ATOM 3310 C CA . LYS B 1 87 ? 16.688 -11.617 -38.625 1 43.06 87 LYS B CA 1
ATOM 3311 C C . LYS B 1 87 ? 17.219 -10.562 -39.594 1 43.06 87 LYS B C 1
ATOM 3313 O O . LYS B 1 87 ? 17.062 -9.359 -39.344 1 43.06 87 LYS B O 1
ATOM 3318 N N . ARG B 1 88 ? 17.938 -11.008 -40.625 1 41.56 88 ARG B N 1
ATOM 3319 C CA . ARG B 1 88 ? 18.266 -10.031 -41.656 1 41.56 88 ARG B CA 1
ATOM 3320 C C . ARG B 1 88 ? 17.031 -9.336 -42.188 1 41.56 88 ARG B C 1
ATOM 3322 O O . ARG B 1 88 ? 17.047 -8.133 -42.469 1 41.56 88 ARG B O 1
ATOM 3329 N N . GLU B 1 89 ? 15.977 -10.148 -42.375 1 38.59 89 GLU B N 1
ATOM 3330 C CA . GLU B 1 89 ? 14.773 -9.516 -42.875 1 38.59 89 GLU B CA 1
ATOM 3331 C C . GLU B 1 89 ? 14.094 -8.656 -41.812 1 38.59 89 GLU B C 1
ATOM 3333 O O . GLU B 1 89 ? 13.461 -7.645 -42.156 1 38.59 89 GLU B O 1
ATOM 3338 N N . LEU B 1 90 ? 14.078 -9.18 -40.562 1 39.09 90 LEU B N 1
ATOM 3339 C CA . LEU B 1 90 ? 13.375 -8.336 -39.594 1 39.09 90 LEU B CA 1
ATOM 3340 C C . LEU B 1 90 ? 14.297 -7.258 -39.031 1 39.09 90 LEU B C 1
ATOM 3342 O O . LEU B 1 90 ? 13.875 -6.434 -38.219 1 39.09 90 LEU B O 1
ATOM 3346 N N . GLY B 1 91 ? 15.445 -6.777 -39.656 1 39.5 91 GLY B N 1
ATOM 3347 C CA . GLY B 1 91 ? 16.312 -5.633 -39.438 1 39.5 91 GLY B CA 1
ATOM 3348 C C . GLY B 1 91 ? 16.938 -5.617 -38.062 1 39.5 91 GLY B C 1
ATOM 3349 O O . GLY B 1 91 ? 17.312 -4.555 -37.562 1 39.5 91 GLY B O 1
ATOM 3350 N N . THR B 1 92 ? 16.609 -6.508 -37.25 1 40.09 92 THR B N 1
ATOM 3351 C CA . THR B 1 92 ? 17.141 -6.336 -35.906 1 40.09 92 THR B CA 1
ATOM 3352 C C . THR B 1 92 ? 18.656 -6.48 -35.906 1 40.09 92 THR B C 1
ATOM 3354 O O . THR B 1 92 ? 19.219 -7.297 -36.625 1 40.09 92 THR B O 1
ATOM 3357 N N . ASP B 1 93 ? 19.469 -5.449 -35.406 1 40.1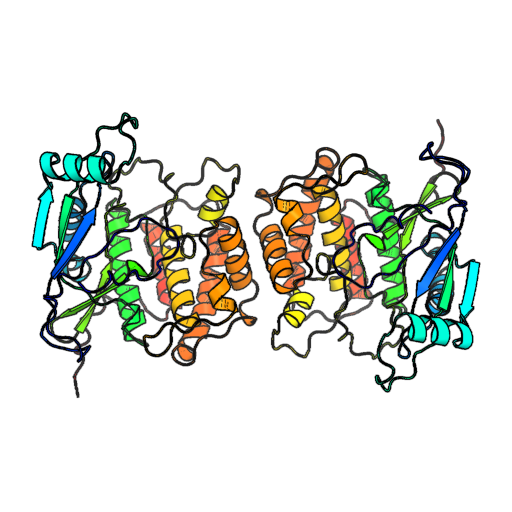2 93 ASP B N 1
ATOM 3358 C CA . ASP B 1 93 ? 20.875 -5.055 -35.375 1 40.12 93 ASP B CA 1
ATOM 3359 C C . ASP B 1 93 ? 21.734 -6.184 -34.812 1 40.12 93 ASP B C 1
ATOM 3361 O O . ASP B 1 93 ? 21.344 -6.895 -33.906 1 40.12 93 ASP B O 1
ATOM 3365 N N . THR B 1 94 ? 22.766 -6.723 -35.5 1 39.75 94 THR B N 1
ATOM 3366 C CA . THR B 1 94 ? 23.922 -7.605 -35.438 1 39.75 94 THR B CA 1
ATOM 3367 C C . THR B 1 94 ? 24.75 -7.328 -34.188 1 39.75 94 THR B C 1
ATOM 3369 O O . THR B 1 94 ? 25.703 -8.062 -33.906 1 39.75 94 THR B O 1
ATOM 3372 N N . ASN B 1 95 ? 24.734 -6.191 -33.656 1 38.62 95 ASN B N 1
ATOM 3373 C CA . ASN B 1 95 ? 25.891 -5.828 -32.812 1 38.62 95 ASN B CA 1
ATOM 3374 C C . ASN B 1 95 ? 25.844 -6.527 -31.453 1 38.62 95 ASN B C 1
ATOM 3376 O O . ASN B 1 95 ? 26.594 -6.172 -30.547 1 38.62 95 ASN B O 1
ATOM 3380 N N . SER B 1 96 ? 24.75 -7.105 -31.016 1 41.16 96 SER B N 1
ATOM 3381 C CA . SER B 1 96 ? 25 -7.594 -29.656 1 41.16 96 SER B CA 1
ATOM 3382 C C . SER B 1 96 ? 25.938 -8.797 -29.672 1 41.16 96 SER B C 1
ATOM 3384 O O . SER B 1 96 ? 25.828 -9.664 -30.531 1 41.16 96 SER B O 1
ATOM 3386 N N . PRO B 1 97 ? 27.172 -8.703 -29.188 1 40.59 97 PRO B N 1
ATOM 3387 C CA . PRO B 1 97 ? 28.234 -9.711 -29.141 1 40.59 97 PRO B CA 1
ATOM 3388 C C . PRO B 1 97 ? 27.703 -11.094 -28.75 1 40.59 97 PRO B C 1
ATOM 3390 O O . PRO B 1 97 ? 28.484 -12.055 -28.688 1 40.59 97 PRO B O 1
ATOM 3393 N N . SER B 1 98 ? 26.75 -11.172 -27.969 1 40.56 98 SER B N 1
ATOM 3394 C CA . SER B 1 98 ? 26.516 -12.57 -27.625 1 40.56 98 SER B CA 1
ATOM 3395 C C . SER B 1 98 ? 25.984 -13.352 -28.828 1 40.56 98 SER B C 1
ATOM 3397 O O . SER B 1 98 ? 25.094 -12.891 -29.531 1 40.56 98 SER B O 1
ATOM 3399 N N . PRO B 1 99 ? 26.797 -14.148 -29.469 1 44.97 99 PRO B N 1
ATOM 3400 C CA . PRO B 1 99 ? 26.328 -14.977 -30.578 1 44.97 99 PRO B CA 1
ATOM 3401 C C . PRO B 1 99 ? 24.875 -15.422 -30.422 1 44.97 99 PRO B C 1
ATOM 3403 O O . PRO B 1 99 ? 24.422 -15.656 -29.297 1 44.97 99 PRO B O 1
ATOM 3406 N N . PRO B 1 100 ? 24 -15.016 -31.281 1 48.31 100 PRO B N 1
ATOM 3407 C CA . PRO B 1 100 ? 22.562 -15.367 -31.25 1 48.31 100 PRO B CA 1
ATOM 3408 C C . PRO B 1 100 ? 22.328 -16.844 -30.984 1 48.31 100 PRO B C 1
ATOM 3410 O O . PRO B 1 100 ? 22.969 -17.703 -31.609 1 48.31 100 PRO B O 1
ATOM 3413 N N . ARG B 1 101 ? 22.281 -17.281 -29.781 1 56.88 101 ARG B N 1
ATOM 3414 C CA . ARG B 1 101 ? 21.844 -18.672 -29.641 1 56.88 101 ARG B CA 1
ATOM 3415 C C . ARG B 1 101 ? 20.766 -19 -30.672 1 56.88 101 ARG B C 1
ATOM 3417 O O . ARG B 1 101 ? 20.047 -18.109 -31.141 1 56.88 101 ARG B O 1
ATOM 3424 N N . ALA B 1 102 ? 20.828 -20.172 -31.312 1 61.62 102 ALA B N 1
ATOM 3425 C CA . ALA B 1 102 ? 19.875 -20.719 -32.281 1 61.62 102 ALA B CA 1
ATOM 3426 C C . ALA B 1 102 ? 18.453 -20.719 -31.719 1 61.62 102 ALA B C 1
ATOM 3428 O O . ALA B 1 102 ? 18.266 -20.906 -30.516 1 61.62 102 ALA B O 1
ATOM 3429 N N . ARG B 1 103 ? 17.609 -20.312 -32.5 1 78.12 103 ARG B N 1
ATOM 3430 C CA . ARG B 1 103 ? 16.188 -20.438 -32.188 1 78.12 103 ARG B CA 1
ATOM 3431 C C . ARG B 1 103 ? 15.812 -21.906 -31.969 1 78.12 103 ARG B C 1
ATOM 3433 O O . ARG B 1 103 ? 16.281 -22.797 -32.688 1 78.12 103 ARG B O 1
ATOM 3440 N N . ARG B 1 104 ? 15.109 -22.172 -30.938 1 82.44 104 ARG B N 1
ATOM 3441 C CA . ARG B 1 104 ? 14.734 -23.547 -30.578 1 82.44 104 ARG B CA 1
ATOM 3442 C C . ARG B 1 104 ? 13.227 -23.734 -30.672 1 82.44 104 ARG B C 1
ATOM 3444 O O . ARG B 1 104 ? 12.461 -22.812 -30.438 1 82.44 104 ARG B O 1
ATOM 3451 N N . MET B 1 105 ? 12.922 -24.859 -31.141 1 84.81 105 MET B N 1
ATOM 3452 C CA . MET B 1 105 ? 11.516 -25.281 -31.188 1 84.81 105 MET B CA 1
ATOM 3453 C C . MET B 1 105 ? 11.273 -26.453 -30.25 1 84.81 105 MET B C 1
ATOM 3455 O O . MET B 1 105 ? 12.039 -27.422 -30.234 1 84.81 105 MET B O 1
ATOM 3459 N N . ILE B 1 106 ? 10.258 -26.344 -29.422 1 88.06 106 ILE B N 1
ATOM 3460 C CA . ILE B 1 106 ? 9.859 -27.438 -28.531 1 88.06 106 ILE B CA 1
ATOM 3461 C C . ILE B 1 106 ? 8.383 -27.75 -28.734 1 88.06 106 ILE B C 1
ATOM 3463 O O . ILE B 1 106 ? 7.559 -26.844 -28.859 1 88.06 106 ILE B O 1
ATOM 3467 N N . ILE B 1 107 ? 8.031 -28.953 -28.859 1 88.75 107 ILE B N 1
ATOM 3468 C CA . ILE B 1 107 ? 6.645 -29.391 -29.016 1 88.75 107 ILE B CA 1
ATOM 3469 C C . ILE B 1 107 ? 6.16 -30.016 -27.703 1 88.75 107 ILE B C 1
ATOM 3471 O O . ILE B 1 107 ? 6.766 -30.953 -27.188 1 88.75 107 ILE B O 1
ATOM 3475 N N . PHE B 1 108 ? 5.078 -29.438 -27.156 1 91.31 108 PHE B N 1
ATOM 3476 C CA . PHE B 1 108 ? 4.496 -29.906 -25.891 1 91.31 108 PHE B CA 1
ATOM 3477 C C . PHE B 1 108 ? 3.113 -30.5 -26.125 1 91.31 108 PHE B C 1
ATOM 3479 O O . PHE B 1 108 ? 2.486 -30.25 -27.156 1 91.31 108 PHE B O 1
ATOM 3486 N N . GLU B 1 109 ? 2.709 -31.344 -25.188 1 91 109 GLU B N 1
ATOM 3487 C CA . GLU B 1 109 ? 1.284 -31.656 -25.109 1 91 109 GLU B CA 1
ATOM 3488 C C . GLU B 1 109 ? 0.45 -30.391 -24.922 1 91 109 GLU B C 1
ATOM 3490 O O . GLU B 1 109 ? 0.926 -29.422 -24.344 1 91 109 GLU B O 1
ATOM 3495 N N . ARG B 1 110 ? -0.708 -30.422 -25.453 1 91.56 110 ARG B N 1
ATOM 3496 C CA . ARG B 1 110 ? -1.625 -29.312 -25.203 1 91.56 110 ARG B CA 1
ATOM 3497 C C . ARG B 1 110 ? -2.279 -29.438 -23.844 1 91.56 110 ARG B C 1
ATOM 3499 O O . ARG B 1 110 ? -2.889 -30.469 -23.531 1 91.56 110 ARG B O 1
ATOM 3506 N N . LEU B 1 111 ? -2.129 -28.453 -22.984 1 94.81 111 LEU B N 1
ATOM 3507 C CA . LEU B 1 111 ? -2.701 -28.422 -21.641 1 94.81 111 LEU B CA 1
ATOM 3508 C C . LEU B 1 111 ? -3.844 -27.406 -21.562 1 94.81 111 LEU B C 1
ATOM 3510 O O . LEU B 1 111 ? -4.051 -26.625 -22.5 1 94.81 111 LEU B O 1
ATOM 3514 N N . ILE B 1 112 ? -4.594 -27.5 -20.516 1 93.44 112 ILE B N 1
ATOM 3515 C CA . ILE B 1 112 ? -5.711 -26.609 -20.25 1 93.44 112 ILE B CA 1
ATOM 3516 C C . ILE B 1 112 ? -5.297 -25.562 -19.219 1 93.44 112 ILE B C 1
ATOM 3518 O O . ILE B 1 112 ? -4.684 -25.891 -18.203 1 93.44 112 ILE B O 1
ATOM 3522 N N . PRO B 1 113 ? -5.582 -24.281 -19.578 1 95.75 113 PRO B N 1
ATOM 3523 C CA . PRO B 1 113 ? -5.293 -23.297 -18.531 1 95.75 113 PRO B CA 1
ATOM 3524 C C . PRO B 1 113 ? -6.016 -23.609 -17.219 1 95.75 113 PRO B C 1
ATOM 3526 O O . PRO B 1 113 ? -7.16 -24.062 -17.234 1 95.75 113 PRO B O 1
ATOM 3529 N N . ILE B 1 114 ? -5.355 -23.359 -16.141 1 96.44 114 ILE B N 1
ATOM 3530 C CA . ILE B 1 114 ? -5.93 -23.703 -14.844 1 96.44 114 ILE B CA 1
ATOM 3531 C C . ILE B 1 114 ? -7.211 -22.906 -14.609 1 96.44 114 ILE B C 1
ATOM 3533 O O . ILE B 1 114 ? -8.086 -23.328 -13.852 1 96.44 114 ILE B O 1
ATOM 3537 N N . THR B 1 115 ? -7.387 -21.734 -15.227 1 95.38 115 THR B N 1
ATOM 3538 C CA . THR B 1 115 ? -8.539 -20.859 -15.062 1 95.38 115 THR B CA 1
ATOM 3539 C C . THR B 1 115 ? -9.789 -21.484 -15.688 1 95.38 115 THR B C 1
ATOM 3541 O O . THR B 1 115 ? -10.906 -21.016 -15.453 1 95.38 115 THR B O 1
ATOM 3544 N N . ASP B 1 116 ? -9.57 -22.516 -16.5 1 94.38 116 ASP B N 1
ATOM 3545 C CA . ASP B 1 116 ? -10.711 -23.234 -17.062 1 94.38 116 ASP B CA 1
ATOM 3546 C C . ASP B 1 116 ? -11.336 -24.172 -16.031 1 94.38 116 ASP B C 1
ATOM 3548 O O . ASP B 1 116 ? -12.391 -24.766 -16.297 1 94.38 116 ASP B O 1
ATOM 3552 N N . LEU B 1 117 ? -10.617 -24.281 -14.922 1 91.75 117 LEU B N 1
ATOM 3553 C CA . LEU B 1 117 ? -11.172 -25.062 -13.82 1 91.75 117 LEU B CA 1
ATOM 3554 C C . LEU B 1 117 ? -11.945 -24.172 -12.859 1 91.75 117 LEU B C 1
ATOM 3556 O O . LEU B 1 117 ? -11.648 -22.969 -12.734 1 91.75 117 LEU B O 1
ATOM 3560 N N . GLY B 1 118 ? -13.008 -24.672 -12.281 1 86.69 118 GLY B N 1
ATOM 3561 C CA . GLY B 1 118 ? -13.797 -23.891 -11.344 1 86.69 118 GLY B CA 1
ATOM 3562 C C . GLY B 1 118 ? -13.875 -24.516 -9.961 1 86.69 118 GLY B C 1
ATOM 3563 O O . GLY B 1 118 ? -13.547 -25.688 -9.781 1 86.69 118 GLY B O 1
ATOM 3564 N N . GLY B 1 119 ? -14.109 -23.656 -9.008 1 85.12 119 GLY B N 1
ATOM 3565 C CA . GLY B 1 119 ? -14.422 -24.109 -7.656 1 85.12 119 GLY B CA 1
ATOM 3566 C C . GLY B 1 119 ? -13.32 -24.969 -7.043 1 85.12 119 GLY B C 1
ATOM 3567 O O . GLY B 1 119 ? -12.148 -24.578 -7.07 1 85.12 119 GLY B O 1
ATOM 3568 N N . ASP B 1 120 ? -13.75 -26.094 -6.617 1 84.31 120 ASP B N 1
ATOM 3569 C CA . ASP B 1 120 ? -12.844 -27 -5.902 1 84.31 120 ASP B CA 1
ATOM 3570 C C . ASP B 1 120 ? -11.781 -27.562 -6.84 1 84.31 120 ASP B C 1
ATOM 3572 O O . ASP B 1 120 ? -10.641 -27.781 -6.426 1 84.31 120 ASP B O 1
ATOM 3576 N N . THR B 1 121 ? -12.188 -27.844 -8.047 1 87.62 121 THR B N 1
ATOM 3577 C CA . THR B 1 121 ? -11.25 -28.422 -9 1 87.62 121 THR B CA 1
ATOM 3578 C C . THR B 1 121 ? -10.055 -27.5 -9.227 1 87.62 121 THR B C 1
ATOM 3580 O O . THR B 1 121 ? -8.922 -27.969 -9.344 1 87.62 121 THR B O 1
ATOM 3583 N N . PHE B 1 122 ? -10.305 -26.219 -9.273 1 91.69 122 PHE B N 1
ATOM 3584 C CA . PHE B 1 122 ? -9.234 -25.234 -9.391 1 91.69 122 PHE B CA 1
ATOM 3585 C C . PHE B 1 122 ? -8.297 -25.312 -8.195 1 91.69 122 PHE B C 1
ATOM 3587 O O . PHE B 1 122 ? -7.074 -25.359 -8.359 1 91.69 122 PHE B O 1
ATOM 3594 N N . LEU B 1 123 ? -8.883 -25.328 -7.023 1 88.62 123 LEU B N 1
ATOM 3595 C CA . LEU B 1 123 ? -8.078 -25.297 -5.805 1 88.62 123 LEU B CA 1
ATOM 3596 C C . LEU B 1 123 ? -7.246 -26.578 -5.672 1 88.62 123 LEU B C 1
ATOM 3598 O O . LEU B 1 123 ? -6.09 -26.516 -5.246 1 88.62 123 LEU B O 1
ATOM 3602 N N . VAL B 1 124 ? -7.855 -27.641 -6.031 1 88.06 124 VAL B N 1
ATOM 3603 C CA . VAL B 1 124 ? -7.148 -28.922 -5.961 1 88.06 124 VAL B CA 1
ATOM 3604 C C . VAL B 1 124 ? -5.973 -28.906 -6.934 1 88.06 124 VAL B C 1
ATOM 3606 O O . VAL B 1 124 ? -4.863 -29.312 -6.578 1 88.06 124 VAL B O 1
ATOM 3609 N N . ALA B 1 125 ? -6.23 -28.484 -8.125 1 92.44 125 ALA B N 1
ATOM 3610 C CA . ALA B 1 125 ? -5.16 -28.391 -9.117 1 92.44 125 ALA B CA 1
ATOM 3611 C C . ALA B 1 125 ? -4.047 -27.469 -8.641 1 92.44 125 ALA B C 1
ATOM 3613 O O . ALA B 1 125 ? -2.865 -27.766 -8.812 1 92.44 125 ALA B O 1
ATOM 3614 N N . LEU B 1 126 ? -4.426 -26.375 -8.016 1 93.69 126 LEU B N 1
ATOM 3615 C CA . LEU B 1 126 ? -3.457 -25.422 -7.492 1 93.69 126 LEU B CA 1
ATOM 3616 C C . LEU B 1 126 ? -2.576 -26.078 -6.43 1 93.69 126 LEU B C 1
ATOM 3618 O O . LEU B 1 126 ? -1.354 -25.922 -6.453 1 93.69 126 LEU B O 1
ATOM 3622 N N . VAL B 1 127 ? -3.18 -26.781 -5.574 1 91.38 127 VAL B N 1
ATOM 3623 C CA . VAL B 1 127 ? -2.459 -27.453 -4.496 1 91.38 127 VAL B CA 1
ATOM 3624 C C . VAL B 1 127 ? -1.504 -28.484 -5.078 1 91.38 127 VAL B C 1
ATOM 3626 O O . VAL B 1 127 ? -0.366 -28.625 -4.621 1 91.38 127 VAL B O 1
ATOM 3629 N N . GLN B 1 128 ? -1.963 -29.203 -6.043 1 91.81 128 GLN B N 1
ATOM 3630 C CA . GLN B 1 128 ? -1.113 -30.188 -6.707 1 91.81 128 GLN B CA 1
ATOM 3631 C C . GLN B 1 128 ? 0.124 -29.531 -7.309 1 91.81 128 GLN B C 1
ATOM 3633 O O . GLN B 1 128 ? 1.233 -30.062 -7.188 1 91.81 128 GLN B O 1
ATOM 3638 N N . ILE B 1 129 ? -0.08 -28.422 -7.891 1 95.44 129 ILE B N 1
ATOM 3639 C CA . ILE B 1 129 ? 1.023 -27.688 -8.5 1 95.44 129 ILE B CA 1
ATOM 3640 C C . ILE B 1 129 ? 1.985 -27.203 -7.418 1 95.44 129 ILE B C 1
ATOM 3642 O O . ILE B 1 129 ? 3.205 -27.297 -7.578 1 95.44 129 ILE B O 1
ATOM 3646 N N . MET B 1 130 ? 1.47 -26.734 -6.328 1 93.88 130 MET B N 1
ATOM 3647 C CA . MET B 1 130 ? 2.299 -26.266 -5.219 1 93.88 130 MET B CA 1
ATOM 3648 C C . MET B 1 130 ? 3.154 -27.406 -4.668 1 93.88 130 MET B C 1
ATOM 3650 O O . MET B 1 130 ? 4.336 -27.219 -4.371 1 93.88 130 MET B O 1
ATOM 3654 N N . ARG B 1 131 ? 2.566 -28.5 -4.574 1 90.5 131 ARG B N 1
ATOM 3655 C CA . ARG B 1 131 ? 3.289 -29.656 -4.062 1 90.5 131 ARG B CA 1
ATOM 3656 C C . ARG B 1 131 ? 4.395 -30.078 -5.023 1 90.5 131 ARG B C 1
ATOM 3658 O O . ARG B 1 131 ? 5.508 -30.391 -4.598 1 90.5 131 ARG B O 1
ATOM 3665 N N . CYS B 1 132 ? 4.023 -30.109 -6.254 1 93.69 132 CYS B N 1
ATOM 3666 C CA . CYS B 1 132 ? 5.02 -30.406 -7.281 1 93.69 132 CYS B CA 1
ATOM 3667 C C . CYS B 1 132 ? 6.188 -29.422 -7.191 1 93.69 132 CYS B C 1
ATOM 3669 O O . CYS B 1 132 ? 7.348 -29.844 -7.168 1 93.69 132 CYS B O 1
ATOM 3671 N N . HIS B 1 133 ? 5.883 -28.172 -7.09 1 94.94 133 HIS B N 1
ATOM 3672 C CA . HIS B 1 133 ? 6.902 -27.141 -7 1 94.94 133 HIS B CA 1
ATOM 3673 C C . HIS B 1 133 ? 7.777 -27.328 -5.766 1 94.94 133 HIS B C 1
ATOM 3675 O O . HIS B 1 133 ? 9 -27.156 -5.832 1 94.94 133 HIS B O 1
ATOM 3681 N N . PHE B 1 134 ? 7.121 -27.656 -4.672 1 91.38 134 PHE B N 1
ATOM 3682 C CA . PHE B 1 134 ? 7.836 -27.859 -3.418 1 91.38 134 PHE B CA 1
ATOM 3683 C C . PHE B 1 134 ? 8.898 -28.938 -3.568 1 91.38 134 PHE B C 1
ATOM 3685 O O . PHE B 1 134 ? 10.055 -28.734 -3.178 1 91.38 134 PHE B O 1
ATOM 3692 N N . VAL B 1 135 ? 8.523 -30.047 -4.109 1 91.06 135 VAL B N 1
ATOM 3693 C CA . VAL B 1 135 ? 9.438 -31.172 -4.273 1 91.06 135 VAL B CA 1
ATOM 3694 C C . VAL B 1 135 ? 10.602 -30.766 -5.172 1 91.06 135 VAL B C 1
ATOM 3696 O O . VAL B 1 135 ? 11.766 -31 -4.832 1 91.06 135 VAL B O 1
ATOM 3699 N N . LEU B 1 136 ? 10.281 -30.125 -6.219 1 92.69 136 LEU B N 1
ATOM 3700 C CA . LEU B 1 136 ? 11.32 -29.75 -7.18 1 92.69 136 LEU B CA 1
ATOM 3701 C C . LEU B 1 136 ? 12.234 -28.672 -6.602 1 92.69 136 LEU B C 1
ATOM 3703 O O . LEU B 1 136 ? 13.445 -28.719 -6.789 1 92.69 136 LEU B O 1
ATOM 3707 N N . TRP B 1 137 ? 11.68 -27.75 -5.91 1 91.38 137 TRP B N 1
ATOM 3708 C CA . TRP B 1 137 ? 12.445 -26.703 -5.254 1 91.38 137 TRP B CA 1
ATOM 3709 C C . TRP B 1 137 ? 13.484 -27.297 -4.309 1 91.38 137 TRP B C 1
ATOM 3711 O O . TRP B 1 137 ? 14.656 -26.906 -4.336 1 91.38 137 TRP B O 1
ATOM 3721 N N . ASN B 1 138 ? 13.055 -28.219 -3.6 1 87.81 138 ASN B N 1
ATOM 3722 C CA . ASN B 1 138 ? 13.938 -28.812 -2.596 1 87.81 138 ASN B CA 1
ATOM 3723 C C . ASN B 1 138 ? 14.938 -29.766 -3.223 1 87.81 138 ASN B C 1
ATOM 3725 O O . ASN B 1 138 ? 15.891 -30.203 -2.568 1 87.81 138 ASN B O 1
ATOM 3729 N N . HIS B 1 139 ? 14.766 -30.094 -4.438 1 89.06 139 HIS B N 1
ATOM 3730 C CA . HIS B 1 139 ? 15.742 -30.875 -5.176 1 89.06 139 HIS B CA 1
ATOM 3731 C C . HIS B 1 139 ? 16.656 -29.984 -6.008 1 89.06 139 HIS B C 1
ATOM 3733 O O . HIS B 1 139 ? 17.391 -30.469 -6.867 1 89.06 139 HIS B O 1
ATOM 3739 N N . GLY B 1 140 ? 16.469 -28.656 -5.832 1 86.94 140 GLY B N 1
ATOM 3740 C CA . GLY B 1 140 ? 17.391 -27.719 -6.457 1 86.94 140 GLY B CA 1
ATOM 3741 C C . GLY B 1 140 ? 16.875 -27.188 -7.785 1 86.94 140 GLY B C 1
ATOM 3742 O O . GLY B 1 140 ? 17.625 -26.562 -8.539 1 86.94 140 GLY B O 1
ATOM 3743 N N . LEU B 1 141 ? 15.703 -27.516 -8.156 1 90.69 141 LEU B N 1
ATOM 3744 C CA . LEU B 1 141 ? 15.117 -27.016 -9.391 1 90.69 141 LEU B CA 1
ATOM 3745 C C . LEU B 1 141 ? 14.164 -25.844 -9.109 1 90.69 141 LEU B C 1
ATOM 3747 O O . LEU B 1 141 ? 13.016 -26.062 -8.711 1 90.69 141 LEU B O 1
ATOM 3751 N N . GLY B 1 142 ? 14.609 -24.625 -9.352 1 89.94 142 GLY B N 1
ATOM 3752 C CA . GLY B 1 142 ? 13.789 -23.438 -9.164 1 89.94 142 GLY B CA 1
ATOM 3753 C C . GLY B 1 142 ? 13.109 -22.969 -10.438 1 89.94 142 GLY B C 1
ATOM 3754 O O . GLY B 1 142 ? 13.773 -22.688 -11.43 1 89.94 142 GLY B O 1
ATOM 3755 N N . HIS B 1 143 ? 11.828 -22.922 -10.461 1 91.81 143 HIS B N 1
ATOM 3756 C CA . HIS B 1 143 ? 11.047 -22.547 -11.633 1 91.81 143 HIS B CA 1
ATOM 3757 C C . HIS B 1 143 ? 11.312 -21.094 -12.023 1 91.81 143 HIS B C 1
ATOM 3759 O O . HIS B 1 143 ? 11.508 -20.781 -13.203 1 91.81 143 HIS B O 1
ATOM 3765 N N . GLN B 1 144 ? 11.211 -20.078 -11.07 1 87.12 144 GLN B N 1
ATOM 3766 C CA . GLN B 1 144 ? 11.586 -18.672 -11.141 1 87.12 144 GLN B CA 1
ATOM 3767 C C . GLN B 1 144 ? 10.461 -17.844 -11.742 1 87.12 144 GLN B C 1
ATOM 3769 O O . GLN B 1 144 ? 10.523 -16.609 -11.734 1 87.12 144 GLN B O 1
ATOM 3774 N N . ASP B 1 145 ? 9.406 -18.484 -12.219 1 90.44 145 ASP B N 1
ATOM 3775 C CA . ASP B 1 145 ? 8.328 -17.703 -12.812 1 90.44 145 ASP B CA 1
ATOM 3776 C C . ASP B 1 145 ? 6.969 -18.328 -12.508 1 90.44 145 ASP B C 1
ATOM 3778 O O . ASP B 1 145 ? 6.203 -18.656 -13.414 1 90.44 145 ASP B O 1
ATOM 3782 N N . ILE B 1 146 ? 6.684 -18.406 -11.305 1 95.25 146 ILE B N 1
ATOM 3783 C CA . ILE B 1 146 ? 5.352 -18.828 -10.883 1 95.25 146 ILE B CA 1
ATOM 3784 C C . ILE B 1 146 ? 4.332 -17.75 -11.25 1 95.25 146 ILE B C 1
ATOM 3786 O O . ILE B 1 146 ? 4.273 -16.703 -10.602 1 95.25 146 ILE B O 1
ATOM 3790 N N . SER B 1 147 ? 3.584 -18.031 -12.312 1 95.06 147 SER B N 1
ATOM 3791 C CA . SER B 1 147 ? 2.588 -17.094 -12.812 1 95.06 147 SER B CA 1
ATOM 3792 C C . SER B 1 147 ? 1.347 -17.812 -13.32 1 95.06 147 SER B C 1
ATOM 3794 O O . SER B 1 147 ? 1.384 -19.016 -13.562 1 95.06 147 SER B O 1
ATOM 3796 N N . LEU B 1 148 ? 0.283 -17.078 -13.453 1 95.38 148 LEU B N 1
ATOM 3797 C CA . LEU B 1 148 ? -1 -17.672 -13.812 1 95.38 148 LEU B CA 1
ATOM 3798 C C . LEU B 1 148 ? -0.902 -18.406 -15.148 1 95.38 148 LEU B C 1
ATOM 3800 O O . LEU B 1 148 ? -1.431 -19.516 -15.297 1 95.38 148 LEU B O 1
ATOM 3804 N N . ALA B 1 149 ? -0.221 -17.828 -16.062 1 92.69 149 ALA B N 1
ATOM 3805 C CA . ALA B 1 149 ? -0.121 -18.391 -17.406 1 92.69 149 ALA B CA 1
ATOM 3806 C C . ALA B 1 149 ? 0.612 -19.734 -17.391 1 92.69 149 ALA B C 1
ATOM 3808 O O . ALA B 1 149 ? 0.454 -20.547 -18.312 1 92.69 149 ALA B O 1
ATOM 3809 N N . ASN B 1 150 ? 1.351 -19.984 -16.344 1 95.62 150 ASN B N 1
ATOM 3810 C CA . ASN B 1 150 ? 2.164 -21.188 -16.266 1 95.62 150 ASN B CA 1
ATOM 3811 C C . ASN B 1 150 ? 1.488 -22.266 -15.414 1 95.62 150 ASN B C 1
ATOM 3813 O O . ASN B 1 150 ? 2.039 -23.359 -15.234 1 95.62 150 ASN B O 1
ATOM 3817 N N . LEU B 1 151 ? 0.368 -21.938 -14.883 1 97.81 151 LEU B N 1
ATOM 3818 C CA . LEU B 1 151 ? -0.446 -22.922 -14.18 1 97.81 151 LEU B CA 1
ATOM 3819 C C . LEU B 1 151 ? -1.486 -23.531 -15.117 1 97.81 151 LEU B C 1
ATOM 3821 O O . LEU B 1 151 ? -2.375 -22.828 -15.602 1 97.81 151 LEU B O 1
ATOM 3825 N N . MET B 1 152 ? -1.35 -24.828 -15.328 1 97.62 152 MET B N 1
ATOM 3826 C CA . MET B 1 152 ? -2.18 -25.531 -16.297 1 97.62 152 MET B CA 1
ATOM 3827 C C . MET B 1 152 ? -2.797 -26.781 -15.68 1 97.62 152 MET B C 1
ATOM 3829 O O . MET B 1 152 ? -2.59 -27.062 -14.492 1 97.62 152 MET B O 1
ATOM 3833 N N . ALA B 1 153 ? -3.615 -27.453 -16.5 1 95.56 153 ALA B N 1
ATOM 3834 C CA . ALA B 1 153 ? -4.23 -28.703 -16.062 1 95.56 153 ALA B CA 1
ATOM 3835 C C . ALA B 1 153 ? -4.27 -29.719 -17.203 1 95.56 153 ALA B C 1
ATOM 3837 O O . ALA B 1 153 ? -4.18 -29.344 -18.375 1 95.56 153 ALA B O 1
ATOM 3838 N N . ARG B 1 154 ? -4.281 -30.953 -16.75 1 93.94 154 ARG B N 1
ATOM 3839 C CA . ARG B 1 154 ? -4.43 -32.094 -17.641 1 93.94 154 ARG B CA 1
ATOM 3840 C C . ARG B 1 154 ? -5.59 -33 -17.188 1 93.94 154 ARG B C 1
ATOM 3842 O O . ARG B 1 154 ? -5.785 -33.219 -16 1 93.94 154 ARG B O 1
ATOM 3849 N N . PHE B 1 155 ? -6.371 -33.344 -18.203 1 88.75 155 PHE B N 1
ATOM 3850 C CA . PHE B 1 155 ? -7.406 -34.312 -17.922 1 88.75 155 PHE B CA 1
ATOM 3851 C C . PHE B 1 155 ? -6.941 -35.719 -18.297 1 88.75 155 PHE B C 1
ATOM 3853 O O . PHE B 1 155 ? -6.613 -35.969 -19.453 1 88.75 155 PHE B O 1
ATOM 3860 N N . LYS B 1 156 ? -6.781 -36.562 -17.328 1 86.19 156 LYS B N 1
ATOM 3861 C CA . LYS B 1 156 ? -6.305 -37.906 -17.516 1 86.19 156 LYS B CA 1
ATOM 3862 C C . LYS B 1 156 ? -7.059 -38.875 -16.594 1 86.19 156 LYS B C 1
ATOM 3864 O O . LYS B 1 156 ? -7.203 -38.625 -15.406 1 86.19 156 LYS B O 1
ATOM 3869 N N . ASP B 1 157 ? -7.562 -39.938 -17.188 1 84 157 ASP B N 1
ATOM 3870 C CA . ASP B 1 157 ? -8.211 -41.031 -16.438 1 84 157 ASP B CA 1
ATOM 3871 C C . ASP B 1 157 ? -9.359 -40.5 -15.586 1 84 157 ASP B C 1
ATOM 3873 O O . ASP B 1 157 ? -9.469 -40.812 -14.406 1 84 157 ASP B O 1
ATOM 3877 N N . GLY B 1 158 ? -10.117 -39.469 -16.078 1 82.56 158 GLY B N 1
ATOM 3878 C CA . GLY B 1 158 ? -11.32 -39 -15.43 1 82.56 158 GLY B CA 1
ATOM 3879 C C . GLY B 1 158 ? -11.039 -37.969 -14.352 1 82.56 158 GLY B C 1
ATOM 3880 O O . GLY B 1 158 ? -11.945 -37.562 -13.625 1 82.56 158 GLY B O 1
ATOM 3881 N N . CYS B 1 159 ? -9.766 -37.594 -14.273 1 84.56 159 CYS B N 1
ATOM 3882 C CA . CYS B 1 159 ? -9.398 -36.656 -13.234 1 84.56 159 CYS B CA 1
ATOM 3883 C C . CYS B 1 159 ? -8.555 -35.5 -13.805 1 84.56 159 CYS B C 1
ATOM 3885 O O . CYS B 1 159 ? -7.871 -35.688 -14.812 1 84.56 159 CYS B O 1
ATOM 3887 N N . TYR B 1 160 ? -8.734 -34.375 -13.188 1 88.88 160 TYR B N 1
ATOM 3888 C CA . TYR B 1 160 ? -7.863 -33.281 -13.531 1 88.88 160 TYR B CA 1
ATOM 3889 C C . TYR B 1 160 ? -6.605 -33.281 -12.664 1 88.88 160 TYR B C 1
ATOM 3891 O O . TYR B 1 160 ? -6.676 -33.531 -11.461 1 88.88 160 TYR B O 1
ATOM 3899 N N . TYR B 1 161 ? -5.48 -33.062 -13.359 1 92.44 161 TYR B N 1
ATOM 3900 C CA . TYR B 1 161 ? -4.195 -32.906 -12.688 1 92.44 161 TYR B CA 1
ATOM 3901 C C . TYR B 1 161 ? -3.639 -31.484 -12.914 1 92.44 161 TYR B C 1
ATOM 3903 O O . TYR B 1 161 ? -3.641 -30.984 -14.039 1 92.44 161 TYR B O 1
ATOM 3911 N N . GLY B 1 162 ? -3.254 -30.844 -11.805 1 95.75 162 GLY B N 1
ATOM 3912 C CA . GLY B 1 162 ? -2.543 -29.578 -11.961 1 95.75 162 GLY B CA 1
ATOM 3913 C C . GLY B 1 162 ? -1.151 -29.75 -12.539 1 95.75 162 GLY B C 1
ATOM 3914 O O . GLY B 1 162 ? -0.425 -30.672 -12.164 1 95.75 162 GLY B O 1
ATOM 3915 N N . VAL B 1 163 ? -0.787 -28.875 -13.5 1 97.06 163 VAL B N 1
ATOM 3916 C CA . VAL B 1 163 ? 0.491 -29 -14.195 1 97.06 163 VAL B CA 1
ATOM 3917 C C . VAL B 1 163 ? 1.236 -27.656 -14.141 1 97.06 163 VAL B C 1
ATOM 3919 O O . VAL B 1 163 ? 0.68 -26.625 -14.484 1 97.06 163 VAL B O 1
ATOM 3922 N N . LEU B 1 164 ? 2.439 -27.641 -13.602 1 97.75 164 LEU B N 1
ATOM 3923 C CA . LEU B 1 164 ? 3.318 -26.469 -13.664 1 97.75 164 LEU B CA 1
ATOM 3924 C C . LEU B 1 164 ? 4.094 -26.453 -14.977 1 97.75 164 LEU B C 1
ATOM 3926 O O . LEU B 1 164 ? 4.941 -27.312 -15.219 1 97.75 164 LEU B O 1
ATOM 3930 N N . ASN B 1 165 ? 3.803 -25.453 -15.781 1 95.69 165 ASN B N 1
ATOM 3931 C CA . ASN B 1 165 ? 4.328 -25.391 -17.141 1 95.69 165 ASN B CA 1
ATOM 3932 C C . ASN B 1 165 ? 5.441 -24.359 -17.266 1 95.69 165 ASN B C 1
ATOM 3934 O O . ASN B 1 165 ? 5.738 -23.641 -16.312 1 95.69 165 ASN B O 1
ATOM 3938 N N . ASP B 1 166 ? 6.156 -24.359 -18.344 1 91.5 166 ASP B N 1
ATOM 3939 C CA . ASP B 1 166 ? 7.121 -23.359 -18.797 1 91.5 166 ASP B CA 1
ATOM 3940 C C . ASP B 1 166 ? 8.32 -23.297 -17.859 1 91.5 166 ASP B C 1
ATOM 3942 O O . ASP B 1 166 ? 8.477 -22.312 -17.109 1 91.5 166 ASP B O 1
ATOM 3946 N N . TRP B 1 167 ? 9.227 -24.141 -17.984 1 92.5 167 TRP B N 1
ATOM 3947 C CA . TRP B 1 167 ? 10.422 -24.234 -17.172 1 92.5 167 TRP B CA 1
ATOM 3948 C C . TRP B 1 167 ? 11.617 -23.594 -17.859 1 92.5 167 TRP B C 1
ATOM 3950 O O . TRP B 1 167 ? 12.766 -23.969 -17.609 1 92.5 167 TRP B O 1
ATOM 3960 N N . ASP B 1 168 ? 11.32 -22.641 -18.688 1 84.75 168 ASP B N 1
ATOM 3961 C CA . ASP B 1 168 ? 12.359 -22.031 -19.5 1 84.75 168 ASP B CA 1
ATOM 3962 C C . ASP B 1 168 ? 13.297 -21.188 -18.641 1 84.75 168 ASP B C 1
ATOM 3964 O O . ASP B 1 168 ? 14.477 -21.031 -18.969 1 84.75 168 ASP B O 1
ATOM 3968 N N . LEU B 1 169 ? 12.828 -20.703 -17.531 1 84.38 169 LEU B N 1
ATOM 3969 C CA . LEU B 1 169 ? 13.633 -19.828 -16.688 1 84.38 169 LEU B CA 1
ATOM 3970 C C . LEU B 1 169 ? 14.172 -20.594 -15.477 1 84.38 169 LEU B C 1
ATOM 3972 O O . LEU B 1 169 ? 14.781 -20 -14.586 1 84.38 169 LEU B O 1
ATOM 3976 N N . ALA B 1 170 ? 13.953 -21.844 -15.508 1 88.25 170 ALA B N 1
ATOM 3977 C CA . ALA B 1 170 ? 14.328 -22.641 -14.344 1 88.25 170 ALA B CA 1
ATOM 3978 C C . ALA B 1 170 ? 15.836 -22.594 -14.109 1 88.25 170 ALA B C 1
ATOM 3980 O O . ALA B 1 170 ? 16.609 -22.438 -15.055 1 88.25 170 ALA B O 1
ATOM 3981 N N . ARG B 1 171 ? 16.125 -22.609 -12.898 1 83.06 171 ARG B N 1
ATOM 3982 C CA . ARG B 1 171 ? 17.516 -22.688 -12.484 1 83.06 171 ARG B CA 1
ATOM 3983 C C . ARG B 1 171 ? 17.797 -24 -11.742 1 83.06 171 ARG B C 1
ATOM 3985 O O . ARG B 1 171 ? 16.953 -24.469 -10.977 1 83.06 171 ARG B O 1
ATOM 3992 N N . THR B 1 172 ? 18.984 -24.578 -12.062 1 75.94 172 THR B N 1
ATOM 3993 C CA . THR B 1 172 ? 19.359 -25.844 -11.445 1 75.94 172 THR B CA 1
ATOM 3994 C C . THR B 1 172 ? 20.578 -25.672 -10.539 1 75.94 172 THR B C 1
ATOM 3996 O O . THR B 1 172 ? 21.016 -26.625 -9.906 1 75.94 172 THR B O 1
ATOM 3999 N N . ASP B 1 173 ? 21.25 -24.438 -10.547 1 64.75 173 ASP B N 1
ATOM 4000 C CA . ASP B 1 173 ? 22.469 -24.234 -9.75 1 64.75 173 ASP B CA 1
ATOM 4001 C C . ASP B 1 173 ? 22.125 -23.75 -8.344 1 64.75 173 ASP B C 1
ATOM 4003 O O . ASP B 1 173 ? 21.281 -22.859 -8.172 1 64.75 173 ASP B O 1
ATOM 4007 N N . ALA B 1 174 ? 22.453 -24.688 -7.336 1 54.28 174 ALA B N 1
ATOM 4008 C CA . ALA B 1 174 ? 22.25 -24.375 -5.926 1 54.28 174 ALA B CA 1
ATOM 4009 C C . ALA B 1 174 ? 22.75 -22.969 -5.609 1 54.28 174 ALA B C 1
ATOM 4011 O O . ALA B 1 174 ? 22.234 -22.312 -4.695 1 54.28 174 ALA B O 1
ATOM 4012 N N . ASP B 1 175 ? 23.922 -22.625 -6.238 1 49.84 175 ASP B N 1
ATOM 4013 C CA . ASP B 1 175 ? 24.672 -21.438 -5.84 1 49.84 175 ASP B CA 1
ATOM 4014 C C . ASP B 1 175 ? 24.094 -20.188 -6.496 1 49.84 175 ASP B C 1
ATOM 4016 O O . ASP B 1 175 ? 24.547 -19.062 -6.234 1 49.84 175 ASP B O 1
ATOM 4020 N N . TYR B 1 176 ? 23.516 -20.297 -7.574 1 48.06 176 TYR B N 1
ATOM 4021 C CA . TYR B 1 176 ? 23.203 -19.062 -8.289 1 48.06 176 TYR B CA 1
ATOM 4022 C C . TYR B 1 176 ? 22.453 -18.094 -7.391 1 48.06 176 TYR B C 1
ATOM 4024 O O . TYR B 1 176 ? 21.453 -18.453 -6.766 1 48.06 176 TYR B O 1
ATOM 4032 N N . PRO B 1 177 ? 23.25 -17.047 -7.168 1 49.47 177 PRO B N 1
ATOM 4033 C CA . PRO B 1 177 ? 22.578 -15.969 -6.426 1 49.47 177 PRO B CA 1
ATOM 4034 C C . PRO B 1 177 ? 21.172 -15.688 -6.926 1 49.47 177 PRO B C 1
ATOM 4036 O O . PRO B 1 177 ? 20.953 -15.531 -8.133 1 49.47 177 PRO B O 1
ATOM 4039 N N . ARG B 1 178 ? 20.203 -16.422 -6.598 1 54.44 178 ARG B N 1
ATOM 4040 C CA . ARG B 1 178 ? 18.766 -16.188 -6.699 1 54.44 178 ARG B CA 1
ATOM 4041 C C . ARG B 1 178 ? 18.453 -14.703 -6.805 1 54.44 178 ARG B C 1
ATOM 4043 O O . ARG B 1 178 ? 17.531 -14.203 -6.141 1 54.44 178 ARG B O 1
ATOM 4050 N N . LYS B 1 179 ? 19.5 -14.078 -7.523 1 54.38 179 LYS B N 1
ATOM 4051 C CA . LYS B 1 179 ? 19.391 -12.633 -7.672 1 54.38 179 LYS B CA 1
ATOM 4052 C C . LYS B 1 179 ? 18.516 -12.266 -8.859 1 54.38 179 LYS B C 1
ATOM 4054 O O . LYS B 1 179 ? 18.203 -11.086 -9.062 1 54.38 179 LYS B O 1
ATOM 4059 N N . ASP B 1 180 ? 18.234 -13.359 -9.641 1 56.19 180 ASP B N 1
ATOM 4060 C CA . ASP B 1 180 ? 17.344 -13.094 -10.766 1 56.19 180 ASP B CA 1
ATOM 4061 C C . ASP B 1 180 ? 15.898 -12.945 -10.305 1 56.19 180 ASP B C 1
ATOM 4063 O O . ASP B 1 180 ? 15.266 -13.93 -9.922 1 56.19 180 ASP B O 1
ATOM 4067 N N . LEU B 1 181 ? 15.57 -11.789 -10.148 1 59.62 181 LEU B N 1
ATOM 4068 C CA . LEU B 1 181 ? 14.25 -11.492 -9.602 1 59.62 181 LEU B CA 1
ATOM 4069 C C . LEU B 1 181 ? 13.219 -11.336 -10.711 1 59.62 181 LEU B C 1
ATOM 4071 O O . LEU B 1 181 ? 12.32 -10.5 -10.617 1 59.62 181 LEU B O 1
ATOM 4075 N N . THR B 1 182 ? 13.422 -12.297 -11.773 1 62.34 182 THR B N 1
ATOM 4076 C CA . THR B 1 182 ? 12.453 -12.312 -12.867 1 62.34 182 THR B CA 1
ATOM 4077 C C . THR B 1 182 ? 11.094 -12.812 -12.383 1 62.34 182 THR B C 1
ATOM 4079 O O . THR B 1 182 ? 11 -13.438 -11.328 1 62.34 182 THR B O 1
ATOM 4082 N N . GLY B 1 183 ? 10.109 -12.461 -12.961 1 73.25 183 GLY B N 1
ATOM 4083 C CA . GLY B 1 183 ? 8.758 -12.898 -12.68 1 73.25 183 GLY B CA 1
ATOM 4084 C C . GLY B 1 183 ? 7.699 -12 -13.289 1 73.25 183 GLY B C 1
ATOM 4085 O O . GLY B 1 183 ? 8.016 -10.953 -13.852 1 73.25 183 GLY B O 1
ATOM 4086 N N . THR B 1 184 ? 6.559 -12.594 -13.312 1 81 184 THR B N 1
ATOM 4087 C CA . THR B 1 184 ? 5.395 -11.805 -13.695 1 81 184 THR B CA 1
ATOM 4088 C C . THR B 1 184 ? 4.953 -10.898 -12.555 1 81 184 THR B C 1
ATOM 4090 O O . THR B 1 184 ? 4.465 -11.367 -11.531 1 81 184 THR B O 1
ATOM 4093 N N . MET B 1 185 ? 5.062 -9.664 -12.742 1 87.31 185 MET B N 1
ATOM 4094 C CA . MET B 1 185 ? 5.086 -8.641 -11.703 1 87.31 185 MET B CA 1
ATOM 4095 C C . MET B 1 185 ? 3.9 -8.789 -10.758 1 87.31 185 MET B C 1
ATOM 4097 O O . MET B 1 185 ? 4.062 -8.758 -9.539 1 87.31 185 MET B O 1
ATOM 4101 N N . PRO B 1 186 ? 2.738 -9.055 -11.234 1 91.56 186 PRO B N 1
ATOM 4102 C CA . PRO B 1 186 ? 1.6 -9.117 -10.312 1 91.56 186 PRO B CA 1
ATOM 4103 C C . PRO B 1 186 ? 1.671 -10.312 -9.367 1 91.56 186 PRO B C 1
ATOM 4105 O O . PRO B 1 186 ? 0.912 -10.383 -8.398 1 91.56 186 PRO B O 1
ATOM 4108 N N . PHE B 1 187 ? 2.672 -11.195 -9.648 1 94.94 187 PHE B N 1
ATOM 4109 C CA . PHE B 1 187 ? 2.654 -12.422 -8.852 1 94.94 187 PHE B CA 1
ATOM 4110 C C . PHE B 1 187 ? 3.963 -12.586 -8.094 1 94.94 187 PHE B C 1
ATOM 4112 O O . PHE B 1 187 ? 4.109 -13.523 -7.301 1 94.94 187 PHE B O 1
ATOM 4119 N N . VAL B 1 188 ? 4.859 -11.672 -8.328 1 92.56 188 VAL B N 1
ATOM 4120 C CA . VAL B 1 188 ? 6.133 -11.703 -7.613 1 92.56 188 VAL B CA 1
ATOM 4121 C C . VAL B 1 188 ? 5.918 -11.328 -6.148 1 92.56 188 VAL B C 1
ATOM 4123 O O . VAL B 1 188 ? 5.117 -10.445 -5.84 1 92.56 188 VAL B O 1
ATOM 4126 N N . ALA B 1 189 ? 6.59 -12.031 -5.32 1 92.19 189 ALA B N 1
ATOM 4127 C CA . ALA B 1 189 ? 6.496 -11.727 -3.895 1 92.19 189 ALA B CA 1
ATOM 4128 C C . ALA B 1 189 ? 6.84 -10.266 -3.625 1 92.19 189 ALA B C 1
ATOM 4130 O O . ALA B 1 189 ? 7.758 -9.711 -4.23 1 92.19 189 ALA B O 1
ATOM 4131 N N . LEU B 1 190 ? 6.152 -9.633 -2.703 1 91.19 190 LEU B N 1
ATOM 4132 C CA . LEU B 1 190 ? 6.277 -8.203 -2.432 1 91.19 190 LEU B CA 1
ATOM 4133 C C . LEU B 1 190 ? 7.707 -7.848 -2.039 1 91.19 190 LEU B C 1
ATOM 4135 O O . LEU B 1 190 ? 8.258 -6.855 -2.52 1 91.19 190 LEU B O 1
ATOM 4139 N N . ARG B 1 191 ? 8.273 -8.625 -1.19 1 87.25 191 ARG B N 1
ATOM 4140 C CA . ARG B 1 191 ? 9.633 -8.344 -0.74 1 87.25 191 ARG B CA 1
ATOM 4141 C C . ARG B 1 191 ? 10.609 -8.344 -1.912 1 87.25 191 ARG B C 1
ATOM 4143 O O . ARG B 1 191 ? 11.539 -7.531 -1.953 1 87.25 191 ARG B O 1
ATOM 4150 N N . LEU B 1 192 ? 10.414 -9.305 -2.809 1 87.31 192 LEU B N 1
ATOM 4151 C CA . LEU B 1 192 ? 11.273 -9.359 -3.988 1 87.31 192 LEU B CA 1
ATOM 4152 C C . LEU B 1 192 ? 11.047 -8.141 -4.879 1 87.31 192 LEU B C 1
ATOM 4154 O O . LEU B 1 192 ? 11.984 -7.648 -5.516 1 87.31 192 LEU B O 1
ATOM 4158 N N . LEU B 1 193 ? 9.836 -7.664 -4.902 1 87.94 193 LEU B N 1
ATOM 4159 C CA . LEU B 1 193 ? 9.531 -6.473 -5.688 1 87.94 193 LEU B CA 1
ATOM 4160 C C . LEU B 1 193 ? 10.305 -5.266 -5.168 1 87.94 193 LEU B C 1
ATOM 4162 O O . LEU B 1 193 ? 10.703 -4.398 -5.949 1 87.94 193 LEU B O 1
ATOM 4166 N N . THR B 1 194 ? 10.414 -5.168 -3.848 1 85.31 194 THR B N 1
ATOM 4167 C CA . THR B 1 194 ? 11.117 -4.031 -3.258 1 85.31 194 THR B CA 1
ATOM 4168 C C . THR B 1 194 ? 12.539 -3.932 -3.803 1 85.31 194 THR B C 1
ATOM 4170 O O . THR B 1 194 ? 13.086 -2.834 -3.914 1 85.31 194 THR B O 1
ATOM 4173 N N . VAL B 1 195 ? 13.086 -5.07 -4.121 1 80.44 195 VAL B N 1
ATOM 4174 C CA . VAL B 1 195 ? 14.438 -5.09 -4.68 1 80.44 195 VAL B CA 1
ATOM 4175 C C . VAL B 1 195 ? 14.422 -4.484 -6.078 1 80.44 195 VAL B C 1
ATOM 4177 O O . VAL B 1 195 ? 15.328 -3.732 -6.445 1 80.44 195 VAL B O 1
ATOM 4180 N N . HIS B 1 196 ? 13.398 -4.777 -6.762 1 78.38 196 HIS B N 1
ATOM 4181 C CA . HIS B 1 196 ? 13.266 -4.266 -8.117 1 78.38 196 HIS B CA 1
ATOM 4182 C C . HIS B 1 196 ? 13.062 -2.754 -8.125 1 78.38 196 HIS B C 1
ATOM 4184 O O . HIS B 1 196 ? 13.398 -2.078 -9.094 1 78.38 196 HIS B O 1
ATOM 4190 N N . VAL B 1 197 ? 12.461 -2.25 -7.109 1 80 197 VAL B N 1
ATOM 4191 C CA . VAL B 1 197 ? 12.156 -0.825 -7.035 1 80 197 VAL B CA 1
ATOM 4192 C C . VAL B 1 197 ? 13.383 -0.055 -6.559 1 80 197 VAL B C 1
ATOM 4194 O O . VAL B 1 197 ? 13.539 1.129 -6.867 1 80 197 VAL B O 1
ATOM 4197 N N . GLY B 1 198 ? 14.398 -0.557 -6.129 1 68.94 198 GLY B N 1
ATOM 4198 C CA . GLY B 1 198 ? 15.625 0.144 -5.766 1 68.94 198 GLY B CA 1
ATOM 4199 C C . GLY B 1 198 ? 15.992 -0.023 -4.305 1 68.94 198 GLY B C 1
ATOM 4200 O O . GLY B 1 198 ? 16.797 0.742 -3.771 1 68.94 198 GLY B O 1
ATOM 4201 N N . SER B 1 199 ? 15.188 -0.88 -3.602 1 58.91 199 SER B N 1
ATOM 4202 C CA . SER B 1 199 ? 15.625 -1.005 -2.213 1 58.91 199 SER B CA 1
ATOM 4203 C C . SER B 1 199 ? 17.016 -1.605 -2.119 1 58.91 199 SER B C 1
ATOM 4205 O O . SER B 1 199 ? 17.438 -2.35 -3.008 1 58.91 199 SER B O 1
ATOM 4207 N N . ILE B 1 200 ? 17.953 -0.882 -1.418 1 54.12 200 ILE B N 1
ATOM 4208 C CA . ILE B 1 200 ? 19.375 -1.037 -1.18 1 54.12 200 ILE B CA 1
ATOM 4209 C C . ILE B 1 200 ? 19.672 -2.441 -0.65 1 54.12 200 ILE B C 1
ATOM 4211 O O . ILE B 1 200 ? 20.766 -2.721 -0.181 1 54.12 200 ILE B O 1
ATOM 4215 N N . ASN B 1 201 ? 18.625 -3.256 -0.583 1 55.81 201 ASN B N 1
ATOM 4216 C CA . ASN B 1 201 ? 19.188 -4.426 0.082 1 55.81 201 ASN B CA 1
ATOM 4217 C C . ASN B 1 201 ? 19.719 -5.438 -0.924 1 55.81 201 ASN B C 1
ATOM 4219 O O . ASN B 1 201 ? 19.016 -6.363 -1.317 1 55.81 201 ASN B O 1
ATOM 4223 N N . PRO B 1 202 ? 20.906 -5.117 -1.443 1 58.28 202 PRO B N 1
ATOM 4224 C CA . PRO B 1 202 ? 21.547 -5.98 -2.439 1 58.28 202 PRO B CA 1
ATOM 4225 C C . PRO B 1 202 ? 21.578 -7.449 -2.018 1 58.28 202 PRO B C 1
ATOM 4227 O O . PRO B 1 202 ? 21.828 -8.328 -2.844 1 58.28 202 PRO B O 1
ATOM 4230 N N . GLY B 1 203 ? 21.078 -7.699 -0.854 1 63.5 203 GLY B N 1
ATOM 4231 C CA . GLY B 1 203 ? 21.312 -9.062 -0.416 1 63.5 203 GLY B CA 1
ATOM 4232 C C . GLY B 1 203 ? 20.047 -9.906 -0.355 1 63.5 203 GLY B C 1
ATOM 4233 O O . GLY B 1 203 ? 20.047 -11 0.202 1 63.5 203 GLY B O 1
ATOM 4234 N N . VAL B 1 204 ? 19.062 -9.406 -1.045 1 70.12 204 VAL B N 1
ATOM 4235 C CA . VAL B 1 204 ? 17.844 -10.195 -0.937 1 70.12 204 VAL B CA 1
ATOM 4236 C C . VAL B 1 204 ? 17.938 -11.398 -1.876 1 70.12 204 VAL B C 1
ATOM 4238 O O . VAL B 1 204 ? 18.312 -11.258 -3.039 1 70.12 204 VAL B O 1
ATOM 4241 N N . LYS B 1 205 ? 17.734 -12.586 -1.288 1 77.19 205 LYS B N 1
ATOM 4242 C CA . LYS B 1 205 ? 17.703 -13.836 -2.043 1 77.19 205 LYS B CA 1
ATOM 4243 C C . LYS B 1 205 ? 16.281 -14.375 -2.166 1 77.19 205 LYS B C 1
ATOM 4245 O O . LYS B 1 205 ? 15.453 -14.164 -1.277 1 77.19 205 LYS B O 1
ATOM 4250 N N . ARG B 1 206 ? 16.031 -14.992 -3.289 1 85.12 206 ARG B N 1
ATOM 4251 C CA . ARG B 1 206 ? 14.75 -15.664 -3.471 1 85.12 206 ARG B CA 1
ATOM 4252 C C . ARG B 1 206 ? 14.656 -16.906 -2.586 1 85.12 206 ARG B C 1
ATOM 4254 O O . ARG B 1 206 ? 15.547 -17.75 -2.604 1 85.12 206 ARG B O 1
ATOM 4261 N N . LEU B 1 207 ? 13.688 -16.938 -1.805 1 86.5 207 LEU B N 1
ATOM 4262 C CA . LEU B 1 207 ? 13.43 -18.047 -0.907 1 86.5 207 LEU B CA 1
ATOM 4263 C C . LEU B 1 207 ? 12.125 -18.766 -1.273 1 86.5 207 LEU B C 1
ATOM 4265 O O . LEU B 1 207 ? 11.328 -18.234 -2.055 1 86.5 207 LEU B O 1
ATOM 4269 N N . TYR B 1 208 ? 11.945 -19.922 -0.751 1 88.81 208 TYR B N 1
ATOM 4270 C CA . TYR B 1 208 ? 10.773 -20.719 -1.074 1 88.81 208 TYR B CA 1
ATOM 4271 C C . TYR B 1 208 ? 9.484 -19.984 -0.731 1 88.81 208 TYR B C 1
ATOM 4273 O O . TYR B 1 208 ? 8.5 -20.078 -1.46 1 88.81 208 TYR B O 1
ATOM 4281 N N . TYR B 1 209 ? 9.477 -19.312 0.383 1 88.44 209 TYR B N 1
ATOM 4282 C CA . TYR B 1 209 ? 8.25 -18.625 0.786 1 88.44 209 TYR B CA 1
ATOM 4283 C C . TYR B 1 209 ? 7.836 -17.594 -0.251 1 88.44 209 TYR B C 1
ATOM 4285 O O . TYR B 1 209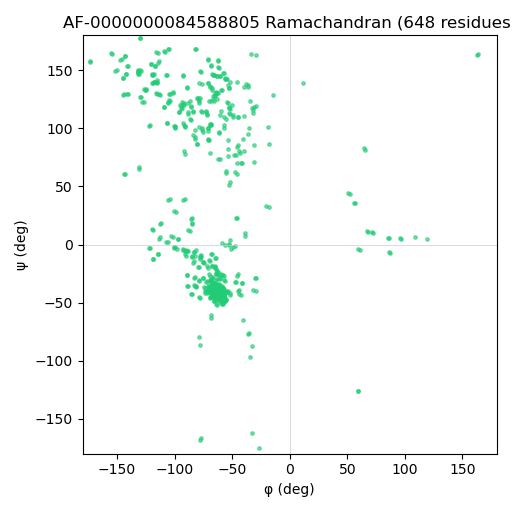 ? 6.648 -17.297 -0.404 1 88.44 209 TYR B O 1
ATOM 4293 N N . HIS B 1 210 ? 8.797 -17.031 -0.96 1 90.12 210 HIS B N 1
ATOM 4294 C CA . HIS B 1 210 ? 8.469 -16.094 -2.025 1 90.12 210 HIS B CA 1
ATOM 4295 C C . HIS B 1 210 ? 7.672 -16.766 -3.133 1 90.12 210 HIS B C 1
ATOM 4297 O O . HIS B 1 210 ? 6.77 -16.172 -3.717 1 90.12 210 HIS B O 1
ATOM 4303 N N . GLU B 1 211 ? 8.023 -17.969 -3.361 1 91.06 211 GLU B N 1
ATOM 4304 C CA . GLU B 1 211 ? 7.301 -18.75 -4.363 1 91.06 211 GLU B CA 1
ATOM 4305 C C . GLU B 1 211 ? 5.875 -19.047 -3.91 1 91.06 211 GLU B C 1
ATOM 4307 O O . GLU B 1 211 ? 4.934 -18.938 -4.699 1 91.06 211 GLU B O 1
ATOM 4312 N N . LEU B 1 212 ? 5.793 -19.406 -2.684 1 92 212 LEU B N 1
ATOM 4313 C CA . LEU B 1 212 ? 4.469 -19.672 -2.127 1 92 212 LEU B CA 1
ATOM 4314 C C . LEU B 1 212 ? 3.598 -18.422 -2.195 1 92 212 LEU B C 1
ATOM 4316 O O . LEU B 1 212 ? 2.396 -18.5 -2.467 1 92 212 LEU B O 1
ATOM 4320 N N . GLU B 1 213 ? 4.195 -17.328 -1.896 1 93.69 213 GLU B N 1
ATOM 4321 C CA . GLU B 1 213 ? 3.461 -16.062 -1.992 1 93.69 213 GLU B CA 1
ATOM 4322 C C . GLU B 1 213 ? 2.941 -15.836 -3.408 1 93.69 213 GLU B C 1
ATOM 4324 O O . GLU B 1 213 ? 1.853 -15.289 -3.596 1 93.69 213 GLU B O 1
ATOM 4329 N N . SER B 1 214 ? 3.727 -16.188 -4.406 1 94.75 214 SER B N 1
ATOM 4330 C CA . SER B 1 214 ? 3.279 -16.062 -5.789 1 94.75 214 SER B CA 1
ATOM 4331 C C . SER B 1 214 ? 1.997 -16.844 -6.027 1 94.75 214 SER B C 1
ATOM 4333 O O . SER B 1 214 ? 1.07 -16.359 -6.676 1 94.75 214 SER B O 1
ATOM 4335 N N . PHE B 1 215 ? 1.951 -18.047 -5.492 1 95.25 215 PHE B N 1
ATOM 4336 C CA . PHE B 1 215 ? 0.746 -18.859 -5.617 1 95.25 215 PHE B CA 1
ATOM 4337 C C . PHE B 1 215 ? -0.439 -18.172 -4.949 1 95.25 215 PHE B C 1
ATOM 4339 O O . PHE B 1 215 ? -1.562 -18.219 -5.457 1 95.25 215 PHE B O 1
ATOM 4346 N N . PHE B 1 216 ? -0.178 -17.609 -3.891 1 94.62 216 PHE B N 1
ATOM 4347 C CA . PHE B 1 216 ? -1.208 -16.859 -3.189 1 94.62 216 PHE B CA 1
ATOM 4348 C C . PHE B 1 216 ? -1.764 -15.75 -4.078 1 94.62 216 PHE B C 1
ATOM 4350 O O . PHE B 1 216 ? -2.98 -15.602 -4.199 1 94.62 216 PHE B O 1
ATOM 4357 N N . TRP B 1 217 ? -0.901 -14.984 -4.609 1 95.12 217 TRP B N 1
ATOM 4358 C CA . TRP B 1 217 ? -1.348 -13.859 -5.434 1 95.12 217 TRP B CA 1
ATOM 4359 C C . TRP B 1 217 ? -2.141 -14.359 -6.637 1 95.12 217 TRP B C 1
ATOM 4361 O O . TRP B 1 217 ? -3.109 -13.719 -7.055 1 95.12 217 TRP B O 1
ATOM 4371 N N . ILE B 1 218 ? -1.709 -15.422 -7.246 1 95.5 218 ILE B N 1
ATOM 4372 C CA . ILE B 1 218 ? -2.439 -16 -8.367 1 95.5 218 ILE B CA 1
ATOM 4373 C C . ILE B 1 218 ? -3.854 -16.375 -7.926 1 95.5 218 ILE B C 1
ATOM 4375 O O . ILE B 1 218 ? -4.824 -16.062 -8.625 1 95.5 218 ILE B O 1
ATOM 4379 N N . MET B 1 219 ? -3.936 -17.031 -6.816 1 94.06 219 MET B N 1
ATOM 4380 C CA . MET B 1 219 ? -5.227 -17.438 -6.266 1 94.06 219 MET B CA 1
ATOM 4381 C C . MET B 1 219 ? -6.137 -16.219 -6.082 1 94.06 219 MET B C 1
ATOM 4383 O O . MET B 1 219 ? -7.289 -16.234 -6.527 1 94.06 219 MET B O 1
ATOM 4387 N N . ILE B 1 220 ? -5.629 -15.188 -5.484 1 94.12 220 ILE B N 1
ATOM 4388 C CA . ILE B 1 220 ? -6.41 -13.984 -5.238 1 94.12 220 ILE B CA 1
ATOM 4389 C C . ILE B 1 220 ? -6.832 -13.359 -6.57 1 94.12 220 ILE B C 1
ATOM 4391 O O . ILE B 1 220 ? -7.977 -12.922 -6.723 1 94.12 220 ILE B O 1
ATOM 4395 N N . TRP B 1 221 ? -5.91 -13.367 -7.48 1 94.19 221 TRP B N 1
ATOM 4396 C CA . TRP B 1 221 ? -6.219 -12.82 -8.797 1 94.19 221 TRP B CA 1
ATOM 4397 C C . TRP B 1 221 ? -7.371 -13.578 -9.445 1 94.19 221 TRP B C 1
ATOM 4399 O O . TRP B 1 221 ? -8.305 -12.961 -9.977 1 94.19 221 TRP B O 1
ATOM 4409 N N . VAL B 1 222 ? -7.32 -14.82 -9.406 1 94.06 222 VAL B N 1
ATOM 4410 C CA . VAL B 1 222 ? -8.375 -15.633 -10.008 1 94.06 222 VAL B CA 1
ATOM 4411 C C . VAL B 1 222 ? -9.711 -15.312 -9.344 1 94.06 222 VAL B C 1
ATOM 4413 O O . VAL B 1 222 ? -10.727 -15.141 -10.023 1 94.06 222 VAL B O 1
ATOM 4416 N N . PHE B 1 223 ? -9.742 -15.18 -8.016 1 93.44 223 PHE B N 1
ATOM 4417 C CA . PHE B 1 223 ? -10.969 -14.891 -7.277 1 93.44 223 PHE B CA 1
ATOM 4418 C C . PHE B 1 223 ? -11.531 -13.539 -7.688 1 93.44 223 PHE B C 1
ATOM 4420 O O . PHE B 1 223 ? -12.75 -13.359 -7.73 1 93.44 223 PHE B O 1
ATOM 4427 N N . LEU B 1 224 ? -10.633 -12.648 -7.973 1 93.25 224 LEU B N 1
ATOM 4428 C CA . LEU B 1 224 ? -11.062 -11.273 -8.211 1 93.25 224 LEU B CA 1
ATOM 4429 C C . LEU B 1 224 ? -11.391 -11.055 -9.688 1 93.25 224 LEU B C 1
ATOM 4431 O O . LEU B 1 224 ? -12.227 -10.219 -10.023 1 93.25 224 LEU B O 1
ATOM 4435 N N . ALA B 1 225 ? -10.781 -11.836 -10.594 1 93.81 225 ALA B N 1
ATOM 4436 C CA . ALA B 1 225 ? -10.797 -11.422 -11.992 1 93.81 225 ALA B CA 1
ATOM 4437 C C . ALA B 1 225 ? -11.508 -12.461 -12.859 1 93.81 225 ALA B C 1
ATOM 4439 O O . ALA B 1 225 ? -11.812 -12.195 -14.031 1 93.81 225 ALA B O 1
ATOM 4440 N N . TYR B 1 226 ? -11.758 -13.594 -12.336 1 93.06 226 TYR B N 1
ATOM 4441 C CA . TYR B 1 226 ? -12.336 -14.625 -13.195 1 93.06 226 TYR B CA 1
ATOM 4442 C C . TYR B 1 226 ? -13.719 -15.039 -12.688 1 93.06 226 TYR B C 1
ATOM 4444 O O . TYR B 1 226 ? -13.945 -15.133 -11.484 1 93.06 226 TYR B O 1
ATOM 4452 N N . GLN B 1 227 ? -14.625 -15.25 -13.594 1 91.94 227 GLN B N 1
ATOM 4453 C CA . GLN B 1 227 ? -15.953 -15.797 -13.375 1 91.94 227 GLN B CA 1
ATOM 4454 C C . GLN B 1 227 ? -16.391 -16.688 -14.547 1 91.94 227 GLN B C 1
ATOM 4456 O O . GLN B 1 227 ? -16.312 -16.266 -15.703 1 91.94 227 GLN B O 1
ATOM 4461 N N . ASP B 1 228 ? -16.812 -17.812 -14.242 1 91.5 228 ASP B N 1
ATOM 4462 C CA . ASP B 1 228 ? -17.266 -18.75 -15.281 1 91.5 228 ASP B CA 1
ATOM 4463 C C . ASP B 1 228 ? -16.219 -18.891 -16.375 1 91.5 228 ASP B C 1
ATOM 4465 O O . ASP B 1 228 ? -16.531 -18.766 -17.562 1 91.5 228 ASP B O 1
ATOM 4469 N N . LYS B 1 229 ? -14.992 -19.031 -16.016 1 89.5 229 LYS B N 1
ATOM 4470 C CA . LYS B 1 229 ? -13.867 -19.344 -16.891 1 89.5 229 LYS B CA 1
ATOM 4471 C C . LYS B 1 229 ? -13.516 -18.156 -17.781 1 89.5 229 LYS B C 1
ATOM 4473 O O . LYS B 1 229 ? -12.727 -18.281 -18.719 1 89.5 229 LYS B O 1
ATOM 4478 N N . LYS B 1 230 ? -14.109 -17.047 -17.469 1 91.81 230 LYS B N 1
ATOM 4479 C CA . LYS B 1 230 ? -13.859 -15.852 -18.266 1 91.81 230 LYS B CA 1
ATOM 4480 C C . LYS B 1 230 ? -13.266 -14.734 -17.406 1 91.81 230 LYS B C 1
ATOM 4482 O O . LYS B 1 230 ? -13.617 -14.594 -16.234 1 91.81 230 LYS B O 1
ATOM 4487 N N . LEU B 1 231 ? -12.469 -14.055 -18.047 1 90.94 231 LEU B N 1
ATOM 4488 C CA . LEU B 1 231 ? -11.867 -12.898 -17.391 1 90.94 231 LEU B CA 1
ATOM 4489 C C . LEU B 1 231 ? -12.883 -11.781 -17.234 1 90.94 231 LEU B C 1
ATOM 4491 O O . LEU B 1 231 ? -13.492 -11.336 -18.203 1 90.94 231 LEU B O 1
ATOM 4495 N N . GLN B 1 232 ? -13.203 -11.469 -16.062 1 88.06 232 GLN B N 1
ATOM 4496 C CA . GLN B 1 232 ? -14.078 -10.359 -15.711 1 88.06 232 GLN B CA 1
ATOM 4497 C C . GLN B 1 232 ? -13.375 -9.367 -14.781 1 88.06 232 GLN B C 1
ATOM 4499 O O . GLN B 1 232 ? -13.336 -9.57 -13.57 1 88.06 232 GLN B O 1
ATOM 4504 N N . LEU B 1 233 ? -12.953 -8.297 -15.359 1 83.88 233 LEU B N 1
ATOM 4505 C CA . LEU B 1 233 ? -12.125 -7.375 -14.594 1 83.88 233 LEU B CA 1
ATOM 4506 C C . LEU B 1 233 ? -12.977 -6.309 -13.914 1 83.88 233 LEU B C 1
ATOM 4508 O O . LEU B 1 233 ? -13.836 -5.695 -14.555 1 83.88 233 LEU B O 1
ATOM 4512 N N . THR B 1 234 ? -12.898 -6.262 -12.625 1 80.38 234 THR B N 1
ATOM 4513 C CA . THR B 1 234 ? -13.383 -5.086 -11.906 1 80.38 234 THR B CA 1
ATOM 4514 C C . THR B 1 234 ? -12.328 -3.98 -11.914 1 80.38 234 THR B C 1
ATOM 4516 O O . THR B 1 234 ? -11.188 -4.207 -12.32 1 80.38 234 THR B O 1
ATOM 4519 N N . ARG B 1 235 ? -12.656 -2.834 -11.539 1 78.62 235 ARG B N 1
ATOM 4520 C CA . ARG B 1 235 ? -11.719 -1.717 -11.477 1 78.62 235 ARG B CA 1
ATOM 4521 C C . ARG B 1 235 ? -10.531 -2.045 -10.578 1 78.62 235 ARG B C 1
ATOM 4523 O O . ARG B 1 235 ? -9.383 -1.772 -10.938 1 78.62 235 ARG B O 1
ATOM 4530 N N . ASN B 1 236 ? -10.891 -2.613 -9.492 1 77.69 236 ASN B N 1
ATOM 4531 C CA . ASN B 1 236 ? -9.836 -2.92 -8.539 1 77.69 236 ASN B CA 1
ATOM 4532 C C . ASN B 1 236 ? -8.906 -4.012 -9.062 1 77.69 236 ASN B C 1
ATOM 4534 O O . ASN B 1 236 ? -7.695 -3.957 -8.836 1 77.69 236 ASN B O 1
ATOM 4538 N N . ALA B 1 237 ? -9.5 -4.977 -9.789 1 81.44 237 ALA B N 1
ATOM 4539 C CA . ALA B 1 237 ? -8.672 -6.047 -10.344 1 81.44 237 ALA B CA 1
ATOM 4540 C C . ALA B 1 237 ? -7.812 -5.535 -11.5 1 81.44 237 ALA B C 1
ATOM 4542 O O . ALA B 1 237 ? -6.672 -5.965 -11.672 1 81.44 237 ALA B O 1
ATOM 4543 N N . ASP B 1 238 ? -8.336 -4.609 -12.172 1 86.75 238 ASP B N 1
ATOM 4544 C CA . ASP B 1 238 ? -7.617 -4.047 -13.312 1 86.75 238 ASP B CA 1
ATOM 4545 C C . ASP B 1 238 ? -6.324 -3.367 -12.875 1 86.75 238 ASP B C 1
ATOM 4547 O O . ASP B 1 238 ? -5.34 -3.354 -13.609 1 86.75 238 ASP B O 1
ATOM 4551 N N . ARG B 1 239 ? -6.285 -2.844 -11.742 1 87.38 239 ARG B N 1
ATOM 4552 C CA . ARG B 1 239 ? -5.129 -2.133 -11.211 1 87.38 239 ARG B CA 1
ATOM 4553 C C . ARG B 1 239 ? -3.961 -3.088 -10.977 1 87.38 239 ARG B C 1
ATOM 4555 O O . ARG B 1 239 ? -2.809 -2.66 -10.898 1 87.38 239 ARG B O 1
ATOM 4562 N N . TRP B 1 240 ? -4.27 -4.344 -10.922 1 89.88 240 TRP B N 1
ATOM 4563 C CA . TRP B 1 240 ? -3.238 -5.336 -10.633 1 89.88 240 TRP B CA 1
ATOM 4564 C C . TRP B 1 240 ? -2.414 -5.637 -11.883 1 89.88 240 TRP B C 1
ATOM 4566 O O . TRP B 1 240 ? -1.312 -6.18 -11.789 1 89.88 240 TRP B O 1
ATOM 4576 N N . GLN B 1 241 ? -3.027 -5.281 -12.945 1 87.94 241 GLN B N 1
ATOM 4577 C CA . GLN B 1 241 ? -2.352 -5.559 -14.211 1 87.94 241 GLN B CA 1
ATOM 4578 C C . GLN B 1 241 ? -1.297 -4.5 -14.516 1 87.94 241 GLN B C 1
ATOM 4580 O O . GLN B 1 241 ? -1.598 -3.477 -15.141 1 87.94 241 GLN B O 1
ATOM 4585 N N . THR B 1 242 ? -0.157 -4.652 -14.047 1 88.69 242 THR B N 1
ATOM 4586 C CA . THR B 1 242 ? 0.909 -3.684 -14.266 1 88.69 242 THR B CA 1
ATOM 4587 C C . THR B 1 242 ? 2.258 -4.383 -14.406 1 88.69 242 THR B C 1
ATOM 4589 O O . THR B 1 242 ? 2.506 -5.398 -13.742 1 88.69 242 THR B O 1
ATOM 4592 N N . GLY B 1 243 ? 3.062 -3.875 -15.242 1 87.62 243 GLY B N 1
ATOM 4593 C CA . GLY B 1 243 ? 4.434 -4.344 -15.367 1 87.62 243 GLY B CA 1
ATOM 4594 C C . GLY B 1 243 ? 5.41 -3.555 -14.516 1 87.62 243 GLY B C 1
ATOM 4595 O O . GLY B 1 243 ? 6.59 -3.902 -14.438 1 87.62 243 GLY B O 1
ATOM 4596 N N . ASP B 1 244 ? 4.93 -2.504 -13.852 1 87.94 244 ASP B N 1
ATOM 4597 C CA . ASP B 1 244 ? 5.754 -1.66 -12.992 1 87.94 244 ASP B CA 1
ATOM 4598 C C . ASP B 1 244 ? 5.848 -2.236 -11.578 1 87.94 244 ASP B C 1
ATOM 4600 O O . ASP B 1 244 ? 4.836 -2.361 -10.891 1 87.94 244 ASP B O 1
ATOM 4604 N N . PRO B 1 245 ? 7.121 -2.568 -11.18 1 89.94 245 PRO B N 1
ATOM 4605 C CA . PRO B 1 245 ? 7.273 -3.191 -9.859 1 89.94 245 PRO B CA 1
ATOM 4606 C C . PRO B 1 245 ? 6.727 -2.322 -8.734 1 89.94 245 PRO B C 1
ATOM 4608 O O . PRO B 1 245 ? 6.148 -2.84 -7.773 1 89.94 245 PRO B O 1
ATOM 4611 N N . MET B 1 246 ? 6.902 -1.028 -8.828 1 89.81 246 MET B N 1
ATOM 4612 C CA . MET B 1 246 ? 6.418 -0.139 -7.777 1 89.81 246 MET B CA 1
ATOM 4613 C C . MET B 1 246 ? 4.895 -0.122 -7.734 1 89.81 246 MET B C 1
ATOM 4615 O O . MET B 1 246 ? 4.301 -0.189 -6.656 1 89.81 246 MET B O 1
ATOM 4619 N N . ARG B 1 247 ? 4.32 -0.018 -8.859 1 90.88 247 ARG B N 1
ATOM 4620 C CA . ARG B 1 247 ? 2.863 -0.031 -8.922 1 90.88 247 ARG B CA 1
ATOM 4621 C C . ARG B 1 247 ? 2.307 -1.353 -8.398 1 90.88 247 ARG B C 1
ATOM 4623 O O . ARG B 1 247 ? 1.307 -1.37 -7.676 1 90.88 247 ARG B O 1
ATOM 4630 N N . SER B 1 248 ? 2.934 -2.426 -8.82 1 93.5 248 SER B N 1
ATOM 4631 C CA . SER B 1 248 ? 2.512 -3.736 -8.336 1 93.5 248 SER B CA 1
ATOM 4632 C C . SER B 1 248 ? 2.607 -3.82 -6.812 1 93.5 248 SER B C 1
ATOM 4634 O O . SER B 1 248 ? 1.713 -4.363 -6.16 1 93.5 248 SER B O 1
ATOM 4636 N N . LEU B 1 249 ? 3.654 -3.297 -6.293 1 92.56 249 LEU B N 1
ATOM 4637 C CA . LEU B 1 249 ? 3.848 -3.254 -4.848 1 92.56 249 LEU B CA 1
ATOM 4638 C C . LEU B 1 249 ? 2.744 -2.445 -4.176 1 92.56 249 LEU B C 1
ATOM 4640 O O . LEU B 1 249 ? 2.172 -2.881 -3.176 1 92.56 249 LEU B O 1
ATOM 4644 N N . GLU B 1 250 ? 2.391 -1.351 -4.754 1 93.5 250 GLU B N 1
ATOM 4645 C CA . GLU B 1 250 ? 1.4 -0.434 -4.199 1 93.5 250 GLU B CA 1
ATOM 4646 C C . GLU B 1 250 ? 0.015 -1.074 -4.16 1 93.5 250 GLU B C 1
ATOM 4648 O O . GLU B 1 250 ? -0.642 -1.082 -3.117 1 93.5 250 GLU B O 1
ATOM 4653 N N . VAL B 1 251 ? -0.362 -1.625 -5.223 1 93.75 251 VAL B N 1
ATOM 4654 C CA . VAL B 1 251 ? -1.723 -2.141 -5.34 1 93.75 251 VAL B CA 1
ATOM 4655 C C . VAL B 1 251 ? -1.887 -3.373 -4.457 1 93.75 251 VAL B C 1
ATOM 4657 O O . VAL B 1 251 ? -2.877 -3.496 -3.73 1 93.75 251 VAL B O 1
ATOM 4660 N N . ARG B 1 252 ? -0.963 -4.184 -4.422 1 93.12 252 ARG B N 1
ATOM 4661 C CA . ARG B 1 252 ? -1.095 -5.441 -3.689 1 93.12 252 ARG B CA 1
ATOM 4662 C C . ARG B 1 252 ? -0.908 -5.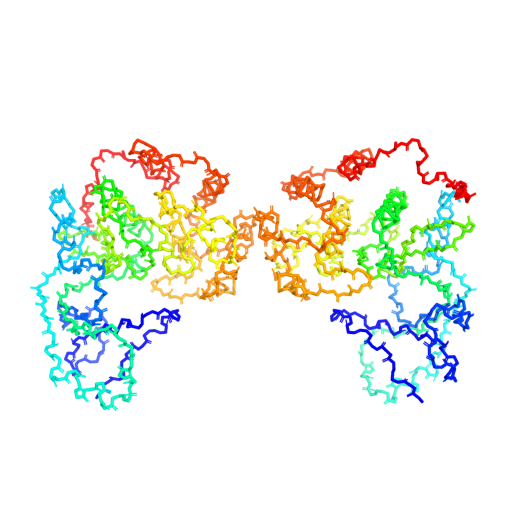223 -2.191 1 93.12 252 ARG B C 1
ATOM 4664 O O . ARG B 1 252 ? -1.508 -5.93 -1.378 1 93.12 252 ARG B O 1
ATOM 4671 N N . ASN B 1 253 ? -0.116 -4.266 -1.871 1 92.44 253 ASN B N 1
ATOM 4672 C CA . ASN B 1 253 ? 0.019 -3.941 -0.455 1 92.44 253 ASN B CA 1
ATOM 4673 C C . ASN B 1 253 ? -1.294 -3.428 0.13 1 92.44 253 ASN B C 1
ATOM 4675 O O . ASN B 1 253 ? -1.593 -3.668 1.301 1 92.44 253 ASN B O 1
ATOM 4679 N N . VAL B 1 254 ? -2.008 -2.693 -0.649 1 91.38 254 VAL B N 1
ATOM 4680 C CA . VAL B 1 254 ? -3.311 -2.223 -0.194 1 91.38 254 VAL B CA 1
ATOM 4681 C C . VAL B 1 254 ? -4.238 -3.412 0.044 1 91.38 254 VAL B C 1
ATOM 4683 O O . VAL B 1 254 ? -5.02 -3.418 0.998 1 91.38 254 VAL B O 1
ATOM 4686 N N . PHE B 1 255 ? -4.176 -4.395 -0.776 1 91.69 255 PHE B N 1
ATOM 4687 C CA . PHE B 1 255 ? -4.988 -5.586 -0.577 1 91.69 255 PHE B CA 1
ATOM 4688 C C . PHE B 1 255 ? -4.68 -6.238 0.766 1 91.69 255 PHE B C 1
ATOM 4690 O O . PHE B 1 255 ? -5.586 -6.68 1.473 1 91.69 255 PHE B O 1
ATOM 4697 N N . LEU B 1 256 ? -3.43 -6.348 1.073 1 90.31 256 LEU B N 1
ATOM 4698 C CA . LEU B 1 256 ? -3.041 -6.98 2.328 1 90.31 256 LEU B CA 1
ATOM 4699 C C . LEU B 1 256 ? -3.57 -6.191 3.521 1 90.31 256 LEU B C 1
ATOM 4701 O O . LEU B 1 256 ? -4.004 -6.781 4.516 1 90.31 256 LEU B O 1
ATOM 4705 N N . ALA B 1 257 ? -3.598 -4.918 3.385 1 87.06 257 ALA B N 1
ATOM 4706 C CA . ALA B 1 257 ? -3.949 -4.062 4.516 1 87.06 257 ALA B CA 1
ATOM 4707 C C . ALA B 1 257 ? -5.457 -3.838 4.586 1 87.06 257 ALA B C 1
ATOM 4709 O O . ALA B 1 257 ? -6.023 -3.734 5.676 1 87.06 257 ALA B O 1
ATOM 4710 N N . PHE B 1 258 ? -6.094 -3.748 3.408 1 87.56 258 PHE B N 1
ATOM 4711 C CA . PHE B 1 258 ? -7.504 -3.381 3.352 1 87.56 258 PHE B CA 1
ATOM 4712 C C . PHE B 1 258 ? -8.281 -4.348 2.469 1 87.56 258 PHE B C 1
ATOM 4714 O O . PHE B 1 258 ? -8.914 -3.939 1.492 1 87.56 258 PHE B O 1
ATOM 4721 N N . GLN B 1 259 ? -8.359 -5.52 2.865 1 86.88 259 GLN B N 1
ATOM 4722 C CA . GLN B 1 259 ? -9.016 -6.57 2.096 1 86.88 259 GLN B CA 1
ATOM 4723 C C . GLN B 1 259 ? -10.5 -6.266 1.909 1 86.88 259 GLN B C 1
ATOM 4725 O O . GLN B 1 259 ? -11.109 -6.695 0.926 1 86.88 259 GLN B O 1
ATOM 4730 N N . GLY B 1 260 ? -11.031 -5.477 2.875 1 83.31 260 GLY B N 1
ATOM 4731 C CA . GLY B 1 260 ? -12.445 -5.145 2.834 1 83.31 260 GLY B CA 1
ATOM 4732 C C . GLY B 1 260 ? -12.828 -4.32 1.62 1 83.31 260 GLY B C 1
ATOM 4733 O O . GLY B 1 260 ? -14.008 -4.203 1.289 1 83.31 260 GLY B O 1
ATOM 4734 N N . LEU B 1 261 ? -11.883 -3.848 0.964 1 85.88 261 LEU B N 1
ATOM 4735 C CA . LEU B 1 261 ? -12.141 -3.025 -0.214 1 85.88 261 LEU B CA 1
ATOM 4736 C C . LEU B 1 261 ? -12.391 -3.896 -1.44 1 85.88 261 LEU B C 1
ATOM 4738 O O . LEU B 1 261 ? -12.812 -3.396 -2.486 1 85.88 261 LEU B O 1
ATOM 4742 N N . TYR B 1 262 ? -12.211 -5.18 -1.307 1 88.69 262 TYR B N 1
ATOM 4743 C CA . TYR B 1 26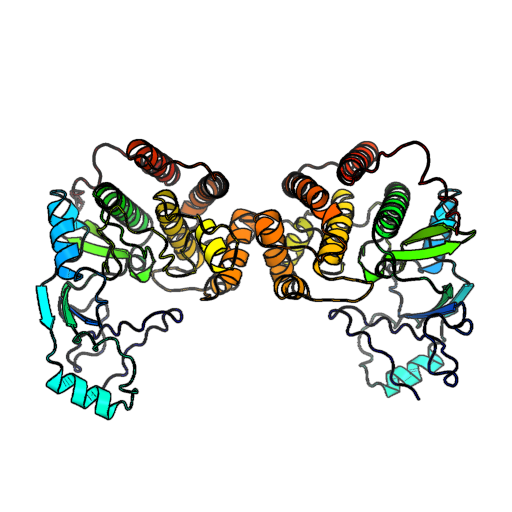2 ? -12.281 -6.07 -2.459 1 88.69 262 TYR B CA 1
ATOM 4744 C C . TYR B 1 262 ? -13.414 -7.082 -2.293 1 88.69 262 TYR B C 1
ATOM 4746 O O . TYR B 1 262 ? -13.727 -7.488 -1.173 1 88.69 262 TYR B O 1
ATOM 4754 N N . ARG B 1 263 ? -13.969 -7.391 -3.42 1 88.38 263 ARG B N 1
ATOM 4755 C CA . ARG B 1 263 ? -15.008 -8.414 -3.475 1 88.38 263 ARG B CA 1
ATOM 4756 C C . ARG B 1 263 ? -14.711 -9.438 -4.559 1 88.38 263 ARG B C 1
ATOM 4758 O O . ARG B 1 263 ? -14.438 -9.078 -5.707 1 88.38 263 ARG B O 1
ATOM 4765 N N . PRO B 1 264 ? -14.734 -10.672 -4.109 1 91.19 264 PRO B N 1
ATOM 4766 C CA . PRO B 1 264 ? -14.531 -11.703 -5.129 1 91.19 264 PRO B CA 1
ATOM 4767 C C . PRO B 1 264 ? -15.719 -11.844 -6.074 1 91.19 264 PRO B C 1
ATOM 4769 O O . PRO B 1 264 ? -16.812 -11.359 -5.773 1 91.19 264 PRO B O 1
ATOM 4772 N N . ASN B 1 265 ? -15.406 -12.414 -7.223 1 91.88 265 ASN B N 1
ATOM 4773 C CA . ASN B 1 265 ? -16.516 -12.812 -8.086 1 91.88 265 ASN B CA 1
ATOM 4774 C C . ASN B 1 265 ? -17.391 -13.867 -7.422 1 91.88 265 ASN B C 1
ATOM 4776 O O . ASN B 1 265 ? -16.953 -14.562 -6.508 1 91.88 265 ASN B O 1
ATOM 4780 N N . GLU B 1 266 ? -18.609 -13.977 -7.891 1 91.44 266 GLU B N 1
ATOM 4781 C CA . GLU B 1 266 ? -19.641 -14.789 -7.242 1 91.44 266 GLU B CA 1
ATOM 4782 C C . GLU B 1 266 ? -19.188 -16.25 -7.121 1 91.44 266 GLU B C 1
ATOM 4784 O O . GLU B 1 266 ? -19.406 -16.891 -6.09 1 91.44 266 GLU B O 1
ATOM 4789 N N . GLU B 1 267 ? -18.531 -16.734 -8.062 1 90 267 GLU B N 1
ATOM 4790 C CA . GLU B 1 267 ? -18.094 -18.125 -8.109 1 90 267 GLU B CA 1
ATOM 4791 C C . GLU B 1 267 ? -17.125 -18.438 -6.98 1 90 267 GLU B C 1
ATOM 4793 O O . GLU B 1 267 ? -17.031 -19.578 -6.527 1 90 267 GLU B O 1
ATOM 4798 N N . TRP B 1 268 ? -16.5 -17.391 -6.496 1 91.19 268 TRP B N 1
ATOM 4799 C CA . TRP B 1 268 ? -15.391 -17.609 -5.57 1 91.19 268 TRP B CA 1
ATOM 4800 C C . TRP B 1 268 ? -15.742 -17.109 -4.172 1 91.19 268 TRP B C 1
ATOM 4802 O O . TRP B 1 268 ? -14.898 -17.125 -3.271 1 91.19 268 TRP B O 1
ATOM 4812 N N . LYS B 1 269 ? -16.953 -16.688 -3.93 1 90.56 269 LYS B N 1
ATOM 4813 C CA . LYS B 1 269 ? -17.375 -16.078 -2.674 1 90.56 269 LYS B CA 1
ATOM 4814 C C . LYS B 1 269 ? -17.172 -17.031 -1.503 1 90.56 269 LYS B C 1
ATOM 4816 O O . LYS B 1 269 ? -16.766 -16.625 -0.415 1 90.56 269 LYS B O 1
ATOM 4821 N N . SER B 1 270 ? -17.406 -18.297 -1.768 1 87.62 270 SER B N 1
ATOM 4822 C CA . SER B 1 270 ? -17.312 -19.281 -0.694 1 87.62 270 SER B CA 1
ATOM 4823 C C . SER B 1 270 ? -15.867 -19.5 -0.263 1 87.62 270 SER B C 1
ATOM 4825 O O . SER B 1 270 ? -15.602 -19.953 0.849 1 87.62 270 SER B O 1
ATOM 4827 N N . TYR B 1 271 ? -14.922 -19.141 -1.115 1 88.19 271 TYR B N 1
ATOM 4828 C CA . TYR B 1 271 ? -13.508 -19.359 -0.834 1 88.19 271 TYR B CA 1
ATOM 4829 C C . TYR B 1 271 ? -12.852 -18.094 -0.293 1 88.19 271 TYR B C 1
ATOM 4831 O O . TYR B 1 271 ? -11.688 -18.109 0.096 1 88.19 271 TYR B O 1
ATOM 4839 N N . TRP B 1 272 ? -13.562 -17.016 -0.218 1 88.81 272 TRP B N 1
ATOM 4840 C CA . TRP B 1 272 ? -12.984 -15.711 0.046 1 88.81 272 TRP B CA 1
ATOM 4841 C C . TRP B 1 272 ? -12.484 -15.617 1.483 1 88.81 272 TRP B C 1
ATOM 4843 O O . TRP B 1 272 ? -11.445 -15 1.748 1 88.81 272 TRP B O 1
ATOM 4853 N N . GLU B 1 273 ? -13.141 -16.203 2.398 1 84.06 273 GLU B N 1
ATOM 4854 C CA . GLU B 1 273 ? -12.719 -16.156 3.795 1 84.06 273 GLU B CA 1
ATOM 4855 C C . GLU B 1 273 ? -11.359 -16.828 3.982 1 84.06 273 GLU B C 1
ATOM 4857 O O . GLU B 1 273 ? -10.531 -16.344 4.758 1 84.06 273 GLU B O 1
ATOM 4862 N N . MET B 1 274 ? -11.234 -17.891 3.322 1 84.56 274 MET B N 1
ATOM 4863 C CA . MET B 1 274 ? -9.938 -18.562 3.387 1 84.56 274 MET B CA 1
ATOM 4864 C C . MET B 1 274 ? -8.836 -17.656 2.842 1 84.56 274 MET B C 1
ATOM 4866 O O . MET B 1 274 ? -7.711 -17.656 3.354 1 84.56 274 MET B O 1
ATOM 4870 N N . SER B 1 275 ? -9.164 -16.875 1.866 1 82.69 275 SER B N 1
ATOM 4871 C CA . SER B 1 275 ? -8.188 -15.969 1.274 1 82.69 275 SER B CA 1
ATOM 4872 C C . SER B 1 275 ? -7.77 -14.891 2.266 1 82.69 275 SER B C 1
ATOM 4874 O O . SER B 1 275 ? -6.605 -14.484 2.291 1 82.69 275 SER B O 1
ATOM 4876 N N . ILE B 1 276 ? -8.68 -14.5 3.109 1 80.5 276 ILE B N 1
ATOM 4877 C CA . ILE B 1 276 ? -8.391 -13.5 4.129 1 80.5 276 ILE B CA 1
ATOM 4878 C C . ILE B 1 276 ? -7.387 -14.055 5.133 1 80.5 276 ILE B C 1
ATOM 4880 O O . ILE B 1 276 ? -6.434 -13.375 5.512 1 80.5 276 ILE B O 1
ATOM 4884 N N . ALA B 1 277 ? -7.574 -15.281 5.438 1 82.44 277 ALA B N 1
ATOM 4885 C CA . ALA B 1 277 ? -6.633 -15.945 6.336 1 82.44 277 ALA B CA 1
ATOM 4886 C C . ALA B 1 277 ? -5.254 -16.078 5.691 1 82.44 277 ALA B C 1
ATOM 4888 O O . ALA B 1 277 ? -4.23 -15.914 6.359 1 82.44 277 ALA B O 1
ATOM 4889 N N . ALA B 1 278 ? -5.258 -16.328 4.469 1 86.31 278 ALA B N 1
ATOM 4890 C CA . ALA B 1 278 ? -4.008 -16.469 3.734 1 86.31 278 ALA B CA 1
ATOM 4891 C C . ALA B 1 278 ? -3.252 -15.148 3.654 1 86.31 278 ALA B C 1
ATOM 4893 O O . ALA B 1 278 ? -2.02 -15.133 3.613 1 86.31 278 ALA B O 1
ATOM 4894 N N . THR B 1 279 ? -4 -14.062 3.695 1 86.38 279 THR B N 1
ATOM 4895 C CA . THR B 1 279 ? -3.371 -12.75 3.688 1 86.38 279 THR B CA 1
ATOM 4896 C C . THR B 1 279 ? -2.529 -12.547 4.945 1 86.38 279 THR B C 1
ATOM 4898 O O . THR B 1 279 ? -1.42 -12.008 4.875 1 86.38 279 THR B O 1
ATOM 4901 N N . ARG B 1 280 ? -3.025 -12.977 5.973 1 83.25 280 ARG B N 1
ATOM 4902 C CA . ARG B 1 280 ? -2.287 -12.867 7.227 1 83.25 280 ARG B CA 1
ATOM 4903 C C . ARG B 1 280 ? -1.007 -13.695 7.184 1 83.25 280 ARG B C 1
ATOM 4905 O O . ARG B 1 280 ? 0.025 -13.281 7.715 1 83.25 280 ARG B O 1
ATOM 4912 N N . TRP B 1 281 ? -1.176 -14.781 6.562 1 86.88 281 TRP B N 1
ATOM 4913 C CA . TRP B 1 281 ? -0.012 -15.641 6.383 1 86.88 281 TRP B CA 1
ATOM 4914 C C . TRP B 1 281 ? 1.071 -14.93 5.574 1 86.88 281 TRP B C 1
ATOM 4916 O O . TRP B 1 281 ? 2.236 -14.898 5.98 1 86.88 281 TRP B O 1
ATOM 4926 N N . VAL B 1 282 ? 0.726 -14.281 4.508 1 87.38 282 VAL B N 1
ATOM 4927 C CA . VAL B 1 282 ? 1.654 -13.562 3.637 1 87.38 282 VAL B CA 1
ATOM 4928 C C . VAL B 1 282 ? 2.26 -12.383 4.387 1 87.38 282 VAL B C 1
ATOM 4930 O O . VAL B 1 282 ? 3.469 -12.148 4.324 1 87.38 282 VAL B O 1
ATOM 4933 N N . PHE B 1 283 ? 1.398 -11.711 5.102 1 80.88 283 PHE B N 1
ATOM 4934 C CA . PHE B 1 283 ? 1.839 -10.539 5.848 1 80.88 283 PHE B CA 1
ATOM 4935 C C . PHE B 1 283 ? 2.898 -10.914 6.875 1 80.88 283 PHE B C 1
ATOM 4937 O O . PHE B 1 283 ? 3.922 -10.242 6.996 1 80.88 283 PHE B O 1
ATOM 4944 N N . SER B 1 284 ? 2.699 -11.969 7.531 1 79.25 284 SER B N 1
ATOM 4945 C CA . SER B 1 284 ? 3.621 -12.406 8.578 1 79.25 284 SER B CA 1
ATOM 4946 C C . SER B 1 284 ? 4.965 -12.82 7.988 1 79.25 284 SER B C 1
ATOM 4948 O O . SER B 1 284 ? 6.012 -12.586 8.594 1 79.25 284 SER B O 1
ATOM 4950 N N . ARG B 1 285 ? 4.961 -13.359 6.848 1 79.31 285 ARG B N 1
ATOM 4951 C CA . ARG B 1 285 ? 6.191 -13.844 6.23 1 79.31 285 ARG B CA 1
ATOM 4952 C C . ARG B 1 285 ? 6.945 -12.711 5.543 1 79.31 285 ARG B C 1
ATOM 4954 O O . ARG B 1 285 ? 8.18 -12.719 5.5 1 79.31 285 ARG B O 1
ATOM 4961 N N . CYS B 1 286 ? 6.227 -11.812 5 1 75.19 286 CYS B N 1
ATOM 4962 C CA . CYS B 1 286 ? 6.82 -10.695 4.281 1 75.19 286 CYS B CA 1
ATOM 4963 C C . CYS B 1 286 ? 7.727 -9.875 5.195 1 75.19 286 CYS B C 1
ATOM 4965 O O . CYS B 1 286 ? 8.734 -9.328 4.746 1 75.19 286 CYS B O 1
ATOM 4967 N N . TRP B 1 287 ? 7.488 -9.891 6.41 1 71.12 287 TRP B N 1
ATOM 4968 C CA . TRP B 1 287 ? 8.211 -9 7.301 1 71.12 287 TRP B CA 1
ATOM 4969 C C . TRP B 1 287 ? 9.25 -9.766 8.125 1 71.12 287 TRP B C 1
ATOM 4971 O O . TRP B 1 287 ? 10 -9.164 8.898 1 71.12 287 TRP B O 1
ATOM 4981 N N . ASP B 1 288 ? 9.258 -11.055 7.781 1 71.5 288 ASP B N 1
ATOM 4982 C CA . ASP B 1 288 ? 10.289 -11.836 8.453 1 71.5 288 ASP B CA 1
ATOM 4983 C C . ASP B 1 288 ? 11.57 -11.883 7.625 1 71.5 288 ASP B C 1
ATOM 4985 O O . ASP B 1 288 ? 11.672 -12.672 6.684 1 71.5 288 ASP B O 1
ATOM 4989 N N . LEU B 1 289 ? 12.562 -11.102 8 1 64.88 289 LEU B N 1
ATOM 4990 C CA . LEU B 1 289 ? 13.781 -10.938 7.223 1 64.88 289 LEU B CA 1
ATOM 4991 C C . LEU B 1 289 ? 14.773 -12.062 7.527 1 64.88 289 LEU B C 1
ATOM 4993 O O . LEU B 1 289 ? 15.719 -12.281 6.766 1 64.88 289 LEU B O 1
ATOM 4997 N N . ASN B 1 290 ? 14.57 -12.734 8.531 1 64.31 290 ASN B N 1
ATOM 4998 C CA . ASN B 1 290 ? 15.539 -13.727 8.977 1 64.31 290 ASN B CA 1
ATOM 4999 C C . ASN B 1 290 ? 15.086 -15.141 8.656 1 64.31 290 ASN B C 1
ATOM 5001 O O . ASN B 1 290 ? 15.453 -16.094 9.352 1 64.31 290 ASN B O 1
ATOM 5005 N N . GLN B 1 291 ? 14.539 -15.211 7.551 1 69.25 291 GLN B N 1
ATOM 5006 C CA . GLN B 1 291 ? 14.047 -16.547 7.266 1 69.25 291 GLN B CA 1
ATOM 5007 C C . GLN B 1 291 ? 15.141 -17.422 6.645 1 69.25 291 GLN B C 1
ATOM 5009 O O . GLN B 1 291 ? 15.797 -17 5.688 1 69.25 291 GLN B O 1
ATOM 5014 N N . GLU B 1 292 ? 15.625 -18.344 7.457 1 70.75 292 GLU B N 1
ATOM 5015 C CA . GLU B 1 292 ? 16.547 -19.328 6.887 1 70.75 292 GLU B CA 1
ATOM 5016 C C . GLU B 1 292 ? 15.797 -20.375 6.078 1 70.75 292 GLU B C 1
ATOM 5018 O O . GLU B 1 292 ? 14.703 -20.797 6.453 1 70.75 292 GLU B O 1
ATOM 5023 N N . GLU B 1 293 ? 16.438 -20.656 4.941 1 80.44 293 GLU B N 1
ATOM 5024 C CA . GLU B 1 293 ? 15.797 -21.641 4.066 1 80.44 293 GLU B CA 1
ATOM 5025 C C . GLU B 1 293 ? 16.281 -23.047 4.375 1 80.44 293 GLU B C 1
ATOM 5027 O O . GLU B 1 293 ? 17.469 -23.359 4.164 1 80.44 293 GLU B O 1
ATOM 5032 N N . THR B 1 294 ? 15.484 -23.812 5.094 1 84.44 294 THR B N 1
ATOM 5033 C CA . THR B 1 294 ? 15.688 -25.25 5.289 1 84.44 294 THR B CA 1
ATOM 5034 C C . THR B 1 294 ? 14.531 -26.047 4.699 1 84.44 294 THR B C 1
ATOM 5036 O O . THR B 1 294 ? 13.445 -25.5 4.469 1 84.44 294 THR B O 1
ATOM 5039 N N . VAL B 1 295 ? 14.867 -27.312 4.328 1 85.94 295 VAL B N 1
ATOM 5040 C CA . VAL B 1 295 ? 13.82 -28.156 3.781 1 85.94 295 VAL B CA 1
ATOM 5041 C C . VAL B 1 295 ? 12.664 -28.266 4.773 1 85.94 295 VAL B C 1
ATOM 5043 O O . VAL B 1 295 ? 11.492 -28.188 4.387 1 85.94 295 VAL B O 1
ATOM 5046 N N . GLU B 1 296 ? 13.039 -28.391 6.004 1 85.06 296 GLU B N 1
ATOM 5047 C CA . GLU B 1 296 ? 12.031 -28.484 7.055 1 85.06 296 GLU B CA 1
ATOM 5048 C C . GLU B 1 296 ? 11.234 -27.188 7.16 1 85.06 296 GLU B C 1
ATOM 5050 O O . GLU B 1 296 ? 10.023 -27.219 7.371 1 85.06 296 GLU B O 1
ATOM 5055 N N . GLY B 1 297 ? 11.875 -26.125 7.043 1 84.94 297 GLY B N 1
ATOM 5056 C CA . GLY B 1 297 ? 11.211 -24.828 7.07 1 84.94 297 GLY B CA 1
ATOM 5057 C C . GLY B 1 297 ? 10.258 -24.625 5.906 1 84.94 297 GLY B C 1
ATOM 5058 O O . GLY B 1 297 ? 9.156 -24.109 6.082 1 84.94 297 GLY B O 1
ATOM 5059 N N . ASN B 1 298 ? 10.742 -25.062 4.773 1 87.62 298 ASN B N 1
ATOM 5060 C CA . ASN B 1 298 ? 9.898 -24.984 3.586 1 87.62 298 ASN B CA 1
ATOM 5061 C C . ASN B 1 298 ? 8.641 -25.828 3.73 1 87.62 298 ASN B C 1
ATOM 5063 O O . ASN B 1 298 ? 7.547 -25.391 3.361 1 87.62 298 ASN B O 1
ATOM 5067 N N . LEU B 1 299 ? 8.867 -27 4.277 1 86.56 299 LEU B N 1
ATOM 5068 C CA . LEU B 1 299 ? 7.738 -27.891 4.48 1 86.56 299 LEU B CA 1
ATOM 5069 C C . LEU B 1 299 ? 6.73 -27.281 5.453 1 86.56 299 LEU B C 1
ATOM 5071 O O . LEU B 1 299 ? 5.52 -27.359 5.223 1 86.56 299 LEU B O 1
ATOM 5075 N N . LYS B 1 300 ? 7.211 -26.734 6.48 1 85.06 300 LYS B N 1
ATOM 5076 C CA . LYS B 1 300 ? 6.344 -26.078 7.457 1 85.06 300 LYS B CA 1
ATOM 5077 C C . LYS B 1 300 ? 5.57 -24.938 6.828 1 85.06 300 LYS B C 1
ATOM 5079 O O . LYS B 1 300 ? 4.383 -24.75 7.105 1 85.06 300 LYS B O 1
ATOM 5084 N N . SER B 1 301 ? 6.262 -24.172 6.02 1 86.31 301 SER B N 1
ATOM 5085 C CA . SER B 1 301 ? 5.617 -23.062 5.336 1 86.31 301 SER B CA 1
ATOM 5086 C C . SER B 1 301 ? 4.512 -23.547 4.402 1 86.31 301 SER B C 1
ATOM 5088 O O . SER B 1 301 ? 3.412 -22.984 4.395 1 86.31 301 SER B O 1
ATOM 5090 N N . LEU B 1 302 ? 4.801 -24.578 3.65 1 88.31 302 LEU B N 1
ATOM 5091 C CA . LEU B 1 302 ? 3.801 -25.125 2.74 1 88.31 302 LEU B CA 1
ATOM 5092 C C . LEU B 1 302 ? 2.611 -25.688 3.512 1 88.31 302 LEU B C 1
ATOM 5094 O O . LEU B 1 302 ? 1.46 -25.391 3.184 1 88.31 302 LEU B O 1
ATOM 5098 N N . GLN B 1 303 ? 2.896 -26.422 4.531 1 85.31 303 GLN B N 1
ATOM 5099 C CA . GLN B 1 303 ? 1.846 -27.047 5.34 1 85.31 303 GLN B CA 1
ATOM 5100 C C . GLN B 1 303 ? 0.932 -25.984 5.945 1 85.31 303 GLN B C 1
ATOM 5102 O O . GLN B 1 303 ? -0.292 -26.125 5.926 1 85.31 303 GLN B O 1
ATOM 5107 N N . SER B 1 304 ? 1.504 -25 6.523 1 85.44 304 SER B N 1
ATOM 5108 C CA . SER B 1 304 ? 0.715 -23.922 7.129 1 85.44 304 SER B CA 1
ATOM 5109 C C . SER B 1 304 ? -0.163 -23.234 6.094 1 85.44 304 SER B C 1
ATOM 5111 O O . SER B 1 304 ? -1.301 -22.859 6.387 1 85.44 304 SER B O 1
ATOM 5113 N N . PHE B 1 305 ? 0.319 -23.078 4.941 1 85.75 305 PHE B N 1
ATOM 5114 C CA . PHE B 1 305 ? -0.453 -22.469 3.867 1 85.75 305 PHE B CA 1
ATOM 5115 C C . PHE B 1 305 ? -1.592 -23.375 3.43 1 85.75 305 PHE B C 1
ATOM 5117 O O . PHE B 1 305 ? -2.725 -22.922 3.252 1 85.75 305 PHE B O 1
ATOM 5124 N N . LEU B 1 306 ? -1.301 -24.625 3.26 1 86.94 306 LEU B N 1
ATOM 5125 C CA . LEU B 1 306 ? -2.303 -25.594 2.822 1 86.94 306 LEU B CA 1
ATOM 5126 C C . LEU B 1 306 ? -3.418 -25.719 3.855 1 86.94 306 LEU B C 1
ATOM 5128 O O . LEU B 1 306 ? -4.582 -25.906 3.498 1 86.94 306 LEU B O 1
ATOM 5132 N N . GLU B 1 307 ? -3.051 -25.609 5.078 1 83.19 307 GLU B N 1
ATOM 5133 C CA . GLU B 1 307 ? -4.047 -25.656 6.141 1 83.19 307 GLU B CA 1
ATOM 5134 C C . GLU B 1 307 ? -5.055 -24.516 6 1 83.19 307 GLU B C 1
ATOM 5136 O O . GLU B 1 307 ? -6.25 -24.703 6.238 1 83.19 307 GLU B O 1
ATOM 5141 N N . ILE B 1 308 ? -4.594 -23.438 5.621 1 82.88 308 ILE B N 1
ATOM 5142 C CA . ILE B 1 308 ? -5.449 -22.266 5.453 1 82.88 308 ILE B CA 1
ATOM 5143 C C . ILE B 1 308 ? -6.414 -22.5 4.289 1 82.88 308 ILE B C 1
ATOM 5145 O O . ILE B 1 308 ? -7.582 -22.109 4.359 1 82.88 308 ILE B O 1
ATOM 5149 N N . VAL B 1 309 ? -5.922 -23.109 3.27 1 76.94 309 VAL B N 1
ATOM 5150 C CA . VAL B 1 309 ? -6.762 -23.297 2.092 1 76.94 309 VAL B CA 1
ATOM 5151 C C . VAL B 1 309 ? -7.609 -24.547 2.258 1 76.94 309 VAL B C 1
ATOM 5153 O O . VAL B 1 309 ? -8.336 -24.938 1.341 1 76.94 309 VAL B O 1
ATOM 5156 N N . GLY B 1 310 ? -7.723 -25.016 3.676 1 67.12 310 GLY B N 1
ATOM 5157 C CA . GLY B 1 310 ? -8.578 -26.125 4.027 1 67.12 310 GLY B CA 1
ATOM 5158 C C . GLY B 1 310 ? -8.109 -27.453 3.455 1 67.12 310 GLY B C 1
ATOM 5159 O O . GLY B 1 310 ? -8.914 -28.344 3.186 1 67.12 310 GLY B O 1
ATOM 5160 N N . GLN B 1 311 ? -7.008 -27.391 3.01 1 62 311 GLN B N 1
ATOM 5161 C CA . GLN B 1 311 ? -6.453 -28.625 2.471 1 62 311 GLN B CA 1
ATOM 5162 C C . GLN B 1 311 ? -5.387 -29.203 3.398 1 62 311 GLN B C 1
ATOM 5164 O O . GLN B 1 311 ? -4.848 -28.484 4.25 1 62 311 GLN B O 1
ATOM 5169 N N . ALA B 1 312 ? -5.625 -30.297 4.191 1 46.41 312 ALA B N 1
ATOM 5170 C CA . ALA B 1 312 ? -4.559 -30.984 4.91 1 46.41 312 ALA B CA 1
ATOM 5171 C C . ALA B 1 312 ? -3.609 -31.688 3.939 1 46.41 312 ALA B C 1
ATOM 5173 O O . ALA B 1 312 ? -4 -32.031 2.822 1 46.41 312 ALA B O 1
ATOM 5174 N N . LEU B 1 313 ? -2.221 -31.391 4.309 1 47.69 313 LEU B N 1
ATOM 5175 C CA . LEU B 1 313 ? -1.324 -32.344 3.664 1 47.69 313 LEU B CA 1
ATOM 5176 C C . LEU B 1 313 ? -1.848 -33.75 3.814 1 47.69 313 LEU B C 1
ATOM 5178 O O . LEU B 1 313 ? -1.659 -34.406 4.859 1 47.69 313 LEU B O 1
ATOM 5182 N N . MET B 1 314 ? -3.057 -33.938 4.016 1 38.72 314 MET B N 1
ATOM 5183 C CA . MET B 1 314 ? -3.268 -35.375 4.293 1 38.72 314 MET B CA 1
ATOM 5184 C C . MET B 1 314 ? -2.191 -36.219 3.627 1 38.72 314 MET B C 1
ATOM 5186 O O . MET B 1 314 ? -1.442 -35.719 2.781 1 38.72 314 MET B O 1
ATOM 5190 N N . ASP B 1 315 ? -2.357 -37.719 3.748 1 33.91 315 ASP B N 1
ATOM 5191 C CA . ASP B 1 315 ? -1.466 -38.625 3.043 1 33.91 315 ASP B CA 1
ATOM 5192 C C . ASP B 1 315 ? -1.006 -38.031 1.714 1 33.91 315 ASP B C 1
ATOM 5194 O O . ASP B 1 315 ? -1.556 -37.031 1.252 1 33.91 315 ASP B O 1
ATOM 5198 N N . GLN B 1 316 ? -0.461 -38.969 0.745 1 33.09 316 GLN B N 1
ATOM 5199 C CA . GLN B 1 316 ? 0.015 -38.594 -0.581 1 33.09 316 GLN B CA 1
ATOM 5200 C C . GLN B 1 316 ? -0.812 -37.438 -1.156 1 33.09 316 GLN B C 1
ATOM 5202 O O . GLN B 1 316 ? -1.912 -37.156 -0.677 1 33.09 316 GLN B O 1
ATOM 5207 N N . MET B 1 317 ? -0.383 -36.625 -2.299 1 35.34 317 MET B N 1
ATOM 5208 C CA . MET B 1 317 ? -1.004 -35.875 -3.389 1 35.34 317 MET B CA 1
ATOM 5209 C C . MET B 1 317 ? -2.48 -36.25 -3.523 1 35.34 317 MET B C 1
ATOM 5211 O O . MET B 1 317 ? -2.875 -37.375 -3.246 1 35.34 317 MET B O 1
ATOM 5215 N N . PRO B 1 318 ? -3.535 -35.344 -3.574 1 33.56 318 PRO B N 1
ATOM 5216 C CA . PRO B 1 318 ? -4.871 -35.844 -3.885 1 33.56 318 PRO B CA 1
ATOM 5217 C C . PRO B 1 318 ? -4.844 -37.219 -4.547 1 33.56 318 PRO B C 1
ATOM 5219 O O . PRO B 1 318 ? -4.016 -37.469 -5.43 1 33.56 318 PRO B O 1
ATOM 5222 N N . THR B 1 319 ? -5.074 -38.375 -3.975 1 33.09 319 THR B N 1
ATOM 5223 C CA . THR B 1 319 ? -5.605 -39.438 -4.82 1 33.09 319 THR B CA 1
ATOM 5224 C C . THR B 1 319 ? -6.539 -38.875 -5.883 1 33.09 319 THR B C 1
ATOM 5226 O O . THR B 1 319 ? -7.227 -37.875 -5.645 1 33.09 319 THR B O 1
ATOM 5229 N N . THR B 1 320 ? -6.324 -39.094 -7.23 1 31.17 320 THR B N 1
ATOM 5230 C CA . THR B 1 320 ? -7.172 -38.75 -8.367 1 31.17 320 THR B CA 1
ATOM 5231 C C . THR B 1 320 ? -8.648 -38.781 -7.973 1 31.17 320 THR B C 1
ATOM 5233 O O . THR B 1 320 ? -9.164 -39.812 -7.555 1 31.17 320 THR B O 1
ATOM 5236 N N . PRO B 1 321 ? -9.234 -37.812 -7.457 1 30.39 321 PRO B N 1
ATOM 5237 C CA . PRO B 1 321 ? -10.68 -38.031 -7.312 1 30.39 321 PRO B CA 1
ATOM 5238 C C . PRO B 1 321 ? -11.289 -38.75 -8.5 1 30.39 321 PRO B C 1
ATOM 5240 O O . PRO B 1 321 ? -10.898 -38.531 -9.648 1 30.39 321 PRO B O 1
ATOM 5243 N N . LEU B 1 322 ? -11.742 -40 -8.383 1 26.12 322 LEU B N 1
ATOM 5244 C CA . LEU B 1 322 ? -12.672 -40.625 -9.328 1 26.12 322 LEU B CA 1
ATOM 5245 C C . LEU B 1 322 ? -13.828 -39.656 -9.641 1 26.12 322 LEU B C 1
ATOM 5247 O O . LEU B 1 322 ? -14.547 -39.25 -8.727 1 26.12 322 LEU B O 1
ATOM 5251 N N . ILE B 1 323 ? -13.664 -38.562 -10.344 1 24.92 323 ILE B N 1
ATOM 5252 C CA . ILE B 1 323 ? -14.844 -37.875 -10.859 1 24.92 323 ILE B CA 1
ATOM 5253 C C . ILE B 1 323 ? -15.867 -38.906 -11.344 1 24.92 323 ILE B C 1
ATOM 5255 O O . ILE B 1 323 ? -15.609 -39.656 -12.297 1 24.92 323 ILE B O 1
ATOM 5259 N N . ASN B 1 324 ? -16.641 -39.5 -10.477 1 22.09 324 ASN B N 1
ATOM 5260 C CA . ASN B 1 324 ? -17.844 -40.156 -11.008 1 22.09 324 ASN B CA 1
ATOM 5261 C C . ASN B 1 324 ? -18.672 -39.188 -11.844 1 22.09 324 ASN B C 1
ATOM 5263 O O . ASN B 1 324 ? -19.109 -38.125 -11.344 1 22.09 324 ASN B O 1
ATOM 5267 N N . VAL B 1 325 ? -18.281 -39.031 -13.094 1 21.22 325 VAL B N 1
ATOM 5268 C CA . VAL B 1 325 ? -19.266 -38.531 -14.047 1 21.22 325 VAL B CA 1
ATOM 5269 C C . VAL B 1 325 ? -20.609 -39.219 -13.82 1 21.22 325 VAL B C 1
ATOM 5271 O O . VAL B 1 325 ? -20.734 -40.438 -14.031 1 21.22 325 VAL B O 1
ATOM 5274 N N . VAL B 1 326 ? -21.297 -38.844 -12.602 1 21.81 326 VAL B N 1
ATOM 5275 C CA . VAL B 1 326 ? -22.703 -39.125 -12.812 1 21.81 326 VAL B CA 1
ATOM 5276 C C . VAL B 1 326 ? -23.297 -38.062 -13.742 1 21.81 326 VAL B C 1
ATOM 5278 O O . VAL B 1 326 ? -23 -36.875 -13.609 1 21.81 326 VAL B O 1
#

Radius of gyration: 31.19 Å; Cα contacts (8 Å, |Δi|>4): 904; chains: 2; bounding box: 60×89×75 Å

Secondary structure (DSSP, 8-state):
----------SS---EEE----SS--S-TT-TTS-SEEEEEE---TTS--HHHHHHHHHTT-TTGGGGBPPEEEEEEE-HHHHHHHHHHHT--S--SS----EEEEEEE--EEGGGS-HHHHHHHHHHHHHHHHHHHHTT-B-----GGGEEEEEETTEEEEEE---TT-B--SSS-TT---S-GGGS-HHHHHHHHT-S-TT----HHHHHHHHHHHHHHHHHHEETTEE---HHHHTT--S-HHHHHHHHHHHHH-GGG----GGGGGGHHHHHHHHHHHHHHHT-TT----HHHHHHHHHHHHHHTT----S-S---------/----------SS---EEE----SS--S-TT-TTS-SEEEEEE---TTS--HHHHHHHHHTT-TTGGGGBPPEEEEEEE-HHHHHHHHHHHT--S--SS----EEEEEEE--EEGGGS-HHHHHHHHHHHHHHHHHHHHTT-B-----GGGEEEEEETTEEEEEE---TT-B--SSS-TT---S-GGGS-HHHHHHHHT-S-TT----HHHHHHHHHHHHHHHHHHEETTEE---HHHHTT--S-HHHHHHHHHHHHH-GGG----GGGGGGHHHHHHHHHHHHHHHT-TT----HHHHHHHHHHHHHHTT----SSS---------

InterPro domains:
  IPR011009 Protein kinase-like domain superfamily [SSF56112] (120-226)
  IPR040976 Fungal-type protein kinase [PF17667] (122-222)

Foldseek 3Di:
DDDQPPPVPQPDDPFRWDQPPPPPDPDDDVDPPRDQKIKTKDQADPVADDPVVLQVVLCPLDVCLPQAAWDWPDKDFDDCVVVVVVCVVVVDDPPDPPPRRTIMMTMIGDWAQLLLDADPLSVLQLLLNLVSQLSCVVQQKHQLELASRQWTWDDDPNHIHIYGYDSSVIDRDPPPQQLPNDYDQLQFQLLSLCVVVPDPPSRDHDALVRSVSSSLSNVVLSQQQDDNSDGRHDPLSVQSSHPRSVSSNVSVVCCLVCVVVGDGDPRCNVQVVLSNVVSVLSVVVSPDPPDDHDSVSSVVSSQVNCVSSVHHVPPDSPPPPPPPPD/DDPQPPPVPQPDDPFRWDQPPPPPDPDDVVDPPRDQKIKTKDQADPVADAQVVLQVVLCPLDVCLPQAAWDWPDKDFDDCVVVVVVCVVVVDDPPPPPPRRTIMMTMIGDWAQLLLDADPLSVLQLLQNLVSQLSCVVQQKHQLELASRQWTWDDDPQFIHIYGYDSRVIDRDPPPQQLPNDYDQLQFQLLSLCVVVPDPPSRDHDALVRSVSSSLSNVVLSQQQDDNSDGRHDPLSVQSSHPRSVSSNVSVVCCLVCVVVGDGDPRCNVQVVLSNVVSVLSVVVSPDPPDDHDSVSSVVSSQVNCVSSVHHPPPDRPPRPNPPPD

Solvent-accessible surface area (backbone atoms only — not comparable to full-atom values): 37526 Å² total; per-residue (Å²): 132,79,77,75,81,67,70,85,61,76,88,64,86,82,65,59,65,46,68,68,63,76,83,75,87,85,82,70,82,92,50,86,78,60,55,66,48,31,40,42,52,44,69,62,60,85,92,40,65,55,39,70,57,50,49,53,53,53,38,67,74,42,90,69,37,52,66,33,36,73,53,76,76,48,71,47,73,47,63,44,80,62,48,50,54,44,39,62,67,66,64,62,80,80,75,64,78,66,72,76,58,51,41,31,38,36,34,28,55,58,67,39,58,37,62,73,41,58,66,65,59,28,53,52,23,50,50,45,28,49,51,53,50,50,56,37,41,75,70,34,41,39,51,62,50,65,37,64,92,27,34,25,27,41,82,54,91,86,35,79,30,15,20,51,45,79,48,64,64,30,40,68,61,83,73,56,71,43,62,72,80,60,52,48,46,59,19,47,25,62,65,62,32,43,48,72,62,61,31,79,57,86,75,62,64,70,48,68,68,41,55,52,42,10,53,49,40,41,52,52,45,45,30,37,24,37,46,94,67,32,84,45,73,42,75,76,46,49,60,45,71,39,82,45,44,58,56,29,43,19,51,52,48,36,44,67,75,43,50,77,70,60,68,55,27,79,80,33,50,88,53,44,65,40,51,55,54,44,40,53,52,50,55,59,52,65,71,47,84,78,71,69,93,40,72,68,51,48,49,51,52,52,45,58,51,33,47,47,72,71,36,69,80,44,91,71,56,92,54,79,67,77,70,70,84,120,131,81,75,76,80,69,70,84,60,74,89,63,87,80,65,60,65,48,68,63,63,76,84,75,86,84,80,68,82,90,50,86,76,62,55,66,46,32,40,42,52,45,70,62,58,86,93,40,66,55,40,70,58,48,50,52,54,53,39,65,74,42,91,68,37,53,64,33,34,73,53,75,76,47,72,47,73,46,63,44,79,61,47,51,53,44,38,63,66,66,62,63,79,80,74,63,80,66,74,77,60,52,42,31,38,36,32,29,53,58,68,39,58,35,62,73,41,57,68,65,59,28,53,51,23,50,50,46,28,50,51,52,48,49,57,36,42,75,71,35,40,39,51,60,50,64,37,64,91,28,34,25,28,41,82,53,94,64,19,78,30,14,19,51,43,79,48,63,64,30,40,67,62,83,73,56,73,44,61,72,80,60,52,48,46,58,17,46,25,62,66,62,32,42,48,71,64,62,31,78,55,86,75,63,63,72,48,68,67,41,54,53,41,10,54,50,39,40,53,52,45,44,30,37,24,38,46,93,63,33,85,44,72,41,75,75,47,49,60,45,72,39,83,45,44,59,57,28,44,18,50,52,48,37,44,68,74,43,51,78,68,58,67,56,26,79,78,32,50,87,53,44,64,38,51,56,54,45,40,53,54,48,55,58,53,64,71,48,83,77,69,70,91,41,72,68,50,48,48,50,53,51,46,57,51,34,47,47,73,71,37,70,79,53,76,79,70,84,70,72,57,77,54,71,83,120

Organism: NCBI:txid1423351